Protein AF-0000000084339686 (afdb_homodimer)

Solvent-accessible surface area (backbone atoms only — not comparable to full-atom values): 20193 Å² total; per-residue (Å²): 138,82,81,78,77,77,77,71,78,79,73,74,66,78,69,69,73,62,74,74,66,69,71,68,64,73,76,70,74,71,69,66,68,50,71,33,35,26,52,12,40,41,48,34,26,42,52,54,12,45,51,38,21,49,52,10,39,19,29,67,68,29,43,69,73,31,87,13,48,68,55,46,20,50,53,36,41,73,69,36,35,56,61,22,63,61,50,34,49,52,49,21,51,46,24,34,52,24,10,48,24,27,49,50,13,36,62,24,23,54,21,20,12,51,51,24,15,52,27,48,36,54,44,52,52,40,44,73,71,58,30,28,58,45,82,60,60,26,98,41,52,41,44,44,46,50,52,51,25,35,47,21,49,17,34,9,20,48,36,42,47,69,78,24,68,31,50,86,36,70,59,55,66,40,28,45,68,48,10,51,51,22,42,53,49,14,51,48,50,17,51,45,48,51,63,72,33,30,50,79,72,77,124,139,83,82,76,77,78,79,71,78,80,73,75,66,74,73,68,73,62,74,74,68,71,72,69,65,74,76,6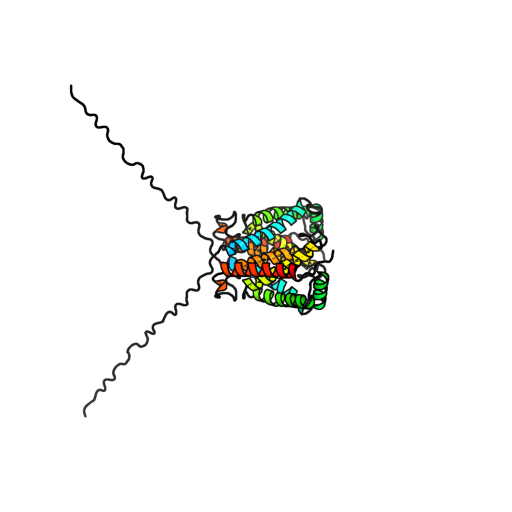9,76,71,70,67,67,49,72,33,36,27,51,14,40,41,49,34,26,40,53,53,12,46,52,38,21,50,54,10,40,20,26,67,68,30,41,69,73,30,85,13,48,68,55,47,18,50,54,37,41,74,69,35,35,56,61,22,64,62,50,35,50,51,49,21,52,45,25,35,52,23,10,48,25,26,48,48,12,35,62,25,22,54,21,21,12,53,50,25,15,52,27,49,37,54,46,52,53,40,44,74,72,59,30,29,59,44,82,59,58,25,97,42,52,41,44,44,46,51,51,51,25,34,48,22,49,17,35,10,18,49,36,42,46,71,78,24,69,30,52,88,36,71,59,56,67,41,28,44,68,47,8,51,52,23,42,53,48,14,52,48,52,17,50,48,49,51,63,72,34,30,49,77,73,76,125

Radius of gyration: 30.29 Å; Cα contacts (8 Å, |Δi|>4): 678; chains: 2; bounding box: 101×110×105 Å

Secondary structure (DSSP, 8-state):
----------------------------------HHHHHHHHHHHHHHHHHHHHHHHHHHH--TT---HHHHHHHHHHTTBSSHHHHHHHHHHHHHHHHHHHHHTSSHHHHHHHHHHHHHHHHHHHHHTT-BSSBTTBSSB-HHHHHHHHHHHHHHHH---SSSTTTTSHHHHSHHHHHHHHHHHHHHHHHHHHHHHB-----/--------------TT------------------HHHHHHHHHHHHHHHHHHHHHHHHHHH--TT---HHHHHHHHHHTTBSSHHHHHHHHHHHHHHHHHHHHHTSSHHHHHHHHHHHHHHHHHHHHHTT-BSSBTTBSSB-HHHHHHHHHHHHHHHH---SSSTTTTSHHHHSHHHHHHHHHHHHHHHHHHHHHHHB-----

InterPro domains:
  IPR032808 DoxX family [PF07681] (40-125)
  IPR051907 DoxX-like inner membrane-associated oxidoreductase [PTHR33452] (34-177)

Sequence (406 aa):
MTDSTSTIPDFSQGFGASDSTATTRPTRRALAWNPATDVGLLILRFVVGGIVFAHGMQKVFGMWGYPGIGEFTRSVTAAGYQQPVALAWATGIAEVVAGAFVVLGLITPLAAAAILAIKINAVALAVGAGAALLPQMAPVAVEGDVVLGAAAAALVLTGPGHIALDNGRTWHRRPAPWGVLALIIGVAVGVLVYVLMRGSVAGMTDSTSTIPDFSQGFGASDSTATTRPTRRALAWNPATDVGLLILRFVVGGIVFAHGMQKVFGMWGYPGIGEFTRSVTAAGYQQPVALAWATGIAEVVAGAFVVLGLITPLAAAAILAIKINAVALAVGAGAALLPQMAPVAVEGDVVLGAAAAALVLTGPGHIALDNGRTWHRRPAPWGVLALIIGVAVGVLVYVLMRGSVAG

Structure (mmCIF, N/CA/C/O backbone):
data_AF-0000000084339686-model_v1
#
loop_
_entity.id
_entity.type
_entity.pdbx_description
1 polymer 'Putative oxidoreductase'
#
loop_
_atom_site.group_PDB
_atom_site.id
_atom_site.type_symbol
_atom_site.label_atom_id
_atom_site.label_alt_id
_atom_site.label_comp_id
_atom_site.label_asym_id
_atom_site.label_entity_id
_atom_site.label_seq_id
_atom_site.pdbx_PDB_ins_code
_atom_site.Cartn_x
_atom_site.Cartn_y
_atom_site.Cartn_z
_atom_site.occupancy
_atom_site.B_iso_or_equiv
_atom_site.auth_seq_id
_atom_site.auth_comp_id
_atom_site.auth_asym_id
_atom_site.auth_atom_id
_atom_site.pdbx_PDB_model_num
ATOM 1 N N . MET A 1 1 ? 43.125 52.188 72.562 1 33.06 1 MET A N 1
ATOM 2 C CA . MET A 1 1 ? 42.75 50.938 71.875 1 33.06 1 MET A CA 1
ATOM 3 C C . MET A 1 1 ? 41.5 51.125 71 1 33.06 1 MET A C 1
ATOM 5 O O . MET A 1 1 ? 40.406 51.312 71.562 1 33.06 1 MET A O 1
ATOM 9 N N . THR A 1 2 ? 41.656 51.875 69.938 1 36.28 2 THR A N 1
ATOM 10 C CA . THR A 1 2 ? 40.75 52.344 68.875 1 36.28 2 THR A CA 1
ATOM 11 C C . THR A 1 2 ? 40.125 51.156 68.125 1 36.28 2 THR A C 1
ATOM 13 O O . THR A 1 2 ? 40.844 50.281 67.688 1 36.28 2 THR A O 1
ATOM 16 N N . ASP A 1 3 ? 38.906 50.719 68.438 1 38.5 3 ASP A N 1
ATOM 17 C CA . ASP A 1 3 ? 38.031 49.688 67.875 1 38.5 3 ASP A CA 1
ATOM 18 C C . ASP A 1 3 ? 37.688 49.969 66.438 1 38.5 3 ASP A C 1
ATOM 20 O O . ASP A 1 3 ? 37 50.938 66.125 1 38.5 3 ASP A O 1
ATOM 24 N N . SER A 1 4 ? 38.625 49.812 65.438 1 41.97 4 SER A N 1
ATOM 25 C CA . SER A 1 4 ? 38.375 49.938 64 1 41.97 4 SER A CA 1
ATOM 26 C C . SER A 1 4 ? 37.312 48.938 63.562 1 41.97 4 SER A C 1
ATOM 28 O O . SER A 1 4 ? 37.562 47.719 63.562 1 41.97 4 SER A O 1
ATOM 30 N N . THR A 1 5 ? 36.062 49.219 63.75 1 41.5 5 THR A N 1
ATOM 31 C CA . THR A 1 5 ? 34.906 48.469 63.25 1 41.5 5 THR A CA 1
ATOM 32 C C . THR A 1 5 ? 34.969 48.312 61.719 1 41.5 5 THR A C 1
ATOM 34 O O . THR A 1 5 ? 34.938 49.312 61 1 41.5 5 THR A O 1
ATOM 37 N N . SER A 1 6 ? 35.688 47.312 61.125 1 43.38 6 SER A N 1
ATOM 38 C CA . SER A 1 6 ? 35.781 46.969 59.719 1 43.38 6 SER A CA 1
ATOM 39 C C . SER A 1 6 ? 34.375 46.719 59.125 1 43.38 6 SER A C 1
ATOM 41 O O . SER A 1 6 ? 33.625 45.875 59.656 1 43.38 6 SER A O 1
ATOM 43 N N . THR A 1 7 ? 33.719 47.75 58.656 1 44.53 7 THR A N 1
ATOM 44 C CA . THR A 1 7 ? 32.5 47.656 57.906 1 44.53 7 THR A CA 1
ATOM 45 C C . THR A 1 7 ? 32.688 46.75 56.688 1 44.53 7 THR A C 1
ATOM 47 O O . THR A 1 7 ? 33.438 47.094 55.75 1 44.53 7 THR A O 1
ATOM 50 N N . ILE A 1 8 ? 32.719 45.406 56.812 1 45.47 8 ILE A N 1
ATOM 51 C CA . ILE A 1 8 ? 32.688 44.531 55.656 1 45.47 8 ILE A CA 1
ATOM 52 C C . ILE A 1 8 ? 31.438 44.812 54.812 1 45.47 8 ILE A C 1
ATOM 54 O O . ILE A 1 8 ? 30.328 44.844 55.344 1 45.47 8 ILE A O 1
ATOM 58 N N . PRO A 1 9 ? 31.625 45.531 53.719 1 45.19 9 PRO A N 1
ATOM 59 C CA . PRO A 1 9 ? 30.453 45.75 52.875 1 45.19 9 PRO A CA 1
ATOM 60 C C . PRO A 1 9 ? 29.703 44.438 52.562 1 45.19 9 PRO A C 1
ATOM 62 O O . PRO A 1 9 ? 30.312 43.375 52.5 1 45.19 9 PRO A O 1
ATOM 65 N N . ASP A 1 10 ? 28.453 44.312 52.969 1 43.78 10 ASP A N 1
ATOM 66 C CA . ASP A 1 10 ? 27.516 43.219 52.688 1 43.78 10 ASP A CA 1
ATOM 67 C C . ASP A 1 10 ? 27.359 43 51.188 1 43.78 10 ASP A C 1
ATOM 69 O O . ASP A 1 10 ? 26.766 43.812 50.5 1 43.78 10 ASP A O 1
ATOM 73 N N . PHE A 1 11 ? 28.344 42.344 50.5 1 45.03 11 PHE A N 1
ATOM 74 C CA . PHE A 1 11 ? 28.281 41.938 49.094 1 45.03 11 PHE A CA 1
ATOM 75 C C . PHE A 1 11 ? 27.094 41 48.844 1 45.03 11 PHE A C 1
ATOM 77 O O . PHE A 1 11 ? 27.109 40.188 47.969 1 45.03 11 PHE A O 1
ATOM 84 N N . SER A 1 12 ? 26.156 40.938 49.812 1 42.94 12 SER A N 1
ATOM 85 C CA . SER A 1 12 ? 25.047 40.062 49.469 1 42.94 12 SER A CA 1
ATOM 86 C C . SER A 1 12 ? 24.281 40.562 48.25 1 42.94 12 SER A C 1
ATOM 88 O O . SER A 1 12 ? 23.125 40.969 48.375 1 42.94 12 SER A O 1
ATOM 90 N N . GLN A 1 13 ? 24.828 41.625 47.562 1 40.06 13 GLN A N 1
ATOM 91 C CA . GLN A 1 13 ? 24.016 41.875 46.375 1 40.06 13 GLN A CA 1
ATOM 92 C C . GLN A 1 13 ? 23.688 40.594 45.625 1 40.06 13 GLN A C 1
ATOM 94 O O . GLN A 1 13 ? 24.547 39.719 45.5 1 40.06 13 GLN A O 1
ATOM 99 N N . GLY A 1 14 ? 22.391 40.25 45.531 1 37.59 14 GLY A N 1
ATOM 100 C CA . GLY A 1 14 ? 21.641 39.156 44.938 1 37.59 14 GLY A CA 1
ATOM 101 C C . GLY A 1 14 ? 22.094 38.844 43.5 1 37.59 14 GLY A C 1
ATOM 102 O O . GLY A 1 14 ? 21.891 39.656 42.594 1 37.59 14 GLY A O 1
ATOM 103 N N . PHE A 1 15 ? 23.328 38.312 43.281 1 42.62 15 PHE A N 1
ATOM 104 C CA . PHE A 1 15 ? 23.703 37.75 41.969 1 42.62 15 PHE A CA 1
ATOM 105 C C . PHE A 1 15 ? 22.516 37.062 41.312 1 42.62 15 PHE A C 1
ATOM 107 O O . PHE A 1 15 ? 22.578 36.719 40.125 1 42.62 15 PHE A O 1
ATOM 114 N N . GLY A 1 16 ? 21.625 36.531 42.188 1 40.53 16 GLY A N 1
ATOM 115 C CA . GLY A 1 16 ? 21.078 35.312 41.594 1 40.53 16 GLY A CA 1
ATOM 116 C C . GLY A 1 16 ? 20.125 35.625 40.438 1 40.53 16 GLY A C 1
ATOM 117 O O . GLY A 1 16 ? 19.328 34.781 40.062 1 40.53 16 GLY A O 1
ATOM 118 N N . ALA A 1 17 ? 19.656 36.906 40.25 1 44.47 17 ALA A N 1
ATOM 119 C CA . ALA A 1 17 ? 18.656 36.781 39.188 1 44.47 17 ALA A CA 1
ATOM 120 C C . ALA A 1 17 ? 19.312 36.375 37.875 1 44.47 17 ALA A C 1
ATOM 122 O O . ALA A 1 17 ? 19.922 37.219 37.188 1 44.47 17 ALA A O 1
ATOM 123 N N . SER A 1 18 ? 20.031 35.219 37.844 1 44.31 18 SER A N 1
ATOM 124 C CA . SER A 1 18 ? 20.266 34.75 36.469 1 44.31 18 SER A CA 1
ATOM 125 C C . SER A 1 18 ? 19.094 35.031 35.562 1 44.31 18 SER A C 1
ATOM 127 O O . SER A 1 18 ? 17.938 34.75 35.906 1 44.31 18 SER A O 1
ATOM 129 N N . ASP A 1 19 ? 19.109 36.062 34.781 1 42.19 19 ASP A N 1
ATOM 130 C CA . ASP A 1 19 ? 18.219 36.156 33.656 1 42.19 19 ASP A CA 1
ATOM 131 C C . ASP A 1 19 ? 18 34.781 33 1 42.19 19 ASP A C 1
ATOM 133 O O . ASP A 1 19 ? 18.922 34.188 32.469 1 42.19 19 ASP A O 1
ATOM 137 N N . SER A 1 20 ? 17.188 33.875 33.625 1 46.16 20 SER A N 1
ATOM 138 C CA . SER A 1 20 ? 16.719 32.781 32.781 1 46.16 20 SER A CA 1
ATOM 139 C C . SER A 1 20 ? 16.531 33.219 31.344 1 46.16 20 SER A C 1
ATOM 141 O O . SER A 1 20 ? 15.555 33.875 31.016 1 46.16 20 SER A O 1
ATOM 143 N N . THR A 1 21 ? 17.531 33.75 30.703 1 49.12 21 THR A N 1
ATOM 144 C CA . THR A 1 21 ? 17.375 33.75 29.25 1 49.12 21 THR A CA 1
ATOM 145 C C . THR A 1 21 ? 16.531 32.562 28.781 1 49.12 21 THR A C 1
ATOM 147 O O . THR A 1 21 ? 16.984 31.422 28.859 1 49.12 21 THR A O 1
ATOM 150 N N . ALA A 1 22 ? 15.195 32.562 29.094 1 46.59 22 ALA A N 1
ATOM 151 C CA . ALA A 1 22 ? 14.312 31.656 28.359 1 46.59 22 ALA A CA 1
ATOM 152 C C . ALA A 1 22 ? 14.859 31.344 26.969 1 46.59 22 ALA A C 1
ATOM 154 O O . ALA A 1 22 ? 14.883 32.219 26.109 1 46.59 22 ALA A O 1
ATOM 155 N N . THR A 1 23 ? 15.992 30.688 26.812 1 49.09 23 THR A N 1
ATOM 156 C CA . THR A 1 23 ? 16.25 30.125 25.484 1 49.09 23 THR A CA 1
ATOM 157 C C . THR A 1 23 ? 14.945 29.844 24.75 1 49.09 23 THR A C 1
ATOM 159 O O . THR A 1 23 ? 14.172 28.969 25.172 1 49.09 23 THR A O 1
ATOM 162 N N . THR A 1 24 ? 14.227 30.828 24.297 1 46.16 24 THR A N 1
ATOM 163 C CA . THR A 1 24 ? 13.094 30.594 23.406 1 46.16 24 THR A CA 1
ATOM 164 C C . THR A 1 24 ? 13.398 29.438 22.438 1 46.16 24 THR A C 1
ATOM 166 O O . THR A 1 24 ? 14.258 29.578 21.562 1 46.16 24 THR A O 1
ATOM 169 N N . ARG A 1 25 ? 13.578 28.25 22.938 1 49.66 25 ARG A N 1
ATOM 170 C CA . ARG A 1 25 ? 13.602 27.203 21.922 1 49.66 25 ARG A CA 1
ATOM 171 C C . ARG A 1 25 ? 12.75 27.594 20.719 1 49.66 25 ARG A C 1
ATOM 173 O O . ARG A 1 25 ? 11.586 27.969 20.875 1 49.66 25 ARG A O 1
ATOM 180 N N . PRO A 1 26 ? 13.328 28.125 19.688 1 48.16 26 PRO A N 1
ATOM 181 C CA . PRO A 1 26 ? 12.484 28.406 18.516 1 48.16 26 PRO A CA 1
ATOM 182 C C . PRO A 1 26 ? 11.289 27.469 18.406 1 48.16 26 PRO A C 1
ATOM 184 O O . PRO A 1 26 ? 11.414 26.266 18.656 1 48.16 26 PRO A O 1
ATOM 187 N N . THR A 1 27 ? 10.117 27.844 18.781 1 48.78 27 THR A N 1
ATOM 188 C CA . THR A 1 27 ? 8.867 27.109 18.594 1 48.78 27 THR A CA 1
ATOM 189 C C . THR A 1 27 ? 8.867 26.375 17.266 1 48.78 27 THR A C 1
ATOM 191 O O . THR A 1 27 ? 8.977 26.984 16.203 1 48.78 27 THR A O 1
ATOM 194 N N . ARG A 1 28 ? 9.539 25.234 17.188 1 55.19 28 ARG A N 1
ATOM 195 C CA . ARG A 1 28 ? 9.547 24.422 15.977 1 55.19 28 ARG A CA 1
ATOM 196 C C . ARG A 1 28 ? 8.164 24.406 15.32 1 55.19 28 ARG A C 1
ATOM 198 O O . ARG A 1 28 ? 7.156 24.188 15.992 1 55.19 28 ARG A O 1
ATOM 205 N N . ARG A 1 29 ? 8.055 25.156 14.188 1 60.78 29 ARG A N 1
ATOM 206 C CA . ARG A 1 29 ? 6.777 25.203 13.477 1 60.78 29 ARG A CA 1
ATOM 207 C C . ARG A 1 29 ? 6.148 23.812 13.406 1 60.78 29 ARG A C 1
ATOM 209 O O . ARG A 1 29 ? 6.816 22.844 13.062 1 60.78 29 ARG A O 1
ATOM 216 N N . ALA A 1 30 ? 5.02 23.703 13.953 1 67.06 30 ALA A N 1
ATOM 217 C CA . ALA A 1 30 ? 4.246 22.453 13.977 1 67.06 30 ALA A CA 1
ATOM 218 C C . ALA A 1 30 ? 3.916 22 12.555 1 67.06 30 ALA A C 1
ATOM 220 O O . ALA A 1 30 ? 3.703 22.828 11.664 1 67.06 30 ALA A O 1
ATOM 221 N N . LEU A 1 31 ? 4.098 20.781 12.219 1 74.81 31 LEU A N 1
ATOM 222 C CA . LEU A 1 31 ? 3.646 20.234 10.945 1 74.81 31 LEU A CA 1
ATOM 223 C C . LEU A 1 31 ? 2.191 20.594 10.68 1 74.81 31 LEU A C 1
ATOM 225 O O . LEU A 1 31 ? 1.329 20.406 11.531 1 74.81 31 LEU A O 1
ATOM 229 N N . ALA A 1 32 ? 2.055 21.312 9.586 1 79.88 32 ALA A N 1
ATOM 230 C CA . ALA A 1 32 ? 0.713 21.734 9.195 1 79.88 32 ALA A CA 1
ATOM 231 C C . ALA A 1 32 ? 0.215 20.938 7.996 1 79.88 32 ALA A C 1
ATOM 233 O O . ALA A 1 32 ? 1.002 20.562 7.125 1 79.88 32 ALA A O 1
ATOM 234 N N . TRP A 1 33 ? -1.046 20.656 8.039 1 86.88 33 TRP A N 1
ATOM 235 C CA . TRP A 1 33 ? -1.668 20.016 6.883 1 86.88 33 TRP A CA 1
ATOM 236 C C . TRP A 1 33 ? -1.462 20.844 5.621 1 86.88 33 TRP A C 1
ATOM 238 O O . TRP A 1 33 ? -1.553 22.078 5.66 1 86.88 33 TRP A O 1
ATOM 248 N N . ASN A 1 34 ? -1.075 20.266 4.539 1 88.81 34 ASN A N 1
ATOM 249 C CA . ASN A 1 34 ? -0.796 20.969 3.299 1 88.81 34 ASN A CA 1
ATOM 250 C C . ASN A 1 34 ? -1.361 20.234 2.088 1 88.81 34 ASN A C 1
ATOM 252 O O . ASN A 1 34 ? -1.771 19.078 2.197 1 88.81 34 ASN A O 1
ATOM 256 N N . PRO A 1 35 ? -1.425 20.859 0.934 1 93.5 35 PRO A N 1
ATOM 257 C CA . PRO A 1 35 ? -2.035 20.25 -0.257 1 93.5 35 PRO A CA 1
ATOM 258 C C . PRO A 1 35 ? -1.296 19.016 -0.738 1 93.5 35 PRO A C 1
ATOM 260 O O . PRO A 1 35 ? -1.907 18.109 -1.322 1 93.5 35 PRO A O 1
ATOM 263 N N . ALA A 1 36 ? -0.012 18.906 -0.534 1 95.88 36 ALA A N 1
ATOM 264 C CA . ALA A 1 36 ? 0.732 17.703 -0.907 1 95.88 36 ALA A CA 1
ATOM 265 C C . ALA A 1 36 ? 0.255 16.5 -0.111 1 95.88 36 ALA A C 1
ATOM 267 O O . ALA A 1 36 ? 0.163 15.391 -0.648 1 95.88 36 ALA A O 1
ATOM 268 N N . THR A 1 37 ? -0.002 16.734 1.135 1 95.31 37 THR A N 1
ATOM 269 C CA . THR A 1 37 ? -0.565 15.672 1.96 1 95.31 37 THR A CA 1
ATOM 270 C C . THR A 1 37 ? -1.899 15.195 1.394 1 95.31 37 THR A C 1
ATOM 272 O O . THR A 1 37 ? -2.146 13.992 1.302 1 95.31 37 THR A O 1
ATOM 275 N N . ASP A 1 38 ? -2.711 16.156 0.944 1 97.06 38 ASP A N 1
ATOM 276 C CA . ASP A 1 38 ? -4.004 15.82 0.355 1 97.06 38 ASP A CA 1
ATOM 277 C C . ASP A 1 38 ? -3.828 14.961 -0.897 1 97.06 38 ASP A C 1
ATOM 279 O O . ASP A 1 38 ? -4.543 13.977 -1.085 1 97.06 38 ASP A O 1
ATOM 283 N N . VAL A 1 39 ? -2.902 15.289 -1.705 1 98.25 39 VAL A N 1
ATOM 284 C CA . VAL A 1 39 ? -2.676 14.57 -2.953 1 98.25 39 VAL A CA 1
ATOM 285 C C . VAL A 1 39 ? -2.105 13.188 -2.654 1 98.25 39 VAL A C 1
ATOM 287 O O . VAL A 1 39 ? -2.484 12.203 -3.293 1 98.25 39 VAL A O 1
ATOM 290 N N . GLY A 1 40 ? -1.188 13.125 -1.691 1 98.5 40 GLY A N 1
ATOM 291 C CA . GLY A 1 40 ? -0.656 11.836 -1.29 1 98.5 40 GLY A CA 1
ATOM 292 C C . GLY A 1 40 ? -1.726 10.867 -0.818 1 98.5 40 GLY A C 1
ATOM 293 O O . GLY A 1 40 ? -1.746 9.711 -1.228 1 98.5 40 GLY A O 1
ATOM 294 N N . LEU A 1 41 ? -2.582 11.359 0.014 1 98.44 41 LEU A N 1
ATOM 295 C CA . LEU A 1 41 ? -3.654 10.523 0.533 1 98.44 41 LEU A CA 1
ATOM 296 C C . LEU A 1 41 ? -4.648 10.172 -0.567 1 98.44 41 LEU A C 1
ATOM 298 O O . LEU A 1 41 ? -5.219 9.078 -0.567 1 98.44 41 LEU A O 1
ATOM 302 N N . LEU A 1 42 ? -4.848 11.07 -1.518 1 98.81 42 LEU A N 1
ATOM 303 C CA . LEU A 1 42 ? -5.723 10.797 -2.652 1 98.81 42 LEU A CA 1
ATOM 304 C C . LEU A 1 42 ? -5.18 9.656 -3.504 1 98.81 42 LEU A C 1
ATOM 306 O O . LEU A 1 42 ? -5.93 8.766 -3.904 1 98.81 42 LEU A O 1
ATOM 310 N N . ILE A 1 43 ? -3.898 9.664 -3.783 1 98.88 43 ILE A N 1
ATOM 311 C CA . ILE A 1 43 ? -3.256 8.602 -4.547 1 98.88 43 ILE A CA 1
ATOM 312 C C . ILE A 1 43 ? -3.451 7.262 -3.836 1 98.88 43 ILE A C 1
ATOM 314 O O . ILE A 1 43 ? -3.846 6.273 -4.457 1 98.88 43 ILE A O 1
ATOM 318 N N . LEU A 1 44 ? -3.213 7.273 -2.57 1 98.94 44 LEU A N 1
ATOM 319 C CA . LEU A 1 44 ? -3.336 6.051 -1.784 1 98.94 44 LEU A CA 1
ATOM 320 C C . LEU A 1 44 ? -4.77 5.527 -1.812 1 98.94 44 LEU A C 1
ATOM 322 O O . LEU A 1 44 ? -4.992 4.332 -2.006 1 98.94 44 LEU A O 1
ATOM 326 N N . ARG A 1 45 ? -5.727 6.418 -1.644 1 98.94 45 ARG A N 1
ATOM 327 C CA . ARG A 1 45 ? -7.137 6.035 -1.646 1 98.94 45 ARG A CA 1
ATOM 328 C C . ARG A 1 45 ? -7.539 5.441 -2.99 1 98.94 45 ARG A C 1
ATOM 330 O O . ARG A 1 45 ? -8.219 4.41 -3.043 1 98.94 45 ARG A O 1
ATOM 337 N N . PHE A 1 46 ? -7.156 6.051 -4.043 1 98.94 46 PHE A N 1
ATOM 338 C CA . PHE A 1 46 ? -7.57 5.598 -5.367 1 98.94 46 PHE A CA 1
ATOM 339 C C . PHE A 1 46 ? -6.988 4.223 -5.676 1 98.94 46 PHE A C 1
ATOM 341 O O . PHE A 1 46 ? -7.68 3.359 -6.219 1 98.94 46 PHE A O 1
ATOM 348 N N . VAL A 1 47 ? -5.785 4.035 -5.297 1 98.94 47 VAL A N 1
ATOM 349 C CA . VAL A 1 47 ? -5.145 2.766 -5.629 1 98.94 47 VAL A CA 1
ATOM 350 C C . VAL A 1 47 ? -5.66 1.669 -4.699 1 98.94 47 VAL A C 1
ATOM 352 O O . VAL A 1 47 ? -6.074 0.602 -5.16 1 98.94 47 VAL A O 1
ATOM 355 N N . VAL A 1 48 ? -5.676 1.899 -3.383 1 98.94 48 VAL A N 1
ATOM 356 C CA . VAL A 1 48 ? -6.129 0.903 -2.418 1 98.94 48 VAL A CA 1
ATOM 357 C C . VAL A 1 48 ? -7.613 0.615 -2.629 1 98.94 48 VAL A C 1
ATOM 359 O O . VAL A 1 48 ? -8.016 -0.543 -2.77 1 98.94 48 VAL A O 1
ATOM 362 N N . GLY A 1 49 ? -8.398 1.695 -2.682 1 98.94 49 GLY A N 1
ATOM 363 C CA . GLY A 1 49 ? -9.828 1.518 -2.896 1 98.94 49 GLY A CA 1
ATOM 364 C C . GLY A 1 49 ? -10.156 0.904 -4.242 1 98.94 49 GLY A C 1
ATOM 365 O O . GLY A 1 49 ? -11.039 0.049 -4.344 1 98.94 49 GLY A O 1
ATOM 366 N N . GLY A 1 50 ? -9.469 1.367 -5.258 1 98.94 50 GLY A N 1
ATOM 367 C CA . GLY A 1 50 ? -9.703 0.837 -6.594 1 98.94 50 GLY A CA 1
ATOM 368 C C . GLY A 1 50 ? -9.406 -0.646 -6.707 1 98.94 50 GLY A C 1
ATOM 369 O O . GLY A 1 50 ? -10.164 -1.393 -7.32 1 98.94 50 GLY A O 1
ATOM 370 N N . ILE A 1 51 ? -8.297 -1.065 -6.133 1 98.94 51 ILE A N 1
ATOM 371 C CA . ILE A 1 51 ? -7.906 -2.471 -6.172 1 98.94 51 ILE A CA 1
ATOM 372 C C . ILE A 1 51 ? -8.938 -3.314 -5.43 1 98.94 51 ILE A C 1
ATOM 374 O O . ILE A 1 51 ? -9.398 -4.34 -5.945 1 98.94 51 ILE A O 1
ATOM 378 N N . VAL A 1 52 ? -9.344 -2.881 -4.25 1 98.94 52 VAL A N 1
ATOM 379 C CA . VAL A 1 52 ? -10.281 -3.652 -3.447 1 98.94 52 VAL A CA 1
ATOM 380 C C . VAL A 1 52 ? -11.648 -3.674 -4.133 1 98.94 52 VAL A C 1
ATOM 382 O O . VAL A 1 52 ? -12.328 -4.703 -4.141 1 98.94 52 VAL A O 1
ATOM 385 N N . PHE A 1 53 ? -12.031 -2.543 -4.73 1 98.94 53 PHE A N 1
ATOM 386 C CA . PHE A 1 53 ? -13.258 -2.488 -5.52 1 98.94 53 PHE A CA 1
ATOM 387 C C . PHE A 1 53 ? -13.211 -3.51 -6.652 1 98.94 53 PHE A C 1
ATOM 389 O O . PHE A 1 53 ? -14.188 -4.238 -6.871 1 98.94 53 PHE A O 1
ATOM 396 N N . ALA A 1 54 ? -12.125 -3.572 -7.371 1 98.88 54 ALA A N 1
ATOM 397 C CA . ALA A 1 54 ? -11.961 -4.512 -8.477 1 98.88 54 ALA A CA 1
ATOM 398 C C . ALA A 1 54 ? -12.016 -5.957 -7.984 1 98.88 54 ALA A C 1
ATOM 400 O O . ALA A 1 54 ? -12.586 -6.824 -8.648 1 98.88 54 ALA A O 1
ATOM 401 N N . HIS A 1 55 ? -11.43 -6.297 -6.855 1 98.81 55 HIS A N 1
ATOM 402 C CA . HIS A 1 55 ? -11.547 -7.617 -6.246 1 98.81 55 HIS A CA 1
ATOM 403 C C . HIS A 1 55 ? -13.008 -7.98 -6.008 1 98.81 55 HIS A C 1
ATOM 405 O O . HIS A 1 55 ? -13.422 -9.109 -6.277 1 98.81 55 HIS A O 1
ATOM 411 N N . GLY A 1 56 ? -13.727 -6.984 -5.438 1 98.88 56 GLY A N 1
ATOM 412 C CA . GLY A 1 56 ? -15.148 -7.207 -5.215 1 98.88 56 GLY A CA 1
ATOM 413 C C . GLY A 1 56 ? -15.914 -7.473 -6.496 1 98.88 56 GLY A C 1
ATOM 414 O O . GLY A 1 56 ? -16.781 -8.352 -6.535 1 98.88 56 GLY A O 1
ATOM 415 N N . MET A 1 57 ? -15.578 -6.73 -7.531 1 98.81 57 MET A N 1
ATOM 416 C CA . MET A 1 57 ? -16.234 -6.918 -8.82 1 98.81 57 MET A CA 1
ATOM 417 C C . MET A 1 57 ? -15.938 -8.297 -9.391 1 98.81 57 MET A C 1
ATOM 419 O O . MET A 1 57 ? -16.797 -8.914 -10.023 1 98.81 57 MET A O 1
ATOM 423 N N . GLN A 1 58 ? -14.727 -8.766 -9.258 1 98.62 58 GLN A N 1
ATOM 424 C CA . GLN A 1 58 ? -14.383 -10.125 -9.664 1 98.62 58 GLN A CA 1
ATOM 425 C C . GLN A 1 58 ? -15.242 -11.148 -8.922 1 98.62 58 GLN A C 1
ATOM 427 O O . GLN A 1 58 ? -15.805 -12.055 -9.539 1 98.62 58 GLN A O 1
ATOM 432 N N . LYS A 1 59 ? -15.375 -10.945 -7.617 1 98.69 59 LYS A N 1
ATOM 433 C CA . LYS A 1 59 ? -16.062 -11.93 -6.797 1 98.69 59 LYS A CA 1
ATOM 434 C C . LYS A 1 59 ? -17.578 -11.891 -7.051 1 98.69 59 LYS A C 1
ATOM 436 O O . LYS A 1 59 ? -18.203 -12.93 -7.273 1 98.69 59 LYS A O 1
ATOM 441 N N . VAL A 1 60 ? -18.141 -10.734 -7.125 1 98.69 60 VAL A N 1
ATOM 442 C CA . VAL A 1 60 ? -19.594 -10.578 -7.145 1 98.69 60 VAL A CA 1
ATOM 443 C C . VAL A 1 60 ? -20.109 -10.742 -8.57 1 98.69 60 VAL A C 1
ATOM 445 O O . VAL A 1 60 ? -21.172 -11.328 -8.789 1 98.69 60 VAL A O 1
ATOM 448 N N . PHE A 1 61 ? -19.312 -10.328 -9.617 1 98.19 61 PHE A N 1
ATOM 449 C CA . PHE A 1 61 ? -19.875 -10.258 -10.961 1 98.19 61 PHE A CA 1
ATOM 450 C C . PHE A 1 61 ? -19.047 -11.109 -11.93 1 98.19 61 PHE A C 1
ATOM 452 O O . PHE A 1 61 ? -19.359 -11.164 -13.125 1 98.19 61 PHE A O 1
ATOM 459 N N . GLY A 1 62 ? -18 -11.742 -11.492 1 98 62 GLY A N 1
ATOM 460 C CA . GLY A 1 62 ? -17.203 -12.578 -12.367 1 98 62 GLY A CA 1
ATOM 461 C C . GLY A 1 62 ? -16.5 -11.797 -13.461 1 98 62 GLY A C 1
ATOM 462 O O . GLY A 1 62 ? -16.469 -12.227 -14.617 1 98 62 GLY A O 1
ATOM 463 N N . MET A 1 63 ? -15.93 -10.688 -13.062 1 97.44 63 MET A N 1
ATOM 464 C CA . MET A 1 63 ? -15.312 -9.82 -14.055 1 97.44 63 MET A CA 1
ATOM 465 C C . MET A 1 63 ? -13.852 -10.203 -14.281 1 97.44 63 MET A C 1
ATOM 467 O O . MET A 1 63 ? -13.211 -10.766 -13.391 1 97.44 63 MET A O 1
ATOM 471 N N . TRP A 1 64 ? -13.297 -9.93 -15.508 1 96.31 64 TRP A N 1
ATOM 472 C CA . TRP A 1 64 ? -11.898 -10.016 -15.914 1 96.31 64 TRP A CA 1
ATOM 473 C C . TRP A 1 64 ? -11.375 -11.445 -15.75 1 96.31 64 TRP A C 1
ATOM 475 O O . TRP A 1 64 ? -10.289 -11.648 -15.203 1 96.31 64 TRP A O 1
ATOM 485 N N . GLY A 1 65 ? -12.281 -12.422 -16.047 1 94.81 65 GLY A N 1
ATOM 486 C CA . GLY A 1 65 ? -11.836 -13.805 -16.109 1 94.81 65 GLY A CA 1
ATOM 487 C C . GLY A 1 65 ? -12.039 -14.555 -14.805 1 94.81 65 GLY A C 1
ATOM 488 O O . GLY A 1 65 ? -11.742 -15.742 -14.719 1 94.81 65 GLY A O 1
ATOM 489 N N . TYR A 1 66 ? -12.391 -13.836 -13.766 1 96.69 66 TYR A N 1
ATOM 490 C CA . TYR A 1 66 ? -12.672 -14.516 -12.508 1 96.69 66 TYR A CA 1
ATOM 491 C C . TYR A 1 66 ? -14.008 -15.25 -12.57 1 96.69 66 TYR A C 1
ATOM 493 O O . TYR A 1 66 ? -15 -14.695 -13.062 1 96.69 66 TYR A O 1
ATOM 501 N N . PRO A 1 67 ? -14.164 -16.469 -12.094 1 96.81 67 PRO A N 1
ATOM 502 C CA . PRO A 1 67 ? -15.375 -17.281 -12.258 1 96.81 67 PRO A CA 1
ATOM 503 C C . PRO A 1 67 ? -16.562 -16.734 -11.469 1 96.81 67 PRO A C 1
ATOM 505 O O . PRO A 1 67 ? -17.703 -17.078 -11.766 1 96.81 67 PRO A O 1
ATOM 508 N N . GLY A 1 68 ? -16.281 -15.961 -10.375 1 98.12 68 GLY A N 1
ATOM 509 C CA . GLY A 1 68 ? -17.391 -15.336 -9.664 1 98.12 68 GLY A CA 1
ATOM 510 C C . GLY A 1 68 ? -17.547 -15.828 -8.242 1 98.12 68 GLY A C 1
ATOM 511 O O . GLY A 1 68 ? -16.594 -16.344 -7.648 1 98.12 68 GLY A O 1
ATOM 512 N N . ILE A 1 69 ? -18.75 -15.633 -7.668 1 98.69 69 ILE A N 1
ATOM 513 C CA . ILE A 1 69 ? -18.984 -15.797 -6.238 1 98.69 69 ILE A CA 1
ATOM 514 C C . ILE A 1 69 ? -18.891 -17.281 -5.867 1 98.69 69 ILE A C 1
ATOM 516 O O . ILE A 1 69 ? -18.469 -17.609 -4.754 1 98.69 69 ILE A O 1
ATOM 520 N N . GLY A 1 70 ? -19.219 -18.172 -6.754 1 98.62 70 GLY A N 1
ATOM 521 C CA . GLY A 1 70 ? -19.078 -19.594 -6.504 1 98.62 70 GLY A CA 1
ATOM 522 C C . GLY A 1 70 ? -17.656 -20.031 -6.246 1 98.62 70 GLY A C 1
ATOM 523 O O . GLY A 1 70 ? -17.391 -20.812 -5.34 1 98.62 70 GLY A O 1
ATOM 524 N N . GLU A 1 71 ? -16.781 -19.5 -7.086 1 98.19 71 GLU A N 1
ATOM 525 C CA . GLU A 1 71 ? -15.367 -19.812 -6.918 1 98.19 71 GLU A CA 1
ATOM 526 C C . GLU A 1 71 ? -14.836 -19.297 -5.586 1 98.19 71 GLU A C 1
ATOM 528 O O . GLU A 1 71 ? -14.086 -19.984 -4.895 1 98.19 71 GLU A O 1
ATOM 533 N N . PHE A 1 72 ? -15.203 -18.078 -5.203 1 98.44 72 PHE A N 1
ATOM 534 C CA . PHE A 1 72 ? -14.758 -17.547 -3.922 1 98.44 72 PHE A CA 1
ATOM 535 C C . PHE A 1 72 ? -15.375 -18.328 -2.768 1 98.44 72 PHE A C 1
ATOM 537 O O . PHE A 1 72 ? -14.727 -18.562 -1.749 1 98.44 72 PHE A O 1
ATOM 544 N N . THR A 1 73 ? -16.609 -18.703 -2.91 1 98.69 73 THR A N 1
ATOM 545 C CA . THR A 1 73 ? -17.25 -19.547 -1.905 1 98.69 73 THR A CA 1
ATOM 546 C C . THR A 1 73 ? -16.453 -20.844 -1.704 1 98.69 73 THR A C 1
ATOM 548 O O . THR A 1 73 ? -16.266 -21.297 -0.571 1 98.69 73 THR A O 1
ATOM 551 N N . ARG A 1 74 ? -16.031 -21.469 -2.748 1 98.12 74 ARG A N 1
ATOM 552 C CA . ARG A 1 74 ? -15.234 -22.672 -2.66 1 98.12 74 ARG A CA 1
ATOM 553 C C . ARG A 1 74 ? -13.93 -22.422 -1.906 1 98.12 74 ARG A C 1
ATOM 555 O O . ARG A 1 74 ? -13.508 -23.234 -1.085 1 98.12 74 ARG A O 1
ATOM 562 N N . SER A 1 75 ? -13.281 -21.25 -2.197 1 96.62 75 SER A N 1
ATOM 563 C CA . SER A 1 75 ? -12.055 -20.891 -1.493 1 96.62 75 SER A CA 1
ATOM 564 C C . SER A 1 75 ? -12.305 -20.703 -0 1 96.62 75 SER A C 1
ATOM 566 O O . SER A 1 75 ? -11.492 -21.125 0.828 1 96.62 75 SER A O 1
ATOM 568 N N . VAL A 1 76 ? -13.422 -20.062 0.344 1 97.75 76 VAL A N 1
ATOM 569 C CA . VAL A 1 76 ? -13.797 -19.828 1.735 1 97.75 76 VAL A CA 1
ATOM 570 C C . VAL A 1 76 ? -14.109 -21.156 2.416 1 97.75 76 VAL A C 1
ATOM 572 O O . VAL A 1 76 ? -13.727 -21.391 3.566 1 97.75 76 VAL A O 1
ATOM 575 N N . THR A 1 77 ? -14.75 -22.078 1.707 1 97.5 77 THR A N 1
ATOM 576 C CA . THR A 1 77 ? -15.031 -23.422 2.209 1 97.5 77 THR A CA 1
ATOM 577 C C . THR A 1 77 ? -13.727 -24.172 2.479 1 97.5 77 THR A C 1
ATOM 579 O O . THR A 1 77 ? -13.555 -24.766 3.547 1 97.5 77 THR A O 1
ATOM 582 N N . ALA A 1 78 ? -12.844 -24.109 1.567 1 96.31 78 ALA A N 1
ATOM 583 C CA . ALA A 1 78 ? -11.57 -24.797 1.679 1 96.31 78 ALA A CA 1
ATOM 584 C C . ALA A 1 78 ? -10.75 -24.266 2.85 1 96.31 78 ALA A C 1
ATOM 586 O O . ALA A 1 78 ? -9.938 -24.984 3.432 1 96.31 78 ALA A O 1
ATOM 587 N N . ALA A 1 79 ? -11 -23.016 3.168 1 96.12 79 ALA A N 1
ATOM 588 C CA . ALA A 1 79 ? -10.273 -22.375 4.266 1 96.12 79 ALA A CA 1
ATOM 589 C C . ALA A 1 79 ? -10.852 -22.781 5.617 1 96.12 79 ALA A C 1
ATOM 591 O O . ALA A 1 79 ? -10.312 -22.438 6.664 1 96.12 79 ALA A O 1
ATOM 592 N N . GLY A 1 80 ? -12.047 -23.422 5.59 1 96.12 80 GLY A N 1
ATOM 593 C CA . GLY A 1 80 ? -12.594 -24 6.805 1 96.12 80 GLY A CA 1
ATOM 594 C C . GLY A 1 80 ? -13.594 -23.094 7.504 1 96.12 80 GLY A C 1
ATOM 595 O O . GLY A 1 80 ? -13.891 -23.297 8.68 1 96.12 80 GLY A O 1
ATOM 596 N N . TYR A 1 81 ? -14.047 -22.125 6.785 1 96.94 81 TYR A N 1
ATOM 597 C CA . TYR A 1 81 ? -15 -21.219 7.406 1 96.94 81 TYR A CA 1
ATOM 598 C C . TYR A 1 81 ? -16.391 -21.828 7.477 1 96.94 81 TYR A C 1
ATOM 600 O O . TYR A 1 81 ? -16.797 -22.562 6.566 1 96.94 81 TYR A O 1
ATOM 608 N N . GLN A 1 82 ? -17 -21.453 8.547 1 95.56 82 GLN A N 1
ATOM 609 C CA . GLN A 1 82 ? -18.422 -21.75 8.656 1 95.56 82 GLN A CA 1
ATOM 610 C C . GLN A 1 82 ? -19.266 -20.781 7.84 1 95.56 82 GLN A C 1
ATOM 612 O O . GLN A 1 82 ? -18.859 -19.641 7.605 1 95.56 82 GLN A O 1
ATOM 617 N N . GLN A 1 83 ? -20.359 -21.203 7.293 1 96.56 83 GLN A N 1
ATOM 618 C CA . GLN A 1 83 ? -21.266 -20.391 6.5 1 96.56 83 GLN A CA 1
ATOM 619 C C . GLN A 1 83 ? -20.547 -19.766 5.301 1 96.56 83 GLN A C 1
ATOM 621 O O . GLN A 1 83 ? -20.609 -18.562 5.094 1 96.56 83 GLN A O 1
ATOM 626 N N . PRO A 1 84 ? -19.922 -20.562 4.512 1 97.81 84 PRO A N 1
ATOM 627 C CA . PRO A 1 84 ? -19.031 -20.016 3.473 1 97.81 84 PRO A CA 1
ATOM 628 C C . PRO A 1 84 ? -19.781 -19.188 2.439 1 97.81 84 PRO A C 1
ATOM 630 O O . PRO A 1 84 ? -19.234 -18.203 1.928 1 97.81 84 PRO A O 1
ATOM 633 N N . VAL A 1 85 ? -21 -19.5 2.131 1 98.44 85 VAL A N 1
ATOM 634 C CA . VAL A 1 85 ? -21.766 -18.734 1.152 1 98.44 85 VAL A CA 1
ATOM 635 C C . VAL A 1 85 ? -22.016 -17.328 1.682 1 98.44 85 VAL A C 1
ATOM 637 O O . VAL A 1 85 ? -21.75 -16.344 0.986 1 98.44 85 VAL A O 1
ATOM 640 N N . ALA A 1 86 ? -22.469 -17.25 2.904 1 98.5 86 ALA A N 1
ATOM 641 C CA . ALA A 1 86 ? -22.75 -15.953 3.518 1 98.5 86 ALA A CA 1
ATOM 642 C C . ALA A 1 86 ? -21.484 -15.117 3.627 1 98.5 86 ALA A C 1
ATOM 644 O O . ALA A 1 86 ? -21.5 -13.914 3.344 1 98.5 86 ALA A O 1
ATOM 645 N N . LEU A 1 87 ? -20.422 -15.758 3.994 1 98.56 87 LEU A N 1
ATOM 646 C CA . LEU A 1 87 ? -19.172 -15.039 4.176 1 98.56 87 LEU A CA 1
ATOM 647 C C . LEU A 1 87 ? -18.609 -14.57 2.832 1 98.56 87 LEU A C 1
ATOM 649 O O . LEU A 1 87 ? -18.031 -13.492 2.742 1 98.56 87 LEU A O 1
ATOM 653 N N . ALA A 1 88 ? -18.75 -15.398 1.844 1 98.81 88 ALA A N 1
ATOM 654 C CA . ALA A 1 88 ? -18.281 -15.023 0.513 1 98.81 88 ALA A CA 1
ATOM 655 C C . ALA A 1 88 ? -19.016 -13.781 0.007 1 98.81 88 ALA A C 1
ATOM 657 O O . ALA A 1 88 ? -18.406 -12.836 -0.482 1 98.81 88 ALA A O 1
ATOM 658 N N . TRP A 1 89 ? -20.312 -13.773 0.158 1 98.81 89 TRP A N 1
ATOM 659 C CA . TRP A 1 89 ? -21.094 -12.633 -0.281 1 98.81 89 TRP A CA 1
ATOM 660 C C . TRP A 1 89 ? -20.781 -11.398 0.562 1 98.81 89 TRP A C 1
ATOM 662 O O . TRP A 1 89 ? -20.656 -10.289 0.031 1 98.81 89 TRP A O 1
ATOM 672 N N . ALA A 1 90 ? -20.703 -11.578 1.869 1 98.81 90 ALA A N 1
ATOM 673 C CA . ALA A 1 90 ? -20.359 -10.453 2.742 1 98.81 90 ALA A CA 1
ATOM 674 C C . ALA A 1 90 ? -19.016 -9.836 2.334 1 98.81 90 ALA A C 1
ATOM 676 O O . ALA A 1 90 ? -18.891 -8.609 2.273 1 98.81 90 ALA A O 1
ATOM 677 N N . THR A 1 91 ? -18.062 -10.688 2.051 1 98.88 91 THR A N 1
ATOM 678 C CA . THR A 1 91 ? -16.734 -10.211 1.669 1 98.88 91 THR A CA 1
ATOM 679 C C . THR A 1 91 ? -16.797 -9.469 0.337 1 98.88 91 THR A C 1
ATOM 681 O O . THR A 1 91 ? -16.297 -8.344 0.224 1 98.88 91 THR A O 1
ATOM 684 N N . GLY A 1 92 ? -17.406 -10.094 -0.669 1 98.94 92 GLY A N 1
ATOM 685 C CA . GLY A 1 92 ? -17.5 -9.469 -1.981 1 98.94 92 GLY A CA 1
ATOM 686 C C . GLY A 1 92 ? -18.203 -8.133 -1.961 1 98.94 92 GLY A C 1
ATOM 687 O O . GLY A 1 92 ? -17.719 -7.156 -2.527 1 98.94 92 GLY A O 1
ATOM 688 N N . ILE A 1 93 ? -19.344 -8.086 -1.289 1 98.94 93 ILE A N 1
ATOM 689 C CA . ILE A 1 93 ? -20.125 -6.855 -1.205 1 98.94 93 ILE A CA 1
ATOM 690 C C . ILE A 1 93 ? -19.344 -5.801 -0.422 1 98.94 93 ILE A C 1
ATOM 692 O O . ILE A 1 93 ? -19.297 -4.633 -0.808 1 98.94 93 ILE A O 1
ATOM 696 N N . ALA A 1 94 ? -18.719 -6.227 0.66 1 98.94 94 ALA A N 1
ATOM 697 C CA . ALA A 1 94 ? -17.906 -5.297 1.435 1 98.94 94 ALA A CA 1
ATOM 698 C C . ALA A 1 94 ? -16.781 -4.711 0.582 1 98.94 94 ALA A C 1
ATOM 700 O O . ALA A 1 94 ? -16.469 -3.52 0.687 1 98.94 94 ALA A O 1
ATOM 701 N N . GLU A 1 95 ? -16.188 -5.555 -0.221 1 98.94 95 GLU A N 1
ATOM 702 C CA . GLU A 1 95 ? -15.109 -5.066 -1.076 1 98.94 95 GLU A CA 1
ATOM 703 C C . GLU A 1 95 ? -15.617 -4.043 -2.082 1 98.94 95 GLU A C 1
ATOM 705 O O . GLU A 1 95 ? -14.992 -3.002 -2.289 1 98.94 95 GLU A O 1
ATOM 710 N N . VAL A 1 96 ? -16.766 -4.262 -2.65 1 98.94 96 VAL A N 1
ATOM 711 C CA . VAL A 1 96 ? -17.328 -3.33 -3.621 1 98.94 96 VAL A CA 1
ATOM 712 C C . VAL A 1 96 ? -17.656 -2.008 -2.936 1 98.94 96 VAL A C 1
ATOM 714 O O . VAL A 1 96 ? -17.25 -0.94 -3.402 1 98.94 96 VAL A O 1
ATOM 717 N N . VAL A 1 97 ? -18.297 -2.09 -1.842 1 98.94 97 VAL A N 1
ATOM 718 C CA . VAL A 1 97 ? -18.812 -0.898 -1.164 1 98.94 97 VAL A CA 1
ATOM 719 C C . VAL A 1 97 ? -17.641 -0.146 -0.514 1 98.94 97 VAL A C 1
ATOM 721 O O . VAL A 1 97 ? -17.484 1.057 -0.732 1 98.94 97 VAL A O 1
ATOM 724 N N . ALA A 1 98 ? -16.844 -0.86 0.245 1 99 98 ALA A N 1
ATOM 725 C CA . ALA A 1 98 ? -15.727 -0.217 0.933 1 99 98 ALA A CA 1
ATOM 726 C C . ALA A 1 98 ? -14.719 0.348 -0.065 1 99 98 ALA A C 1
ATOM 728 O O . ALA A 1 98 ? -14.195 1.446 0.13 1 99 98 ALA A O 1
ATOM 729 N N . GLY A 1 99 ? -14.414 -0.483 -1.124 1 98.94 99 GLY A N 1
ATOM 730 C CA . GLY A 1 99 ? -13.531 0.036 -2.154 1 98.94 99 GLY A CA 1
ATOM 731 C C . GLY A 1 99 ? -14.023 1.335 -2.766 1 98.94 99 GLY A C 1
ATOM 732 O O . GLY A 1 99 ? -13.266 2.305 -2.863 1 98.94 99 GLY A O 1
ATOM 733 N N . ALA A 1 100 ? -15.258 1.424 -3.111 1 98.94 100 ALA A N 1
ATOM 734 C CA . ALA A 1 100 ? -15.852 2.623 -3.697 1 98.94 100 ALA A CA 1
ATOM 735 C C . ALA A 1 100 ? -15.82 3.787 -2.713 1 98.94 100 ALA A C 1
ATOM 737 O O . ALA A 1 100 ? -15.477 4.914 -3.084 1 98.94 100 ALA A O 1
ATOM 738 N N . PHE A 1 101 ? -16.203 3.518 -1.488 1 98.94 101 PHE A N 1
ATOM 739 C CA . PHE A 1 101 ? -16.25 4.566 -0.478 1 98.94 101 PHE A CA 1
ATOM 740 C C . PHE A 1 101 ? -14.852 5.121 -0.208 1 98.94 101 PHE A C 1
ATOM 742 O O . PHE A 1 101 ? -14.688 6.324 0.009 1 98.94 101 PHE A O 1
ATOM 749 N N . VAL A 1 102 ? -13.859 4.262 -0.188 1 98.94 102 VAL A N 1
ATOM 750 C CA . VAL A 1 102 ? -12.484 4.719 0.018 1 98.94 102 VAL A CA 1
ATOM 751 C C . VAL A 1 102 ? -12.055 5.598 -1.156 1 98.94 102 VAL A C 1
ATOM 753 O O . VAL A 1 102 ? -11.453 6.656 -0.959 1 98.94 102 VAL A O 1
ATOM 756 N N . VAL A 1 103 ? -12.359 5.223 -2.402 1 98.94 103 VAL A N 1
ATOM 757 C CA . VAL A 1 103 ? -12.023 6.027 -3.572 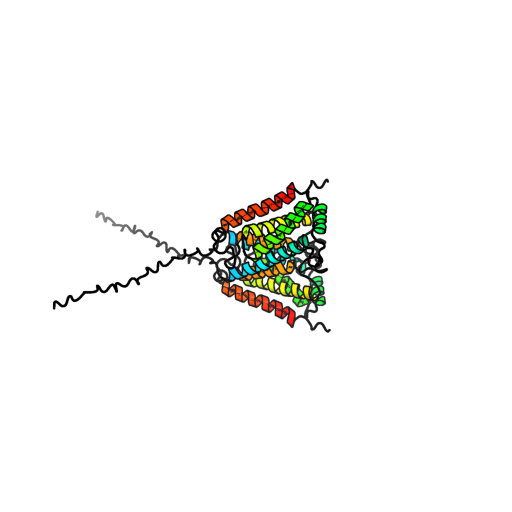1 98.94 103 VAL A CA 1
ATOM 758 C C . VAL A 1 103 ? -12.68 7.402 -3.459 1 98.94 103 VAL A C 1
ATOM 760 O O . VAL A 1 103 ? -12.023 8.43 -3.664 1 98.94 103 VAL A O 1
ATOM 763 N N . LEU A 1 104 ? -13.867 7.457 -3.027 1 98.88 104 LEU A N 1
ATOM 764 C CA . LEU A 1 104 ? -14.641 8.695 -2.975 1 98.88 104 LEU A CA 1
ATOM 765 C C . LEU A 1 104 ? -14.281 9.508 -1.738 1 98.88 104 LEU A C 1
ATOM 767 O O . LEU A 1 104 ? -14.555 10.711 -1.678 1 98.88 104 LEU A O 1
ATOM 771 N N . GLY A 1 105 ? -13.656 8.883 -0.825 1 98.56 105 GLY A N 1
ATOM 772 C CA . GLY A 1 105 ? -13.461 9.523 0.469 1 98.56 105 GLY A CA 1
ATOM 773 C C . GLY A 1 105 ? -14.758 9.727 1.232 1 98.56 105 GLY A C 1
ATOM 774 O O . GLY A 1 105 ? -15.031 10.828 1.714 1 98.56 105 GLY A O 1
ATOM 775 N N . LEU A 1 106 ? -15.5 8.703 1.327 1 98.62 106 LEU A N 1
ATOM 776 C CA . LEU A 1 106 ? -16.781 8.703 2.025 1 98.62 106 LEU A CA 1
ATOM 777 C C . LEU A 1 106 ? -16.781 7.699 3.168 1 98.62 106 LEU A C 1
ATOM 779 O O . LEU A 1 106 ? -16.5 6.516 2.961 1 98.62 106 LEU A O 1
ATOM 783 N N . ILE A 1 107 ? -17.094 8.156 4.402 1 98 107 ILE A N 1
ATOM 784 C CA . ILE A 1 107 ? -17.016 7.32 5.594 1 98 107 ILE A CA 1
ATOM 785 C C . ILE A 1 107 ? -15.703 6.543 5.605 1 98 107 ILE A C 1
ATOM 787 O O . ILE A 1 107 ? -15.695 5.336 5.867 1 98 107 ILE A O 1
ATOM 791 N N . THR A 1 108 ? -14.672 7.238 5.297 1 98.25 108 THR A N 1
ATOM 792 C CA . THR A 1 108 ? -13.375 6.656 4.957 1 98.25 108 THR A CA 1
ATOM 793 C C . THR A 1 108 ? -12.867 5.781 6.102 1 98.25 108 THR A C 1
ATOM 795 O O . THR A 1 108 ? -12.406 4.66 5.875 1 98.25 108 THR A O 1
ATOM 798 N N . PRO A 1 109 ? -12.953 6.184 7.398 1 98.06 109 PRO A N 1
ATOM 799 C CA . PRO A 1 109 ? -12.367 5.328 8.438 1 98.06 109 PRO A CA 1
ATOM 800 C C . PRO A 1 109 ? -13.039 3.957 8.516 1 98.06 109 PRO A C 1
ATOM 802 O O . PRO A 1 109 ? -12.352 2.938 8.625 1 98.06 109 PRO A O 1
ATOM 805 N N . LEU A 1 110 ? -14.328 3.926 8.359 1 98.69 110 LEU A N 1
ATOM 806 C CA . LEU A 1 110 ? -15.031 2.652 8.453 1 98.69 110 LEU A CA 1
ATOM 807 C C . LEU A 1 110 ? -14.836 1.827 7.184 1 98.69 110 LEU A C 1
ATOM 809 O O . LEU A 1 110 ? -14.711 0.603 7.246 1 98.69 110 LEU A O 1
ATOM 813 N N . ALA A 1 111 ? -14.898 2.492 6.066 1 98.94 111 ALA A N 1
ATOM 814 C CA . ALA A 1 111 ? -14.648 1.795 4.809 1 98.94 111 ALA A CA 1
ATOM 815 C C . ALA A 1 111 ? -13.258 1.164 4.793 1 98.94 111 ALA A C 1
ATOM 817 O O . ALA A 1 111 ? -13.102 -0.001 4.418 1 98.94 111 ALA A O 1
ATOM 818 N N . ALA A 1 112 ? -12.273 1.918 5.188 1 98.94 112 ALA A N 1
ATOM 819 C CA . ALA A 1 112 ? -10.906 1.407 5.25 1 98.94 112 ALA A CA 1
ATOM 820 C C . ALA A 1 112 ? -10.773 0.309 6.301 1 98.94 112 ALA A C 1
ATOM 822 O O . ALA A 1 112 ? -10.016 -0.644 6.121 1 98.94 112 ALA A O 1
ATOM 823 N N . ALA A 1 113 ? -11.484 0.4 7.391 1 98.94 113 ALA A N 1
ATOM 824 C CA . ALA A 1 113 ? -11.477 -0.631 8.422 1 98.94 113 ALA A CA 1
ATOM 825 C C . ALA A 1 113 ? -12.023 -1.949 7.887 1 98.94 113 ALA A C 1
ATOM 827 O O . ALA A 1 113 ? -11.547 -3.025 8.258 1 98.94 113 ALA A O 1
ATOM 828 N N . ALA A 1 114 ? -13.016 -1.882 7.07 1 99 114 ALA A N 1
ATOM 829 C CA . ALA A 1 114 ? -13.547 -3.09 6.453 1 99 114 ALA A CA 1
ATOM 830 C C . ALA A 1 114 ? -12.5 -3.779 5.586 1 99 114 ALA A C 1
ATOM 832 O O . ALA A 1 114 ? -12.367 -5.004 5.617 1 99 114 ALA A O 1
ATOM 833 N N . ILE A 1 115 ? -11.812 -2.99 4.844 1 99 115 ILE A N 1
ATOM 834 C CA . ILE A 1 115 ? -10.734 -3.527 4.023 1 99 115 ILE A CA 1
ATOM 835 C C . ILE A 1 115 ? -9.68 -4.18 4.914 1 99 115 ILE A C 1
ATOM 837 O O . ILE A 1 115 ? -9.211 -5.281 4.629 1 99 115 ILE A O 1
ATOM 841 N N . LEU A 1 116 ? -9.336 -3.512 5.973 1 99 116 LEU A N 1
ATOM 842 C CA . LEU A 1 116 ? -8.359 -4.047 6.914 1 99 116 LEU A CA 1
ATOM 843 C C . LEU A 1 116 ? -8.82 -5.387 7.473 1 99 116 LEU A C 1
ATOM 845 O O . LEU A 1 116 ? -8.031 -6.332 7.555 1 99 116 LEU A O 1
ATOM 849 N N . ALA A 1 117 ? -10.047 -5.477 7.859 1 98.94 117 ALA A N 1
ATOM 850 C CA . ALA A 1 117 ? -10.586 -6.719 8.398 1 98.94 117 ALA A CA 1
ATOM 851 C C . ALA A 1 117 ? -10.445 -7.863 7.402 1 98.94 117 ALA A C 1
ATOM 853 O O . ALA A 1 117 ? -10.047 -8.969 7.77 1 98.94 117 ALA A O 1
ATOM 854 N N . ILE A 1 118 ? -10.773 -7.57 6.191 1 98.88 118 ILE A N 1
ATOM 855 C CA . ILE A 1 118 ? -10.695 -8.578 5.141 1 98.88 118 ILE A CA 1
ATOM 856 C C . ILE A 1 118 ? -9.242 -9.008 4.941 1 98.88 118 ILE A C 1
ATOM 858 O O . ILE A 1 118 ? -8.953 -10.203 4.797 1 98.88 118 ILE A O 1
ATOM 862 N N . LYS A 1 119 ? -8.328 -8.055 4.973 1 98.88 119 LYS A N 1
ATOM 863 C CA . LYS A 1 119 ? -6.93 -8.383 4.734 1 98.88 119 LYS A CA 1
ATOM 864 C C . LYS A 1 119 ? -6.328 -9.133 5.918 1 98.88 119 LYS A C 1
ATOM 866 O O . LYS A 1 119 ? -5.465 -10 5.742 1 98.88 119 LYS A O 1
ATOM 871 N N . ILE A 1 120 ? -6.785 -8.844 7.141 1 98.81 120 ILE A N 1
ATOM 872 C CA . ILE A 1 120 ? -6.367 -9.617 8.305 1 98.81 120 ILE A CA 1
ATOM 873 C C . ILE A 1 120 ? -6.688 -11.094 8.094 1 98.81 120 ILE A C 1
ATOM 875 O O . ILE A 1 120 ? -5.844 -11.961 8.328 1 98.81 120 ILE A O 1
ATOM 879 N N . ASN A 1 121 ? -7.867 -11.406 7.613 1 98.56 121 ASN A N 1
ATOM 880 C CA . ASN A 1 121 ? -8.25 -12.789 7.352 1 98.56 121 ASN A CA 1
ATOM 881 C C . ASN A 1 121 ? -7.426 -13.391 6.215 1 98.56 121 ASN A C 1
ATOM 883 O O . ASN A 1 121 ? -6.957 -14.523 6.32 1 98.56 121 ASN A O 1
ATOM 887 N N . ALA A 1 122 ? -7.258 -12.648 5.102 1 98.12 122 ALA A N 1
ATOM 888 C CA . ALA A 1 122 ? -6.504 -13.141 3.953 1 98.12 122 ALA A CA 1
ATOM 889 C C . ALA A 1 122 ? -5.078 -13.508 4.348 1 98.12 122 ALA A C 1
ATOM 891 O O . ALA A 1 122 ? -4.582 -14.578 3.977 1 98.12 122 ALA A O 1
ATOM 892 N N . VAL A 1 123 ? -4.434 -12.656 5.141 1 98.62 123 VAL A N 1
ATOM 893 C CA . VAL A 1 123 ? -3.053 -12.883 5.551 1 98.62 123 VAL A CA 1
ATOM 894 C C . VAL A 1 123 ? -2.988 -14.047 6.535 1 98.62 123 VAL A C 1
ATOM 896 O O . VAL A 1 123 ? -2.143 -14.938 6.402 1 98.62 123 VAL A O 1
ATOM 899 N N . ALA A 1 124 ? -3.885 -14.055 7.508 1 98.06 124 ALA A N 1
ATOM 900 C CA . ALA A 1 124 ? -3.887 -15.117 8.508 1 98.06 124 ALA A CA 1
ATOM 901 C C . ALA A 1 124 ? -4.082 -16.484 7.855 1 98.06 124 ALA A C 1
ATOM 903 O O . ALA A 1 124 ? -3.387 -17.438 8.195 1 98.06 124 ALA A O 1
ATOM 904 N N . LEU A 1 125 ? -4.957 -16.609 6.914 1 97.25 125 LEU A N 1
ATOM 905 C CA . LEU A 1 125 ? -5.234 -17.859 6.223 1 97.25 125 LEU A CA 1
ATOM 906 C C . LEU A 1 125 ? -4.023 -18.312 5.41 1 97.25 125 LEU A C 1
ATOM 908 O O . LEU A 1 125 ? -3.633 -19.484 5.469 1 97.25 125 LEU A O 1
ATOM 912 N N . ALA A 1 126 ? -3.467 -17.359 4.668 1 97.5 126 ALA A N 1
ATOM 913 C CA . ALA A 1 126 ? -2.34 -17.703 3.805 1 97.5 126 ALA A CA 1
ATOM 914 C C . ALA A 1 126 ? -1.127 -18.125 4.629 1 97.5 126 ALA A C 1
ATOM 916 O O . ALA A 1 126 ? -0.47 -19.125 4.316 1 97.5 126 ALA A O 1
ATOM 917 N N . VAL A 1 127 ? -0.842 -17.391 5.66 1 97.88 127 VAL A N 1
ATOM 918 C CA . VAL A 1 127 ? 0.286 -17.719 6.527 1 97.88 127 VAL A CA 1
ATOM 919 C C . VAL A 1 127 ? 0.036 -19.047 7.219 1 97.88 127 VAL A C 1
ATOM 921 O O . VAL A 1 127 ? 0.947 -19.875 7.34 1 97.88 127 VAL A O 1
ATOM 924 N N . GLY A 1 128 ? -1.18 -19.297 7.633 1 96.06 128 GLY A N 1
ATOM 925 C CA . GLY A 1 128 ? -1.538 -20.578 8.219 1 96.06 128 GLY A CA 1
ATOM 926 C C . GLY A 1 128 ? -1.358 -21.734 7.262 1 96.06 128 GLY A C 1
ATOM 927 O O . GLY A 1 128 ? -1.111 -22.875 7.688 1 96.06 128 GLY A O 1
ATOM 928 N N . ALA A 1 129 ? -1.421 -21.438 6.016 1 96.5 129 ALA A N 1
ATOM 929 C CA . ALA A 1 129 ? -1.291 -22.469 4.988 1 96.5 129 ALA A CA 1
ATOM 930 C C . ALA A 1 129 ? 0.137 -22.531 4.453 1 96.5 129 ALA A C 1
ATOM 932 O O . ALA A 1 129 ? 0.4 -23.188 3.447 1 96.5 129 ALA A O 1
ATOM 933 N N . GLY A 1 130 ? 1.067 -21.75 5.059 1 97.44 130 GLY A N 1
ATOM 934 C CA . GLY A 1 130 ? 2.477 -21.891 4.73 1 97.44 130 GLY A CA 1
ATOM 935 C C . GLY A 1 130 ? 3.014 -20.75 3.887 1 97.44 130 GLY A C 1
ATOM 936 O O . GLY A 1 130 ? 4.168 -20.781 3.459 1 97.44 130 GLY A O 1
ATOM 937 N N . ALA A 1 131 ? 2.15 -19.766 3.656 1 97.75 131 ALA A N 1
ATOM 938 C CA . ALA A 1 131 ? 2.629 -18.609 2.896 1 97.75 131 ALA A CA 1
ATOM 939 C C . ALA A 1 131 ? 3.641 -17.797 3.707 1 97.75 131 ALA A C 1
ATOM 941 O O . ALA A 1 131 ? 3.697 -17.922 4.934 1 97.75 131 ALA A O 1
ATOM 942 N N . ALA A 1 132 ? 4.449 -17 2.943 1 98.25 132 ALA A N 1
ATOM 943 C CA . ALA A 1 132 ? 5.422 -16.109 3.562 1 98.25 132 ALA A CA 1
ATOM 944 C C . ALA A 1 132 ? 5.277 -14.688 3.02 1 98.25 132 ALA A C 1
ATOM 946 O O . ALA A 1 132 ? 4.422 -14.422 2.17 1 98.25 132 ALA A O 1
ATOM 947 N N . LEU A 1 133 ? 6 -13.812 3.494 1 97.81 133 LEU A N 1
ATOM 948 C CA . LEU A 1 133 ? 5.824 -12.391 3.199 1 97.81 133 LEU A CA 1
ATOM 949 C C . LEU A 1 133 ? 6.273 -12.078 1.776 1 97.81 133 LEU A C 1
ATOM 951 O O . LEU A 1 133 ? 5.547 -11.43 1.021 1 97.81 133 LEU A O 1
ATOM 955 N N . LEU A 1 134 ? 7.465 -12.586 1.396 1 97.62 134 LEU A N 1
ATOM 956 C CA . LEU A 1 134 ? 8.078 -12.195 0.13 1 97.62 134 LEU A CA 1
ATOM 957 C C . LEU A 1 134 ? 8.133 -13.383 -0.83 1 97.62 134 LEU A C 1
ATOM 959 O O . LEU A 1 134 ? 8.172 -14.539 -0.397 1 97.62 134 LEU A O 1
ATOM 963 N N . PRO A 1 135 ? 8.203 -12.977 -2.102 1 93.44 135 PRO A N 1
ATOM 964 C CA . PRO A 1 135 ? 8.414 -14.047 -3.074 1 93.44 135 PRO A CA 1
ATOM 965 C C . PRO A 1 135 ? 9.711 -14.82 -2.824 1 93.44 135 PRO A C 1
ATOM 967 O O . PRO A 1 135 ? 10.711 -14.234 -2.404 1 93.44 135 PRO A O 1
ATOM 970 N N . GLN A 1 136 ? 9.773 -16.109 -2.971 1 92.5 136 GLN A N 1
ATOM 971 C CA . GLN A 1 136 ? 10.867 -17.062 -2.883 1 92.5 136 GLN A CA 1
ATOM 972 C C . GLN A 1 136 ? 11.039 -17.578 -1.456 1 92.5 136 GLN A C 1
ATOM 974 O O . GLN A 1 136 ? 11.734 -18.578 -1.226 1 92.5 136 GLN A O 1
ATOM 979 N N . MET A 1 137 ? 10.398 -16.859 -0.468 1 95.44 137 MET A N 1
ATOM 980 C CA . MET A 1 137 ? 10.422 -17.375 0.896 1 95.44 137 MET A CA 1
ATOM 981 C C . MET A 1 137 ? 9.523 -18.594 1.024 1 95.44 137 MET A C 1
ATOM 983 O O . MET A 1 137 ? 9.727 -19.438 1.903 1 95.44 137 MET A O 1
ATOM 987 N N . ALA A 1 138 ? 8.492 -18.703 0.221 1 95.81 138 ALA A N 1
ATOM 988 C CA . ALA A 1 138 ? 7.508 -19.781 0.119 1 95.81 138 ALA A CA 1
ATOM 989 C C . ALA A 1 138 ? 6.812 -19.75 -1.238 1 95.81 138 ALA A C 1
ATOM 991 O O . ALA A 1 138 ? 6.926 -18.781 -1.986 1 95.81 138 ALA A O 1
ATOM 992 N N . PRO A 1 139 ? 6.195 -20.844 -1.621 1 94.81 139 PRO A N 1
ATOM 993 C CA . PRO A 1 139 ? 5.488 -20.875 -2.904 1 94.81 139 PRO A CA 1
ATOM 994 C C . PRO A 1 139 ? 4.426 -19.781 -3.021 1 94.81 139 PRO A C 1
ATOM 996 O O . PRO A 1 139 ? 4.133 -19.312 -4.125 1 94.81 139 PRO A O 1
ATOM 999 N N . VAL A 1 140 ? 3.807 -19.406 -1.898 1 95.38 140 VAL A N 1
ATOM 1000 C CA . VAL A 1 140 ? 2.801 -18.344 -1.866 1 95.38 140 VAL A CA 1
ATOM 1001 C C . VAL A 1 140 ? 3.287 -17.188 -0.994 1 95.38 140 VAL A C 1
ATOM 1003 O O . VAL A 1 140 ? 3.812 -17.422 0.1 1 95.38 140 VAL A O 1
ATOM 1006 N N . ALA A 1 141 ? 3.199 -15.992 -1.524 1 97.19 141 ALA A N 1
ATOM 1007 C CA . ALA A 1 141 ? 3.59 -14.805 -0.771 1 97.19 141 ALA A CA 1
ATOM 1008 C C . ALA A 1 141 ? 2.381 -13.922 -0.478 1 97.19 141 ALA A C 1
ATOM 1010 O O . ALA A 1 141 ? 1.495 -13.766 -1.323 1 97.19 141 ALA A O 1
ATOM 1011 N N . VAL A 1 142 ? 2.398 -13.234 0.69 1 98.12 142 VAL A N 1
ATOM 1012 C CA . VAL A 1 142 ? 1.244 -12.438 1.093 1 98.12 142 VAL A CA 1
ATOM 1013 C C . VAL A 1 142 ? 1.61 -10.961 1.082 1 98.12 142 VAL A C 1
ATOM 1015 O O . VAL A 1 142 ? 0.93 -10.141 1.705 1 98.12 142 VAL A O 1
ATOM 1018 N N . GLU A 1 143 ? 2.658 -10.57 0.427 1 98.12 143 GLU A N 1
ATOM 1019 C CA . GLU A 1 143 ? 3.191 -9.211 0.404 1 98.12 143 GLU A CA 1
ATOM 1020 C C . GLU A 1 143 ? 2.115 -8.203 0.009 1 98.12 143 GLU A C 1
ATOM 1022 O O . GLU A 1 143 ? 1.952 -7.176 0.667 1 98.12 143 GLU A O 1
ATOM 1027 N N . GLY A 1 144 ? 1.384 -8.5 -1.094 1 97.69 144 GLY A N 1
ATOM 1028 C CA . GLY A 1 144 ? 0.341 -7.594 -1.555 1 97.69 144 GLY A CA 1
ATOM 1029 C C . GLY A 1 144 ? -0.756 -7.375 -0.53 1 97.69 144 GLY A C 1
ATOM 1030 O O . GLY A 1 144 ? -1.199 -6.246 -0.317 1 97.69 144 GLY A O 1
ATOM 1031 N N . ASP A 1 145 ? -1.185 -8.43 0.133 1 98.62 145 ASP A N 1
ATOM 1032 C CA . ASP A 1 145 ? -2.225 -8.336 1.151 1 98.62 145 ASP A CA 1
ATOM 1033 C C . ASP A 1 145 ? -1.737 -7.543 2.363 1 98.62 145 ASP A C 1
ATOM 1035 O O . ASP A 1 145 ? -2.5 -6.777 2.961 1 98.62 145 ASP A O 1
ATOM 1039 N N . VAL A 1 146 ? -0.491 -7.75 2.678 1 98.88 146 VAL A N 1
ATOM 1040 C CA . VAL A 1 146 ? 0.079 -7.055 3.826 1 98.88 146 VAL A CA 1
ATOM 1041 C C . VAL A 1 146 ? 0.151 -5.555 3.537 1 98.88 146 VAL A C 1
ATOM 1043 O O . VAL A 1 146 ? -0.23 -4.734 4.375 1 98.88 146 VAL A O 1
ATOM 1046 N N . VAL A 1 147 ? 0.593 -5.172 2.391 1 98.81 147 VAL A N 1
ATOM 1047 C CA . VAL A 1 147 ? 0.708 -3.752 2.08 1 98.81 147 VAL A CA 1
ATOM 1048 C C . VAL A 1 147 ? -0.683 -3.135 1.959 1 98.81 147 VAL A C 1
ATOM 1050 O O . VAL A 1 147 ? -0.906 -2.002 2.393 1 98.81 147 VAL A O 1
ATOM 1053 N N . LEU A 1 148 ? -1.627 -3.863 1.348 1 98.94 148 LEU A N 1
ATOM 1054 C CA . LEU A 1 148 ? -2.994 -3.363 1.262 1 98.94 148 LEU A CA 1
ATOM 1055 C C . LEU A 1 148 ? -3.586 -3.152 2.65 1 98.94 148 LEU A C 1
ATOM 1057 O O . LEU A 1 148 ? -4.23 -2.133 2.908 1 98.94 148 LEU A O 1
ATOM 1061 N N . GLY A 1 149 ? -3.365 -4.117 3.525 1 98.94 149 GLY A N 1
ATOM 1062 C CA . GLY A 1 149 ? -3.844 -3.984 4.891 1 98.94 149 GLY A CA 1
ATOM 1063 C C . GLY A 1 149 ? -3.225 -2.811 5.629 1 98.94 149 GLY A C 1
ATOM 1064 O O . GLY A 1 149 ? -3.922 -2.068 6.32 1 98.94 149 GLY A O 1
ATOM 1065 N N . ALA A 1 150 ? -1.956 -2.664 5.465 1 98.94 150 ALA A N 1
ATOM 1066 C CA . ALA A 1 150 ? -1.249 -1.563 6.113 1 98.94 150 ALA A CA 1
ATOM 1067 C C . ALA A 1 150 ? -1.726 -0.215 5.582 1 98.94 150 ALA A C 1
ATOM 1069 O O . ALA A 1 150 ? -1.882 0.741 6.344 1 98.94 150 ALA A O 1
ATOM 1070 N N . ALA A 1 151 ? -1.883 -0.147 4.27 1 98.94 151 ALA A N 1
ATOM 1071 C CA . ALA A 1 151 ? -2.387 1.08 3.658 1 98.94 151 ALA A CA 1
ATOM 1072 C C . ALA A 1 151 ? -3.797 1.398 4.148 1 98.94 151 ALA A C 1
ATOM 1074 O O . ALA A 1 151 ? -4.125 2.561 4.402 1 98.94 151 ALA A O 1
ATOM 1075 N N . ALA A 1 152 ? -4.609 0.381 4.25 1 98.94 152 ALA A N 1
ATOM 1076 C CA . ALA A 1 152 ? -5.945 0.58 4.805 1 98.94 152 ALA A CA 1
ATOM 1077 C C . ALA A 1 152 ? -5.875 1.089 6.242 1 98.94 152 ALA A C 1
ATOM 1079 O O . ALA A 1 152 ? -6.578 2.031 6.609 1 98.94 152 ALA A O 1
ATOM 1080 N N . ALA A 1 153 ? -5.039 0.464 7.023 1 98.94 153 ALA A N 1
ATOM 1081 C CA . ALA A 1 153 ? -4.863 0.917 8.398 1 98.94 153 ALA A CA 1
ATOM 1082 C C . ALA A 1 153 ? -4.406 2.371 8.445 1 98.94 153 ALA A C 1
ATOM 1084 O O . ALA A 1 153 ? -4.875 3.152 9.273 1 98.94 153 ALA A O 1
ATOM 1085 N N . ALA A 1 154 ? -3.508 2.686 7.582 1 98.88 154 ALA A N 1
ATOM 1086 C CA . ALA A 1 154 ? -3.045 4.07 7.508 1 98.88 154 ALA A CA 1
ATOM 1087 C C . ALA A 1 154 ? -4.195 5.016 7.18 1 98.88 154 ALA A C 1
ATOM 1089 O O . ALA A 1 154 ? -4.34 6.066 7.805 1 98.88 154 ALA A O 1
ATOM 1090 N N . LEU A 1 155 ? -5.027 4.66 6.234 1 98.81 155 LEU A N 1
ATOM 1091 C CA . LEU A 1 155 ? -6.133 5.512 5.816 1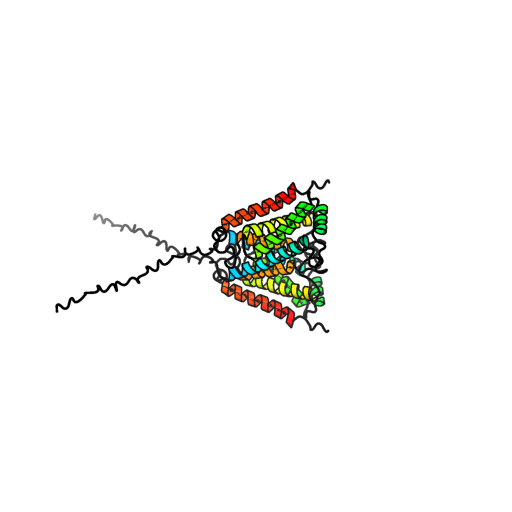 98.81 155 LEU A CA 1
ATOM 1092 C C . LEU A 1 155 ? -7.176 5.633 6.922 1 98.81 155 LEU A C 1
ATOM 1094 O O . LEU A 1 155 ? -7.809 6.68 7.078 1 98.81 155 LEU A O 1
ATOM 1098 N N . VAL A 1 156 ? -7.352 4.562 7.715 1 98.81 156 VAL A N 1
ATOM 1099 C CA . VAL A 1 156 ? -8.25 4.609 8.859 1 98.81 156 VAL A CA 1
ATOM 1100 C C . VAL A 1 156 ? -7.828 5.738 9.797 1 98.81 156 VAL A C 1
ATOM 1102 O O . VAL A 1 156 ? -8.672 6.477 10.312 1 98.81 156 VAL A O 1
ATOM 1105 N N . LEU A 1 157 ? -6.555 5.918 9.945 1 98.25 157 LEU A N 1
ATOM 1106 C CA . LEU A 1 157 ? -6.023 6.809 10.969 1 98.25 157 LEU A CA 1
ATOM 1107 C C . LEU A 1 157 ? -5.785 8.203 10.406 1 98.25 157 LEU A C 1
ATOM 1109 O O . LEU A 1 157 ? -5.969 9.203 11.109 1 98.25 157 LEU A O 1
ATOM 1113 N N . THR A 1 158 ? -5.383 8.289 9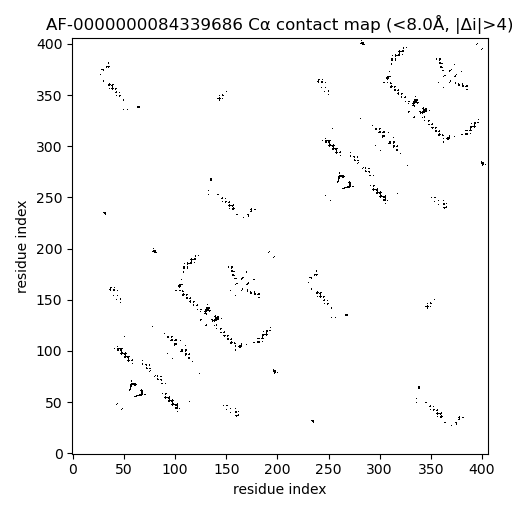.156 1 96.38 158 THR A N 1
ATOM 1114 C CA . THR A 1 158 ? -5.098 9.586 8.562 1 96.38 158 THR A CA 1
ATOM 1115 C C . THR A 1 158 ? -6.383 10.258 8.086 1 96.38 158 THR A C 1
ATOM 1117 O O . THR A 1 158 ? -6.441 11.484 7.969 1 96.38 158 THR A O 1
ATOM 1120 N N . GLY A 1 159 ? -7.402 9.414 7.75 1 95.94 159 GLY A N 1
ATOM 1121 C CA . GLY A 1 159 ? -8.555 9.961 7.059 1 95.94 159 GLY A CA 1
ATOM 1122 C C . GLY A 1 159 ? -8.312 10.211 5.586 1 95.94 159 GLY A C 1
ATOM 1123 O O . GLY A 1 159 ? -7.246 9.867 5.062 1 95.94 159 GLY A O 1
ATOM 1124 N N . PRO A 1 160 ? -9.281 10.797 4.996 1 96.75 160 PRO A N 1
ATOM 1125 C CA . PRO A 1 160 ? -9.242 10.883 3.533 1 96.75 160 PRO A CA 1
ATOM 1126 C C . PRO A 1 160 ? -8.539 12.141 3.035 1 96.75 160 PRO A C 1
ATOM 1128 O O . PRO A 1 160 ? -8.297 12.289 1.834 1 96.75 160 PRO A O 1
ATOM 1131 N N . GLY A 1 161 ? -8.18 13.102 3.857 1 94.62 161 GLY A N 1
ATOM 1132 C CA . GLY A 1 161 ? -7.719 14.406 3.41 1 94.62 161 GLY A CA 1
ATOM 1133 C C . GLY A 1 161 ? -8.852 15.32 2.984 1 94.62 161 GLY A C 1
ATOM 1134 O O . GLY A 1 161 ? -10.023 15 3.174 1 94.62 161 GLY A O 1
ATOM 1135 N N . HIS A 1 162 ? -8.5 16.438 2.352 1 94.44 162 HIS A N 1
ATOM 1136 C CA . HIS A 1 162 ? -9.5 17.453 2.037 1 94.44 162 HIS A CA 1
ATOM 1137 C C . HIS A 1 162 ? -10.234 17.125 0.741 1 94.44 162 HIS A C 1
ATOM 1139 O O . HIS A 1 162 ? -11.352 17.594 0.522 1 94.44 162 HIS A O 1
ATOM 1145 N N . ILE A 1 163 ? -9.57 16.438 -0.094 1 96.31 163 ILE A N 1
ATOM 1146 C CA . ILE A 1 163 ? -10.188 16.078 -1.368 1 96.31 163 ILE A CA 1
ATOM 1147 C C . ILE A 1 163 ? -11.023 14.812 -1.203 1 96.31 163 ILE A C 1
ATOM 1149 O O . ILE A 1 163 ? -10.664 13.75 -1.714 1 96.31 163 ILE A O 1
ATOM 1153 N N . ALA A 1 164 ? -12.188 14.977 -0.527 1 97.62 164 ALA A N 1
ATOM 1154 C CA . ALA A 1 164 ? -13.016 13.836 -0.14 1 97.62 164 ALA A CA 1
ATOM 1155 C C . ALA A 1 164 ? -14.453 14.258 0.132 1 97.62 164 ALA A C 1
ATOM 1157 O O . ALA A 1 164 ? -14.703 15.391 0.567 1 97.62 164 ALA A O 1
ATOM 1158 N N . LEU A 1 165 ? -15.383 13.352 -0.023 1 97.25 165 LEU A N 1
ATOM 1159 C CA . LEU A 1 165 ? -16.781 13.625 0.266 1 97.25 165 LEU A CA 1
ATOM 1160 C C . LEU A 1 165 ? -17.016 13.719 1.77 1 97.25 165 LEU A C 1
ATOM 1162 O O . LEU A 1 165 ? -18.047 14.234 2.209 1 97.25 165 LEU A O 1
ATOM 1166 N N . ASP A 1 166 ? -16.062 13.195 2.508 1 94.81 166 ASP A N 1
ATOM 1167 C CA . ASP A 1 166 ? -16.141 13.32 3.959 1 94.81 166 ASP A CA 1
ATOM 1168 C C . ASP A 1 166 ? -15.898 14.758 4.398 1 94.81 166 ASP A C 1
ATOM 1170 O O . ASP A 1 166 ? -16.156 15.117 5.551 1 94.81 166 ASP A O 1
ATOM 1174 N N . ASN A 1 167 ? -15.352 15.477 3.422 1 90.5 167 ASN A N 1
ATOM 1175 C CA . ASN A 1 167 ? -14.953 16.828 3.787 1 90.5 167 ASN A CA 1
ATOM 1176 C C . ASN A 1 167 ? -16.094 17.594 4.445 1 90.5 167 ASN A C 1
ATOM 1178 O O . ASN A 1 167 ? -17.172 17.734 3.861 1 90.5 167 ASN A O 1
ATOM 1182 N N . GLY A 1 168 ? -15.844 18.031 5.715 1 86.94 168 GLY A N 1
ATOM 1183 C CA . GLY A 1 168 ? -16.828 18.812 6.438 1 86.94 168 GLY A CA 1
ATOM 1184 C C . GLY A 1 168 ? -17.656 17.984 7.414 1 86.94 168 GLY A C 1
ATOM 1185 O O . GLY A 1 168 ? -18.359 18.547 8.258 1 86.94 168 GLY A O 1
ATOM 1186 N N . ARG A 1 169 ? -17.562 16.719 7.289 1 87.19 169 ARG A N 1
ATOM 1187 C CA . ARG A 1 169 ? -18.281 15.844 8.203 1 87.19 169 ARG A CA 1
ATOM 1188 C C . ARG A 1 169 ? -17.594 15.75 9.555 1 87.19 169 ARG A C 1
ATOM 1190 O O . ARG A 1 169 ? -16.406 16.109 9.672 1 87.19 169 ARG A O 1
ATOM 1197 N N . THR A 1 170 ? -18.281 15.281 10.531 1 84 170 THR A N 1
ATOM 1198 C CA . THR A 1 170 ? -17.797 15.266 11.906 1 84 170 THR A CA 1
ATOM 1199 C C . THR A 1 170 ? -16.562 14.383 12.031 1 84 170 THR A C 1
ATOM 1201 O O . THR A 1 170 ? -15.594 14.75 12.703 1 84 170 THR A O 1
ATOM 1204 N N . TRP A 1 171 ? -16.594 13.227 11.406 1 86.31 171 TRP A N 1
ATOM 1205 C CA . TRP A 1 171 ? -15.469 12.312 11.539 1 86.31 171 TRP A CA 1
ATOM 1206 C C . TRP A 1 171 ? -14.273 12.805 10.742 1 86.31 171 TRP A C 1
ATOM 1208 O O . TRP A 1 171 ? -13.141 12.367 10.977 1 86.31 171 TRP A O 1
ATOM 1218 N N . HIS A 1 172 ? -14.445 13.648 9.812 1 86.88 172 HIS A N 1
ATOM 1219 C CA . HIS A 1 172 ? -13.352 14.273 9.078 1 86.88 172 HIS A CA 1
ATOM 1220 C C . HIS A 1 172 ? -12.703 15.383 9.898 1 86.88 172 HIS A C 1
ATOM 1222 O O . HIS A 1 172 ? -11.492 15.609 9.805 1 86.88 172 HIS A O 1
ATOM 1228 N N . ARG A 1 173 ? -13.516 15.984 10.758 1 81.5 173 ARG A N 1
ATOM 1229 C CA . ARG A 1 173 ? -13.039 17.109 11.547 1 81.5 173 ARG A CA 1
ATOM 1230 C C . ARG A 1 173 ? -12.289 16.625 12.789 1 81.5 173 ARG A C 1
ATOM 1232 O O . ARG A 1 1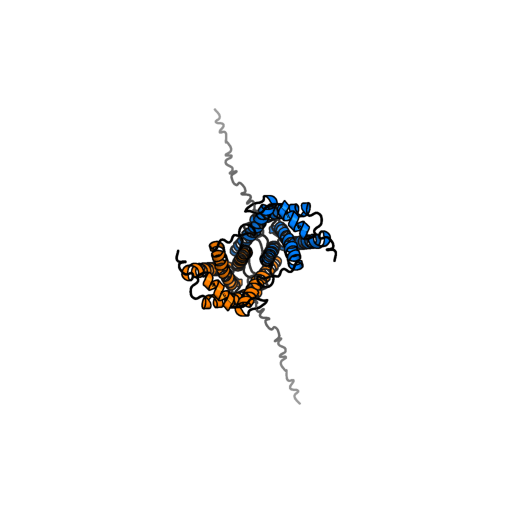73 ? -11.5 17.375 13.367 1 81.5 173 ARG A O 1
ATOM 1239 N N . ARG A 1 174 ? -12.68 15.43 13.219 1 83.5 174 ARG A N 1
ATOM 1240 C CA . ARG A 1 174 ? -12.016 14.805 14.352 1 83.5 174 ARG A CA 1
ATOM 1241 C C . ARG A 1 174 ? -11.484 13.422 13.984 1 83.5 174 ARG A C 1
ATOM 1243 O O . ARG A 1 174 ? -11.969 12.406 14.484 1 83.5 174 ARG A O 1
ATOM 1250 N N . PRO A 1 175 ? -10.516 13.438 13.289 1 83.44 175 PRO A N 1
ATOM 1251 C CA . PRO A 1 175 ? -10.086 12.18 12.688 1 83.44 175 PRO A CA 1
ATOM 1252 C C . PRO A 1 175 ? -9.484 11.211 13.703 1 83.44 175 PRO A C 1
ATOM 1254 O O . PRO A 1 175 ? -9.656 10 13.586 1 83.44 175 PRO A O 1
ATOM 1257 N N . ALA A 1 176 ? -8.938 11.703 14.719 1 91 176 ALA A N 1
ATOM 1258 C CA . ALA A 1 176 ? -8.211 10.812 15.625 1 91 176 ALA A CA 1
ATOM 1259 C C . ALA A 1 176 ? -9.164 9.898 16.391 1 91 176 ALA A C 1
ATOM 1261 O O . ALA A 1 176 ? -9.047 8.672 16.312 1 91 176 ALA A O 1
ATOM 1262 N N . PRO A 1 177 ? -10.195 10.406 17.078 1 93.5 177 PRO A N 1
ATOM 1263 C CA . PRO A 1 177 ? -11.07 9.492 17.828 1 93.5 177 PRO A CA 1
ATOM 1264 C C . PRO A 1 177 ? -11.844 8.547 16.906 1 93.5 177 PRO A C 1
ATOM 1266 O O . PRO A 1 177 ? -12 7.363 17.219 1 93.5 177 PRO A O 1
ATOM 1269 N N . TRP A 1 178 ? -12.32 9 15.859 1 94.75 178 TRP A N 1
ATOM 1270 C CA . TRP A 1 178 ? -13.109 8.164 14.945 1 94.75 178 TRP A CA 1
ATOM 1271 C C . TRP A 1 178 ? -12.219 7.172 14.211 1 94.75 178 TRP A C 1
ATOM 1273 O O . TRP A 1 178 ? -12.633 6.047 13.938 1 94.75 178 TRP A O 1
ATOM 1283 N N . GLY A 1 179 ? -11.008 7.602 13.867 1 97.25 179 GLY A N 1
ATOM 1284 C CA . GLY A 1 179 ? -10.055 6.684 13.273 1 97.25 179 GLY A CA 1
ATOM 1285 C C . GLY A 1 179 ? -9.648 5.551 14.195 1 97.25 179 GLY A C 1
ATOM 1286 O O . GLY A 1 179 ? -9.617 4.391 13.789 1 97.25 179 GLY A O 1
ATOM 1287 N N . VAL A 1 180 ? -9.391 5.906 15.398 1 98 180 VAL A N 1
ATOM 1288 C CA . VAL A 1 180 ? -8.992 4.898 16.375 1 98 180 VAL A CA 1
ATOM 1289 C C . VAL A 1 180 ? -10.148 3.934 16.625 1 98 180 VAL A C 1
ATOM 1291 O O . VAL A 1 180 ? -9.953 2.719 16.672 1 98 180 VAL A O 1
ATOM 1294 N N . LEU A 1 181 ? -11.32 4.453 16.766 1 98.06 181 LEU A N 1
ATOM 1295 C CA . LEU A 1 181 ? -12.492 3.607 16.953 1 98.06 181 LEU A CA 1
ATOM 1296 C C . LEU A 1 181 ? -12.68 2.674 15.758 1 98.06 181 LEU A C 1
ATOM 1298 O O . LEU A 1 181 ? -12.906 1.474 15.93 1 98.06 181 LEU A O 1
ATOM 1302 N N . ALA A 1 182 ? -12.594 3.215 14.578 1 98.62 182 ALA A N 1
ATOM 1303 C CA . ALA A 1 182 ? -12.727 2.408 13.367 1 98.62 182 ALA A CA 1
ATOM 1304 C C . ALA A 1 182 ? -11.641 1.341 13.289 1 98.62 182 ALA A C 1
ATOM 1306 O O . ALA A 1 182 ? -11.898 0.217 12.852 1 98.62 182 ALA A O 1
ATOM 1307 N N . LEU A 1 183 ? -10.445 1.737 13.68 1 98.81 183 LEU A N 1
ATOM 1308 C CA . LEU A 1 183 ? -9.352 0.774 13.688 1 98.81 183 LEU A CA 1
ATOM 1309 C C . LEU A 1 183 ? -9.648 -0.392 14.617 1 98.81 183 LEU A C 1
ATOM 1311 O O . LEU A 1 183 ? -9.461 -1.554 14.25 1 98.81 183 LEU A O 1
ATOM 1315 N N . ILE A 1 184 ? -10.102 -0.074 15.797 1 98.81 184 ILE A N 1
ATOM 1316 C CA . ILE A 1 184 ? -10.445 -1.095 16.781 1 98.81 184 ILE A CA 1
ATOM 1317 C C . ILE A 1 184 ? -11.547 -1.993 16.219 1 98.81 184 ILE A C 1
ATOM 1319 O O . ILE A 1 184 ? -11.461 -3.221 16.312 1 98.81 184 ILE A O 1
ATOM 1323 N N . ILE A 1 185 ? -12.531 -1.434 15.609 1 98.75 185 ILE A N 1
ATOM 1324 C CA . ILE A 1 185 ? -13.641 -2.186 15.031 1 98.75 185 ILE A CA 1
ATOM 1325 C C . ILE A 1 185 ? -13.125 -3.092 13.914 1 98.75 185 ILE A C 1
ATOM 1327 O O . ILE A 1 185 ? -13.453 -4.281 13.867 1 98.75 185 ILE A O 1
ATOM 1331 N N . GLY A 1 186 ? -12.32 -2.537 12.984 1 98.88 186 GLY A N 1
ATOM 1332 C CA . GLY A 1 186 ? -11.781 -3.324 11.891 1 98.88 186 GLY A CA 1
ATOM 1333 C C . GLY A 1 186 ? -10.961 -4.512 12.359 1 98.88 186 GLY A C 1
ATOM 1334 O O . GLY A 1 186 ? -11.133 -5.625 11.859 1 98.88 186 GLY A O 1
ATOM 1335 N N . VAL A 1 187 ? -10.07 -4.246 13.289 1 98.88 187 VAL A N 1
ATOM 1336 C CA . VAL A 1 187 ? -9.227 -5.312 13.82 1 98.88 187 VAL A CA 1
ATOM 1337 C C . VAL A 1 187 ? -10.094 -6.344 14.539 1 98.88 187 VAL A C 1
ATOM 1339 O O . VAL A 1 187 ? -9.938 -7.547 14.344 1 98.88 187 VAL A O 1
ATOM 1342 N N . ALA A 1 188 ? -11.031 -5.871 15.367 1 98.88 188 ALA A N 1
ATOM 1343 C CA . ALA A 1 188 ? -11.914 -6.773 16.109 1 98.88 188 ALA A CA 1
ATOM 1344 C C . ALA A 1 188 ? -12.734 -7.641 15.156 1 98.88 188 ALA A C 1
ATOM 1346 O O . ALA A 1 188 ? -12.812 -8.859 15.32 1 98.88 188 ALA A O 1
ATOM 1347 N N . VAL A 1 189 ? -13.32 -7.023 14.148 1 98.75 189 VAL A N 1
ATOM 1348 C CA . VAL A 1 189 ? -14.125 -7.766 13.188 1 98.75 189 VAL A CA 1
ATOM 1349 C C . VAL A 1 189 ? -13.25 -8.781 12.453 1 98.75 189 VAL A C 1
ATOM 1351 O O . VAL A 1 189 ? -13.633 -9.945 12.305 1 98.75 189 VAL A O 1
ATOM 1354 N N . GLY A 1 190 ? -12.055 -8.367 11.969 1 98.69 190 GLY A N 1
ATOM 1355 C CA . GLY A 1 190 ? -11.148 -9.289 11.297 1 98.69 190 GLY A CA 1
ATOM 1356 C C . GLY A 1 190 ? -10.773 -10.484 12.156 1 98.69 190 GLY A C 1
ATOM 1357 O O . GLY A 1 190 ? -10.844 -11.625 11.703 1 98.69 190 GLY A O 1
ATOM 1358 N N . VAL A 1 191 ? -10.438 -10.234 13.383 1 98.44 191 VAL A N 1
ATOM 1359 C CA . VAL A 1 191 ? -9.984 -11.281 14.289 1 98.44 191 VAL A CA 1
ATOM 1360 C C . VAL A 1 191 ? -11.172 -12.172 14.68 1 98.44 191 VAL A C 1
ATOM 1362 O O . VAL A 1 191 ? -11.055 -13.398 14.688 1 98.44 191 VAL A O 1
ATOM 1365 N N . LEU A 1 192 ? -12.32 -11.578 14.969 1 97.94 192 LEU A N 1
ATOM 1366 C CA . LEU A 1 192 ? -13.477 -12.344 15.414 1 97.94 192 LEU A CA 1
ATOM 1367 C C . LEU A 1 192 ? -14 -13.234 14.297 1 97.94 192 LEU A C 1
ATOM 1369 O O . LEU A 1 192 ? -14.383 -14.383 14.539 1 97.94 192 LEU A O 1
ATOM 1373 N N . VAL A 1 193 ? -14.031 -12.719 13.102 1 97.88 193 VAL A N 1
ATOM 1374 C CA . VAL A 1 193 ? -14.445 -13.562 11.977 1 97.88 193 VAL A CA 1
ATOM 1375 C C . VAL A 1 193 ? -13.484 -14.734 11.828 1 97.88 193 VAL A C 1
ATOM 1377 O O . VAL A 1 193 ? -13.906 -15.875 11.648 1 97.88 193 VAL A O 1
ATOM 1380 N N . TYR A 1 194 ? -12.172 -14.492 11.906 1 97.62 194 TYR A N 1
ATOM 1381 C CA . TYR A 1 194 ? -11.164 -15.539 11.758 1 97.62 194 TYR A CA 1
ATOM 1382 C C . TYR A 1 194 ? -11.305 -16.578 12.859 1 97.62 194 TYR A C 1
ATOM 1384 O O . TYR A 1 194 ? -11.281 -17.781 12.578 1 97.62 194 TYR A O 1
ATOM 1392 N N . VAL A 1 195 ? -11.562 -16.188 14.102 1 96.31 195 VAL A N 1
ATOM 1393 C CA . VAL A 1 195 ? -11.523 -17.078 15.258 1 96.31 195 VAL A CA 1
ATOM 1394 C C . VAL A 1 195 ? -12.867 -17.781 15.414 1 96.31 195 VAL A C 1
ATOM 1396 O O . VAL A 1 195 ? -12.93 -18.984 15.688 1 96.31 195 VAL A O 1
ATOM 1399 N N . LEU A 1 196 ? -13.961 -17.062 15.18 1 96 196 LEU A N 1
ATOM 1400 C CA . LEU A 1 196 ? -15.281 -17.594 15.508 1 96 196 LEU A CA 1
ATOM 1401 C C . LEU A 1 196 ? -15.898 -18.297 14.305 1 96 196 LEU A C 1
ATOM 1403 O O . LEU A 1 196 ? -16.703 -19.234 14.461 1 96 196 LEU A O 1
ATOM 1407 N N . MET A 1 197 ? -15.516 -17.844 13.172 1 95.44 197 MET A N 1
ATOM 1408 C CA . MET A 1 197 ? -16.203 -18.391 12.008 1 95.44 197 MET A CA 1
ATOM 1409 C C . MET A 1 197 ? -15.383 -19.484 11.344 1 95.44 197 MET A C 1
ATOM 1411 O O . MET A 1 197 ? -15.867 -20.188 10.453 1 95.44 197 MET A O 1
ATOM 1415 N N . ARG A 1 198 ? -14.086 -19.547 11.742 1 89.94 198 ARG A N 1
ATOM 1416 C CA . ARG A 1 198 ? -13.289 -20.625 11.172 1 89.94 198 ARG A CA 1
ATOM 1417 C C . ARG A 1 198 ? -13.406 -21.906 12 1 89.94 198 ARG A C 1
ATOM 1419 O O . ARG A 1 198 ? -13.367 -21.859 13.234 1 89.94 198 ARG A O 1
ATOM 1426 N N . GLY A 1 199 ? -14 -22.875 11.492 1 75.06 199 GLY A N 1
ATOM 1427 C CA . GLY A 1 199 ? -14.227 -24.156 12.156 1 75.06 199 GLY A CA 1
ATOM 1428 C C . GLY A 1 199 ? -12.961 -24.766 12.719 1 75.06 199 GLY A C 1
ATOM 1429 O O . GLY A 1 199 ? -11.852 -24.391 12.32 1 75.06 199 GLY A O 1
ATOM 1430 N N . SER A 1 200 ? -12.852 -25.281 13.984 1 55.38 200 SER A N 1
ATOM 1431 C CA . SER A 1 200 ? -11.758 -26.062 14.562 1 55.38 200 SER A CA 1
ATOM 1432 C C . SER A 1 200 ? -11.156 -27 13.531 1 55.38 200 SER A C 1
ATOM 1434 O O . SER A 1 200 ? -11.875 -27.75 12.867 1 55.38 200 SER A O 1
ATOM 1436 N N . VAL A 1 201 ? -10.195 -26.375 12.68 1 46.34 201 VAL A N 1
ATOM 1437 C CA . VAL A 1 201 ? -9.523 -27.359 11.852 1 46.34 201 VAL A CA 1
ATOM 1438 C C . VAL A 1 201 ? -9.336 -28.656 12.648 1 46.34 201 VAL A C 1
ATOM 1440 O O . VAL A 1 201 ? -8.836 -28.625 13.781 1 46.34 201 VAL A O 1
ATOM 1443 N N . ALA A 1 202 ? -10.172 -29.562 12.57 1 38 202 ALA A N 1
ATOM 1444 C CA . ALA A 1 202 ? -9.914 -30.875 13.164 1 38 202 ALA A CA 1
ATOM 1445 C C . ALA A 1 202 ? -8.461 -31.297 12.961 1 38 202 ALA A C 1
ATOM 1447 O O . ALA A 1 202 ? -7.969 -31.328 11.828 1 38 202 ALA A O 1
ATOM 1448 N N . GLY A 1 203 ? -7.426 -30.922 13.891 1 31.3 203 GLY A N 1
ATOM 1449 C CA . GLY A 1 203 ? -6.332 -31.875 13.977 1 31.3 203 GLY A CA 1
ATOM 1450 C C . GLY A 1 203 ? -6.785 -33.312 13.859 1 31.3 203 GLY A C 1
ATOM 1451 O O . GLY A 1 203 ? -7.945 -33.625 14.133 1 31.3 203 GLY A O 1
ATOM 1452 N N . MET B 1 1 ? -59.438 79.25 -4.406 1 33.34 1 MET B N 1
ATOM 1453 C CA . MET B 1 1 ? -58.688 78.25 -5.129 1 33.34 1 MET B CA 1
ATOM 1454 C C . MET B 1 1 ? -57.375 77.875 -4.41 1 33.34 1 MET B C 1
ATOM 1456 O O . MET B 1 1 ? -56.406 78.625 -4.488 1 33.34 1 MET B O 1
ATOM 1460 N N . THR B 1 2 ? -57.5 77.375 -3.152 1 35.97 2 THR B N 1
ATOM 1461 C CA . THR B 1 2 ? -56.531 77 -2.146 1 35.97 2 THR B CA 1
ATOM 1462 C C . THR B 1 2 ? -55.656 75.812 -2.652 1 35.97 2 THR B C 1
ATOM 1464 O O . THR B 1 2 ? -56.188 74.812 -3.133 1 35.97 2 THR B O 1
ATOM 1467 N N . ASP B 1 3 ? -54.438 76.062 -3.086 1 37.94 3 ASP B N 1
ATOM 1468 C CA . ASP B 1 3 ? -53.344 75.25 -3.578 1 37.94 3 ASP B CA 1
ATOM 1469 C C . ASP B 1 3 ? -52.875 74.25 -2.498 1 37.94 3 ASP B C 1
ATOM 1471 O O . ASP B 1 3 ? -52.312 74.688 -1.479 1 37.94 3 ASP B O 1
ATOM 1475 N N . SER B 1 4 ? -53.625 73.188 -2.127 1 42.06 4 SER B N 1
ATOM 1476 C CA . SER B 1 4 ? -53.219 72.125 -1.211 1 42.06 4 SER B CA 1
ATOM 1477 C C . SER B 1 4 ? -51.969 71.438 -1.729 1 42.06 4 SER B C 1
ATOM 1479 O O . SER B 1 4 ? -52.062 70.688 -2.709 1 42.06 4 SER B O 1
ATOM 1481 N N . THR B 1 5 ? -50.812 72 -1.588 1 40.56 5 THR B N 1
ATOM 1482 C CA . THR B 1 5 ? -49.531 71.375 -1.916 1 40.56 5 THR B CA 1
ATOM 1483 C C . THR B 1 5 ? -49.375 70.062 -1.11 1 40.56 5 THR B C 1
ATOM 1485 O O . THR B 1 5 ? -49.344 70.125 0.121 1 40.56 5 THR B O 1
ATOM 1488 N N . SER B 1 6 ? -49.844 68.875 -1.567 1 43.06 6 SER B N 1
ATOM 1489 C CA . SER B 1 6 ? -49.656 67.5 -1.047 1 43.06 6 SER B CA 1
ATOM 1490 C C . SER B 1 6 ? -48.156 67.188 -0.895 1 43.06 6 SER B C 1
ATOM 1492 O O . SER B 1 6 ? -47.406 67.25 -1.861 1 43.06 6 SER B O 1
ATOM 1494 N N . THR B 1 7 ? -47.594 67.562 0.247 1 43.69 7 THR B N 1
ATOM 1495 C CA . THR B 1 7 ? -46.25 67.125 0.612 1 43.69 7 THR B CA 1
ATOM 1496 C C . THR B 1 7 ? -46.125 65.625 0.598 1 43.69 7 THR B C 1
ATOM 1498 O O . THR B 1 7 ? -46.781 64.938 1.39 1 43.69 7 THR B O 1
ATOM 1501 N N . ILE B 1 8 ? -45.969 64.938 -0.564 1 45.06 8 ILE B N 1
ATOM 1502 C CA . ILE B 1 8 ? -45.656 63.531 -0.616 1 45.06 8 ILE B CA 1
ATOM 1503 C C . ILE B 1 8 ? -44.375 63.281 0.163 1 45.06 8 ILE B C 1
ATOM 1505 O O . ILE B 1 8 ? -43.344 63.938 -0.059 1 45.06 8 ILE B O 1
ATOM 1509 N N . PRO B 1 9 ? -44.5 62.75 1.363 1 44.03 9 PRO B N 1
ATOM 1510 C CA . PRO B 1 9 ? -43.281 62.406 2.086 1 44.03 9 PRO B CA 1
ATOM 1511 C C . PRO B 1 9 ? -42.312 61.562 1.253 1 44.03 9 PRO B C 1
ATOM 1513 O O . PRO B 1 9 ? -42.75 60.781 0.385 1 44.03 9 PRO B O 1
ATOM 1516 N N . ASP B 1 10 ? -41.156 62.031 0.957 1 43.12 10 ASP B N 1
ATOM 1517 C CA . ASP B 1 10 ? -40.031 61.375 0.284 1 43.12 10 ASP B CA 1
ATOM 1518 C C . ASP B 1 10 ? -39.656 60.062 0.992 1 43.12 10 ASP B C 1
ATOM 1520 O O . ASP B 1 10 ? -39.125 60.094 2.113 1 43.12 10 ASP B O 1
ATOM 1524 N N . PHE B 1 11 ? -40.375 58.969 0.813 1 44.12 11 PHE B N 1
ATOM 1525 C CA . PHE B 1 11 ? -40.062 57.594 1.272 1 44.12 11 PHE B CA 1
ATOM 1526 C C . PHE B 1 11 ? -38.719 57.156 0.728 1 44.12 11 PHE B C 1
ATOM 1528 O O . PHE B 1 11 ? -38.469 55.938 0.611 1 44.12 11 PHE B O 1
ATOM 1535 N N . SER B 1 12 ? -37.906 58.031 0.188 1 42.66 12 SER B N 1
ATOM 1536 C CA . SER B 1 12 ? -36.656 57.5 -0.268 1 42.66 12 SER B CA 1
ATOM 1537 C C . SER B 1 12 ? -35.812 56.969 0.901 1 42.66 12 SER B C 1
ATOM 1539 O O . SER B 1 12 ? -34.781 57.531 1.224 1 42.66 12 SER B O 1
ATOM 1541 N N . GLN B 1 13 ? -36.406 56.938 2.15 1 39.53 13 GLN B N 1
ATOM 1542 C CA . GLN B 1 13 ? -35.5 56.312 3.092 1 39.53 13 GLN B CA 1
ATOM 1543 C C . GLN B 1 13 ? -34.938 55 2.523 1 39.53 13 GLN B C 1
ATOM 1545 O O . GLN B 1 13 ? -35.688 54.219 1.93 1 39.53 13 GLN B O 1
ATOM 1550 N N . GLY B 1 14 ? -33.594 54.938 2.281 1 36.94 14 GLY B N 1
ATOM 1551 C CA . GLY B 1 14 ? -32.656 53.938 1.787 1 36.94 14 GLY B CA 1
ATOM 1552 C C . GLY B 1 14 ? -32.844 52.594 2.453 1 36.94 14 GLY B C 1
ATOM 1553 O O . GLY B 1 14 ? -32.562 52.438 3.646 1 36.94 14 GLY B O 1
ATOM 1554 N N . PHE B 1 15 ? -33.938 51.812 2.227 1 43.72 15 PHE B N 1
ATOM 1555 C CA . PHE B 1 15 ? -34.031 50.438 2.615 1 43.72 15 PHE B CA 1
ATOM 1556 C C . PHE B 1 15 ? -32.688 49.719 2.33 1 43.72 15 PHE B C 1
ATOM 1558 O O . PHE B 1 15 ? -32.594 48.5 2.533 1 43.72 15 PHE B O 1
ATOM 1565 N N . GLY B 1 16 ? -31.812 50.406 1.552 1 40.91 16 GLY B N 1
ATOM 1566 C CA . GLY B 1 16 ? -30.875 49.438 0.985 1 40.91 16 GLY B CA 1
ATOM 1567 C C . GLY B 1 16 ? -29.922 48.875 2.012 1 40.91 16 GLY B C 1
ATOM 1568 O O . GLY B 1 16 ? -28.906 48.281 1.651 1 40.91 16 GLY B O 1
ATOM 1569 N N . ALA B 1 17 ? -29.75 49.5 3.207 1 43.66 17 ALA B N 1
ATOM 1570 C CA . ALA B 1 17 ? -28.672 48.781 3.883 1 43.66 17 ALA B CA 1
ATOM 1571 C C . ALA B 1 17 ? -29.078 47.375 4.25 1 43.66 17 ALA B C 1
ATOM 1573 O O . ALA B 1 17 ? -29.781 47.156 5.246 1 43.66 17 ALA B O 1
ATOM 1574 N N . SER B 1 18 ? -29.531 46.531 3.25 1 44 18 SER B N 1
ATOM 1575 C CA . SER B 1 18 ? -29.516 45.125 3.627 1 44 18 SER B CA 1
ATOM 1576 C C . SER B 1 18 ? -28.328 44.812 4.531 1 44 18 SER B C 1
ATOM 1578 O O . SER B 1 18 ? -27.188 45.188 4.223 1 44 18 SER B O 1
ATOM 1580 N N . ASP B 1 19 ? -28.469 44.781 5.816 1 41.81 19 ASP B N 1
ATOM 1581 C CA . ASP B 1 19 ? -27.5 44.094 6.656 1 41.81 19 ASP B CA 1
ATOM 1582 C C . ASP B 1 19 ? -26.922 42.844 5.941 1 41.81 19 ASP B C 1
ATOM 1584 O O . ASP B 1 19 ? -27.641 41.906 5.66 1 41.81 19 ASP B O 1
ATOM 1588 N N . SER B 1 20 ? -26 43.062 4.961 1 45.53 20 SER B N 1
ATOM 1589 C CA . SER B 1 20 ? -25.203 41.875 4.633 1 45.53 20 SER B CA 1
ATOM 1590 C C . SER B 1 20 ? -24.984 41 5.859 1 45.53 20 SER B C 1
ATOM 1592 O O . SER B 1 20 ? -24.141 41.312 6.715 1 45.53 20 SER B O 1
ATOM 1594 N N . THR B 1 21 ? -25.984 40.5 6.531 1 46.69 21 THR B N 1
ATOM 1595 C CA . THR B 1 21 ? -25.688 39.375 7.398 1 46.69 21 THR B CA 1
ATOM 1596 C C . THR B 1 21 ? -24.547 38.531 6.82 1 46.69 21 THR B C 1
ATOM 1598 O O . THR B 1 21 ? -24.719 37.875 5.801 1 46.69 21 THR B O 1
ATOM 1601 N N . ALA B 1 22 ? -23.297 39.031 6.824 1 45.88 22 ALA B N 1
ATOM 1602 C CA . ALA B 1 22 ? -22.172 38.125 6.629 1 45.88 22 ALA B CA 1
ATOM 1603 C C . ALA B 1 22 ? -22.484 36.719 7.137 1 45.88 22 ALA B C 1
ATOM 1605 O O . ALA B 1 22 ? -22.656 36.531 8.344 1 45.88 22 ALA B O 1
ATOM 1606 N N . THR B 1 23 ? -23.422 36 6.551 1 48.56 23 THR B N 1
ATOM 1607 C CA . THR B 1 23 ? -23.438 34.562 6.844 1 48.56 23 THR B CA 1
ATOM 1608 C C . THR B 1 23 ? -22.047 34.062 7.227 1 48.56 23 THR B C 1
ATOM 1610 O O . THR B 1 23 ? -21.141 34.062 6.398 1 48.56 23 THR B O 1
ATOM 1613 N N . THR B 1 24 ? -21.516 34.438 8.359 1 45.56 24 THR B N 1
ATOM 1614 C CA . THR B 1 24 ? -20.297 33.812 8.859 1 45.56 24 THR B CA 1
ATOM 1615 C C . THR B 1 24 ? -20.281 32.312 8.508 1 45.56 24 THR B C 1
ATOM 1617 O O . THR B 1 24 ? -21.078 31.531 9.023 1 45.56 24 THR B O 1
ATOM 1620 N N . ARG B 1 25 ? -20.234 32 7.25 1 49.16 25 ARG B N 1
ATOM 1621 C CA . ARG B 1 25 ? -19.969 30.594 7.027 1 49.16 25 ARG B CA 1
ATOM 1622 C C . ARG B 1 25 ? -19.109 30.016 8.148 1 49.16 25 ARG B C 1
ATOM 1624 O O . ARG B 1 25 ? -18.062 30.578 8.484 1 49.16 25 ARG B O 1
ATOM 1631 N N . PRO B 1 26 ? -19.672 29.375 9.125 1 47.56 26 PRO B N 1
ATOM 1632 C CA . PRO B 1 26 ? -18.812 28.781 10.148 1 47.56 26 PRO B CA 1
ATOM 1633 C C . PRO B 1 26 ? -17.453 28.375 9.602 1 47.56 26 PRO B C 1
ATOM 1635 O O . PRO B 1 26 ? -17.344 27.859 8.484 1 47.56 26 PRO B O 1
ATOM 1638 N N . THR B 1 27 ? -16.422 29.109 9.805 1 48.06 27 THR B N 1
ATOM 1639 C CA . THR B 1 27 ? -15.031 28.781 9.484 1 48.06 27 THR B CA 1
ATOM 1640 C C . THR B 1 27 ? -14.758 27.297 9.703 1 48.06 27 THR B C 1
ATOM 1642 O O . THR B 1 27 ? -14.898 26.797 10.82 1 48.06 27 THR B O 1
ATOM 1645 N N . ARG B 1 28 ? -15.172 26.453 8.781 1 54.69 28 ARG B N 1
ATOM 1646 C CA . ARG B 1 28 ? -14.898 25.031 8.867 1 54.69 28 ARG B CA 1
ATOM 1647 C C . ARG B 1 28 ? -13.492 24.766 9.398 1 54.69 28 ARG B C 1
ATOM 1649 O O . ARG B 1 28 ? -12.523 25.375 8.922 1 54.69 28 ARG B O 1
ATOM 1656 N N . ARG B 1 29 ? -13.43 24.359 10.695 1 60.47 29 ARG B N 1
ATOM 1657 C CA . ARG B 1 29 ? -12.125 24.078 11.289 1 60.47 29 ARG B CA 1
ATOM 1658 C C . ARG B 1 29 ? -11.227 23.328 10.305 1 60.47 29 ARG B C 1
ATOM 1660 O O . ARG B 1 29 ? -11.664 22.359 9.68 1 60.47 29 ARG B O 1
ATOM 1667 N N . ALA B 1 30 ? -10.148 23.891 9.992 1 66.88 30 ALA B N 1
ATOM 1668 C CA . ALA B 1 30 ? -9.156 23.328 9.086 1 66.88 30 ALA B CA 1
ATOM 1669 C C . ALA B 1 30 ? -8.625 22 9.617 1 66.88 30 ALA B C 1
ATOM 1671 O O . ALA B 1 30 ? -8.5 21.812 10.828 1 66.88 30 ALA B O 1
ATOM 1672 N N . LEU B 1 31 ? -8.562 20.984 8.844 1 74.38 31 LEU B N 1
ATOM 1673 C CA . LEU B 1 31 ? -7.906 19.734 9.227 1 74.38 31 LEU B CA 1
ATOM 1674 C C . LEU B 1 31 ? -6.527 20 9.82 1 74.38 31 LEU B C 1
ATOM 1676 O O . LEU B 1 31 ? -5.723 20.734 9.219 1 74.38 31 LEU B O 1
ATOM 1680 N N . ALA B 1 32 ? -6.43 19.578 11.055 1 79.62 32 ALA B N 1
ATOM 1681 C CA . ALA B 1 32 ? -5.156 19.75 11.75 1 79.62 32 ALA B CA 1
ATOM 1682 C C . ALA B 1 32 ? -4.41 18.438 11.875 1 79.62 32 ALA B C 1
ATOM 1684 O O . ALA B 1 32 ? -5.031 17.375 12.031 1 79.62 32 ALA B O 1
ATOM 1685 N N . TRP B 1 33 ? -3.129 18.547 11.75 1 86.69 33 TRP B N 1
ATOM 1686 C CA . TRP B 1 33 ? -2.295 17.375 11.992 1 86.69 33 TRP B CA 1
ATOM 1687 C C . TRP B 1 33 ? -2.535 16.812 13.391 1 86.69 33 TRP B C 1
ATOM 1689 O O . TRP B 1 33 ? -2.672 17.578 14.352 1 86.69 33 TRP B O 1
ATOM 1699 N N . ASN B 1 34 ? -2.713 15.547 13.531 1 88.69 34 ASN B N 1
ATOM 1700 C CA . ASN B 1 34 ? -3.004 14.93 14.82 1 88.69 34 ASN B CA 1
ATOM 1701 C C . ASN B 1 34 ? -2.201 13.641 15.016 1 88.69 34 ASN B C 1
ATOM 1703 O O . ASN B 1 34 ? -1.592 13.141 14.07 1 88.69 34 ASN B O 1
ATOM 1707 N N . PRO B 1 35 ? -2.141 13.094 16.219 1 93.5 35 PRO B N 1
ATOM 1708 C CA . PRO B 1 35 ? -1.321 11.922 16.516 1 93.5 35 PRO B CA 1
ATOM 1709 C C . PRO B 1 35 ? -1.767 10.68 15.742 1 93.5 35 PRO B C 1
ATOM 1711 O O . PRO B 1 35 ? -0.946 9.805 15.445 1 93.5 35 PRO B O 1
ATOM 1714 N N . ALA B 1 36 ? -3.014 10.547 15.422 1 95.94 36 ALA B N 1
ATOM 1715 C CA . ALA B 1 36 ? -3.48 9.414 14.617 1 95.94 36 ALA B CA 1
ATOM 1716 C C . ALA B 1 36 ? -2.855 9.43 13.227 1 95.94 36 ALA B C 1
ATOM 1718 O O . ALA B 1 36 ? -2.506 8.383 12.688 1 95.94 36 ALA B O 1
ATOM 1719 N N . THR B 1 37 ? -2.771 10.609 12.68 1 95.38 37 THR B N 1
ATOM 1720 C CA . THR B 1 37 ? -2.096 10.758 11.398 1 95.38 37 THR B CA 1
ATOM 1721 C C . THR B 1 37 ? -0.648 10.281 11.492 1 95.38 37 THR B C 1
ATOM 1723 O O . THR B 1 37 ? -0.169 9.555 10.617 1 95.38 37 THR B O 1
ATOM 1726 N N . ASP B 1 38 ? 0.002 10.617 12.602 1 97 38 ASP B N 1
ATOM 1727 C CA . ASP B 1 38 ? 1.383 10.195 12.812 1 97 38 ASP B CA 1
ATOM 1728 C C . ASP B 1 38 ? 1.49 8.672 12.875 1 97 38 ASP B C 1
ATOM 1730 O O . ASP B 1 38 ? 2.393 8.086 12.273 1 97 38 ASP B O 1
ATOM 1734 N N . VAL B 1 39 ? 0.595 8.055 13.539 1 98.25 39 VAL B N 1
ATOM 1735 C CA . VAL B 1 39 ? 0.625 6.605 13.695 1 98.25 39 VAL B CA 1
ATOM 1736 C C . VAL B 1 39 ? 0.302 5.934 12.367 1 98.25 39 VAL B C 1
ATOM 1738 O O . VAL B 1 39 ? 0.918 4.926 12.008 1 98.25 39 VAL B O 1
ATOM 1741 N N . GLY B 1 40 ? -0.676 6.488 11.656 1 98.56 40 GLY B N 1
ATOM 1742 C CA . GLY B 1 40 ? -0.992 5.957 10.336 1 98.56 40 GLY B CA 1
ATOM 1743 C C . GLY B 1 40 ? 0.19 5.973 9.391 1 98.56 40 GLY B C 1
ATOM 1744 O O . GLY B 1 40 ? 0.466 4.977 8.719 1 98.56 40 GLY B O 1
ATOM 1745 N N . LEU B 1 41 ? 0.855 7.086 9.352 1 98.44 41 LEU B N 1
ATOM 1746 C CA . LEU B 1 41 ? 2.012 7.211 8.477 1 98.44 41 LEU B CA 1
ATOM 1747 C C . LEU B 1 41 ? 3.156 6.32 8.945 1 98.44 41 LEU B C 1
ATOM 1749 O O . LEU B 1 41 ? 3.916 5.793 8.133 1 98.44 41 LEU B O 1
ATOM 1753 N N . LEU B 1 42 ? 3.275 6.117 10.25 1 98.81 42 LEU B N 1
ATOM 1754 C CA . LEU B 1 42 ? 4.293 5.227 10.797 1 98.81 42 LEU B CA 1
ATOM 1755 C C . LEU B 1 42 ? 4.051 3.789 10.359 1 98.81 42 LEU B C 1
ATOM 1757 O O . LEU B 1 42 ? 4.988 3.092 9.961 1 98.81 42 LEU B O 1
ATOM 1761 N N . ILE B 1 43 ? 2.822 3.33 10.414 1 98.94 43 ILE B N 1
ATOM 1762 C CA . ILE B 1 43 ? 2.463 1.987 9.969 1 98.94 43 ILE B CA 1
ATOM 1763 C C . ILE B 1 43 ? 2.836 1.813 8.5 1 98.94 43 ILE B C 1
ATOM 1765 O O . ILE B 1 43 ? 3.463 0.82 8.125 1 98.94 43 ILE B O 1
ATOM 1769 N N . LEU B 1 44 ? 2.475 2.787 7.727 1 98.94 44 LEU B N 1
ATOM 1770 C CA . LEU B 1 44 ? 2.746 2.723 6.297 1 98.94 44 LEU B CA 1
ATOM 1771 C C . LEU B 1 44 ? 4.246 2.664 6.027 1 98.94 44 LEU B C 1
ATOM 1773 O O . LEU B 1 44 ? 4.707 1.856 5.219 1 98.94 44 LEU B O 1
ATOM 1777 N N . ARG B 1 45 ? 5.008 3.494 6.719 1 98.94 45 ARG B N 1
ATOM 1778 C CA . ARG B 1 45 ? 6.453 3.535 6.543 1 98.94 45 ARG B CA 1
ATOM 1779 C C . ARG B 1 45 ? 7.09 2.199 6.918 1 98.94 45 ARG B C 1
ATOM 1781 O O . ARG B 1 45 ? 7.945 1.688 6.195 1 98.94 45 ARG B O 1
ATOM 1788 N N . PHE B 1 46 ? 6.695 1.65 8.008 1 98.94 46 PHE B N 1
ATOM 1789 C CA . PHE B 1 46 ? 7.312 0.417 8.484 1 98.94 46 PHE B CA 1
ATOM 1790 C C . PHE B 1 46 ? 7.027 -0.734 7.523 1 98.94 46 PHE B C 1
ATOM 1792 O O . PHE B 1 46 ? 7.918 -1.536 7.23 1 98.94 46 PHE B O 1
ATOM 1799 N N . VAL B 1 47 ? 5.852 -0.781 7.043 1 98.94 47 VAL B N 1
ATOM 1800 C CA . VAL B 1 47 ? 5.492 -1.9 6.176 1 98.94 47 VAL B CA 1
ATOM 1801 C C . VAL B 1 47 ? 6.113 -1.705 4.797 1 98.94 47 VAL B C 1
ATOM 1803 O O . VAL B 1 47 ? 6.762 -2.611 4.266 1 98.94 47 VAL B O 1
ATOM 1806 N N . VAL B 1 48 ? 5.969 -0.527 4.184 1 98.94 48 VAL B N 1
ATOM 1807 C CA . VAL B 1 48 ? 6.504 -0.255 2.855 1 98.94 48 VAL B CA 1
ATOM 1808 C C . VAL B 1 48 ? 8.031 -0.314 2.891 1 98.94 48 VAL B C 1
ATOM 1810 O O . VAL B 1 48 ? 8.648 -1.026 2.096 1 98.94 48 VAL B O 1
ATOM 1813 N N . GLY B 1 49 ? 8.602 0.419 3.852 1 98.94 49 GLY B N 1
ATOM 1814 C CA . GLY B 1 49 ? 10.055 0.415 3.971 1 98.94 49 GLY B CA 1
ATOM 1815 C C . GLY B 1 49 ? 10.617 -0.948 4.328 1 98.94 49 GLY B C 1
ATOM 1816 O O . GLY B 1 49 ? 11.648 -1.356 3.791 1 98.94 49 GLY B O 1
ATOM 1817 N N . GLY B 1 50 ? 9.945 -1.617 5.246 1 98.94 50 GLY B N 1
ATOM 1818 C CA . GLY B 1 50 ? 10.406 -2.938 5.648 1 98.94 50 GLY B CA 1
ATOM 1819 C C . GLY B 1 50 ? 10.398 -3.945 4.516 1 98.94 50 GLY B C 1
ATOM 1820 O O . GLY B 1 50 ? 11.344 -4.723 4.363 1 98.94 50 GLY B O 1
ATOM 1821 N N . ILE B 1 51 ? 9.328 -3.939 3.732 1 98.94 51 ILE B N 1
ATOM 1822 C CA . ILE B 1 51 ? 9.219 -4.859 2.605 1 98.94 51 ILE B CA 1
ATOM 1823 C C . ILE B 1 51 ? 10.312 -4.566 1.588 1 98.94 51 ILE B C 1
ATOM 1825 O O . ILE B 1 51 ? 11 -5.484 1.126 1 98.94 51 ILE B O 1
ATOM 1829 N N . VAL B 1 52 ? 10.516 -3.305 1.256 1 98.94 52 VAL B N 1
ATOM 1830 C CA . VAL B 1 52 ? 11.508 -2.938 0.25 1 98.94 52 VAL B CA 1
ATOM 1831 C C . VAL B 1 52 ? 12.906 -3.238 0.771 1 98.94 52 VAL B C 1
ATOM 1833 O O . VAL B 1 52 ? 13.766 -3.715 0.024 1 98.94 52 VAL B O 1
ATOM 1836 N N . PHE B 1 53 ? 13.133 -2.99 2.055 1 98.94 53 PHE B N 1
ATOM 1837 C CA . PHE B 1 53 ? 14.391 -3.355 2.686 1 98.94 53 PHE B CA 1
ATOM 1838 C C . PHE B 1 53 ? 14.648 -4.852 2.557 1 98.94 53 PHE B C 1
ATOM 1840 O O . PHE B 1 53 ? 15.758 -5.27 2.203 1 98.94 53 PHE B O 1
ATOM 1847 N N . ALA B 1 54 ? 13.664 -5.656 2.85 1 98.88 54 ALA B N 1
ATOM 1848 C CA . ALA B 1 54 ? 13.789 -7.109 2.758 1 98.88 54 ALA B CA 1
ATOM 1849 C C . ALA B 1 54 ? 14.062 -7.547 1.322 1 98.88 54 ALA B C 1
ATOM 1851 O O . ALA B 1 54 ? 14.844 -8.469 1.086 1 98.88 54 ALA B O 1
ATOM 1852 N N . HIS B 1 55 ? 13.445 -6.957 0.314 1 98.81 55 HIS B N 1
ATOM 1853 C CA . HIS B 1 55 ? 13.75 -7.223 -1.087 1 98.81 55 HIS B CA 1
ATOM 1854 C C . HIS B 1 55 ? 15.227 -6.969 -1.387 1 98.81 55 HIS B C 1
ATOM 1856 O O . HIS B 1 55 ? 15.867 -7.758 -2.08 1 98.81 55 HIS B O 1
ATOM 1862 N N . GLY B 1 56 ? 15.688 -5.805 -0.878 1 98.88 56 GLY B N 1
ATOM 1863 C CA . GLY B 1 56 ? 17.094 -5.492 -1.061 1 98.88 56 GLY B CA 1
ATOM 1864 C C . GLY B 1 56 ? 18.016 -6.512 -0.424 1 98.88 56 GLY B C 1
ATOM 1865 O O . GLY B 1 56 ? 19.031 -6.891 -1.013 1 98.88 56 GLY B O 1
ATOM 1866 N N . MET B 1 57 ? 17.656 -6.961 0.759 1 98.81 57 MET B N 1
ATOM 1867 C CA . MET B 1 57 ? 18.453 -7.969 1.448 1 98.81 57 MET B CA 1
ATOM 1868 C C . MET B 1 57 ? 18.469 -9.281 0.671 1 98.81 57 MET B C 1
ATOM 1870 O O . MET B 1 57 ? 19.484 -9.969 0.636 1 98.81 57 MET B O 1
ATOM 1874 N N . GLN B 1 58 ? 17.359 -9.672 0.117 1 98.62 58 GLN B N 1
ATOM 1875 C CA . GLN B 1 58 ? 17.312 -10.844 -0.75 1 98.62 58 GLN B CA 1
ATOM 1876 C C . GLN B 1 58 ? 18.266 -10.695 -1.929 1 98.62 58 GLN B C 1
ATOM 1878 O O . GLN B 1 58 ? 19.047 -11.602 -2.219 1 98.62 58 GLN B O 1
ATOM 1883 N N . LYS B 1 59 ? 18.234 -9.523 -2.533 1 98.69 59 LYS B N 1
ATOM 1884 C CA . LYS B 1 59 ? 19.016 -9.32 -3.746 1 98.69 59 LYS B CA 1
ATOM 1885 C C . LYS B 1 59 ? 20.516 -9.211 -3.426 1 98.69 59 LYS B C 1
ATOM 1887 O O . LYS B 1 59 ? 21.328 -9.875 -4.059 1 98.69 59 LYS B O 1
ATOM 1892 N N . VAL B 1 60 ? 20.844 -8.492 -2.426 1 98.69 60 VAL B N 1
ATOM 1893 C CA . VAL B 1 60 ? 22.25 -8.148 -2.164 1 98.69 60 VAL B CA 1
ATOM 1894 C C . VAL B 1 60 ? 22.922 -9.273 -1.386 1 98.69 60 VAL B C 1
ATOM 1896 O O . VAL B 1 60 ? 24.094 -9.586 -1.618 1 98.69 60 VAL B O 1
ATOM 1899 N N . PHE B 1 61 ? 22.172 -10.008 -0.495 1 98.19 61 PHE B N 1
ATOM 1900 C CA . PHE B 1 61 ? 22.828 -10.93 0.428 1 98.19 61 PHE B CA 1
ATOM 1901 C C . PHE B 1 61 ? 22.281 -12.344 0.262 1 98.19 61 PHE B C 1
ATOM 1903 O O . PHE B 1 61 ? 22.703 -13.258 0.965 1 98.19 61 PHE B O 1
ATOM 1910 N N . GLY B 1 62 ? 21.328 -12.555 -0.603 1 98 62 GLY B N 1
ATOM 1911 C CA . GLY B 1 62 ? 20.797 -13.891 -0.81 1 98 62 GLY B CA 1
ATOM 1912 C C . GLY B 1 62 ? 20.062 -14.438 0.406 1 98 62 GLY B C 1
ATOM 1913 O O . GLY B 1 62 ? 20.234 -15.602 0.763 1 98 62 GLY B O 1
ATOM 1914 N N . MET B 1 63 ? 19.25 -13.586 0.985 1 97.44 63 MET B N 1
ATOM 1915 C CA . MET B 1 63 ? 18.578 -13.992 2.219 1 97.44 63 MET B CA 1
ATOM 1916 C C . MET B 1 63 ? 17.25 -14.664 1.919 1 97.44 63 MET B C 1
ATOM 1918 O O . MET B 1 63 ? 16.641 -14.414 0.878 1 97.44 63 MET B O 1
ATOM 1922 N N . TRP B 1 64 ? 16.766 -15.578 2.838 1 96.31 64 TRP B N 1
ATOM 1923 C CA . TRP B 1 64 ? 15.461 -16.203 2.879 1 96.31 64 TRP B CA 1
ATOM 1924 C C . TRP B 1 64 ? 15.195 -17 1.605 1 96.31 64 TRP B C 1
ATOM 1926 O O . TRP B 1 64 ? 14.125 -16.906 1.009 1 96.31 64 TRP B O 1
ATOM 1936 N N . GLY B 1 65 ? 16.297 -17.641 1.082 1 94.81 65 GLY B N 1
ATOM 1937 C CA . GLY B 1 65 ? 16.141 -18.578 -0.019 1 94.81 65 GLY B CA 1
ATOM 1938 C C . GLY B 1 65 ? 16.344 -17.953 -1.38 1 94.81 65 GLY B C 1
ATOM 1939 O O . GLY B 1 65 ? 16.281 -18.625 -2.406 1 94.81 65 GLY B O 1
ATOM 1940 N N . TYR B 1 66 ? 16.438 -16.641 -1.411 1 96.75 66 TYR B N 1
ATOM 1941 C CA . TYR B 1 66 ? 16.734 -15.984 -2.684 1 96.75 66 TYR B CA 1
ATOM 1942 C C . TYR B 1 66 ? 18.188 -16.203 -3.092 1 96.75 66 TYR B C 1
ATOM 1944 O O . TYR B 1 66 ? 19.094 -16.078 -2.268 1 96.75 66 TYR B O 1
ATOM 1952 N N . PRO B 1 67 ? 18.531 -16.5 -4.34 1 96.81 67 PRO B N 1
ATOM 1953 C CA . PRO B 1 67 ? 19.875 -16.875 -4.762 1 96.81 67 PRO B CA 1
ATOM 1954 C C . PRO B 1 67 ? 20.859 -15.711 -4.691 1 96.81 67 PRO B C 1
ATOM 1956 O O . PRO B 1 67 ? 22.078 -15.922 -4.656 1 96.81 67 PRO B O 1
ATOM 1959 N N . GLY B 1 68 ? 20.328 -14.445 -4.773 1 98.12 68 GLY B N 1
ATOM 1960 C CA . GLY B 1 68 ? 21.219 -13.305 -4.598 1 98.12 68 GLY B CA 1
ATOM 1961 C C . GLY B 1 68 ? 21.328 -12.438 -5.836 1 98.12 68 GLY B C 1
ATOM 1962 O O . GLY B 1 68 ? 20.438 -12.445 -6.684 1 98.12 68 GLY B O 1
ATOM 1963 N N . ILE B 1 69 ? 22.422 -11.641 -5.91 1 98.69 69 ILE B N 1
ATOM 1964 C CA . ILE B 1 69 ? 22.547 -10.562 -6.887 1 98.69 69 ILE B CA 1
ATOM 1965 C C . ILE B 1 69 ? 22.688 -11.148 -8.289 1 98.69 69 ILE B C 1
ATOM 1967 O O . ILE B 1 69 ? 22.25 -10.547 -9.266 1 98.69 69 ILE B O 1
ATOM 1971 N N . GLY B 1 70 ? 23.25 -12.32 -8.422 1 98.62 70 GLY B N 1
ATOM 1972 C CA . GLY B 1 70 ? 23.375 -12.977 -9.719 1 98.62 70 GLY B CA 1
ATOM 1973 C C . GLY B 1 70 ? 22.031 -13.289 -10.344 1 98.62 70 GLY B C 1
ATOM 1974 O O . GLY B 1 70 ? 21.828 -13.078 -11.547 1 98.62 70 GLY B O 1
ATOM 1975 N N . GLU B 1 71 ? 21.156 -13.812 -9.508 1 98.19 71 GLU B N 1
ATOM 1976 C CA . GLU B 1 71 ? 19.812 -14.125 -9.992 1 98.19 71 GLU B CA 1
ATOM 1977 C C . GLU B 1 71 ? 19.078 -12.859 -10.43 1 98.19 71 GLU B C 1
ATOM 1979 O O . GLU B 1 71 ? 18.406 -12.852 -11.469 1 98.19 71 GLU B O 1
ATOM 1984 N N . PHE B 1 72 ? 19.172 -11.789 -9.664 1 98.44 72 PHE B N 1
ATOM 1985 C CA . PHE B 1 72 ? 18.516 -10.547 -10.055 1 98.44 72 PHE B CA 1
ATOM 1986 C C . PHE B 1 72 ? 19.172 -9.961 -11.305 1 98.44 72 PHE B C 1
ATOM 1988 O O . PHE B 1 72 ? 18.484 -9.414 -12.172 1 98.44 72 PHE B O 1
ATOM 1995 N N . THR B 1 73 ? 20.453 -10.07 -11.414 1 98.69 73 THR B N 1
ATOM 1996 C CA . THR B 1 73 ? 21.141 -9.648 -12.633 1 98.69 73 THR B CA 1
ATOM 1997 C C . THR B 1 73 ? 20.594 -10.383 -13.852 1 98.69 73 THR B C 1
ATOM 1999 O O . THR B 1 73 ? 20.375 -9.781 -14.906 1 98.69 73 THR B O 1
ATOM 2002 N N . ARG B 1 74 ? 20.391 -11.656 -13.75 1 98.19 74 ARG B N 1
ATOM 2003 C CA . ARG B 1 74 ? 19.812 -12.438 -14.836 1 98.19 74 ARG B CA 1
ATOM 2004 C C . ARG B 1 74 ? 18.422 -11.938 -15.211 1 98.19 74 ARG B C 1
ATOM 2006 O O . ARG B 1 74 ? 18.094 -11.844 -16.391 1 98.19 74 ARG B O 1
ATOM 2013 N N . SER B 1 75 ? 17.594 -11.602 -14.164 1 96.69 75 SER B N 1
ATOM 2014 C CA . SER B 1 75 ? 16.266 -11.062 -14.414 1 96.69 75 SER B CA 1
ATOM 2015 C C . SER B 1 75 ? 16.344 -9.727 -15.148 1 96.69 75 SER B C 1
ATOM 2017 O O . SER B 1 75 ? 15.547 -9.469 -16.062 1 96.69 75 SER B O 1
ATOM 2019 N N . VAL B 1 76 ? 17.281 -8.867 -14.742 1 97.81 76 VAL B N 1
ATOM 2020 C CA . VAL B 1 76 ? 17.484 -7.562 -15.359 1 97.81 76 VAL B CA 1
ATOM 2021 C C . VAL B 1 76 ? 17.969 -7.742 -16.797 1 97.81 76 VAL B C 1
ATOM 2023 O O . VAL B 1 76 ? 17.516 -7.027 -17.703 1 97.81 76 VAL B O 1
ATOM 2026 N N . THR B 1 77 ? 18.828 -8.711 -17.047 1 97.56 77 THR B N 1
ATOM 2027 C CA . THR B 1 77 ? 19.297 -9.039 -18.391 1 97.56 77 THR B CA 1
ATOM 2028 C C . THR B 1 77 ? 18.141 -9.508 -19.266 1 97.56 77 THR B C 1
ATOM 2030 O O . THR B 1 77 ? 17.969 -9.031 -20.391 1 97.56 77 THR B O 1
ATOM 2033 N N . ALA B 1 78 ? 17.344 -10.359 -18.734 1 96.44 78 ALA B N 1
ATOM 2034 C CA . ALA B 1 78 ? 16.219 -10.922 -19.484 1 96.44 78 ALA B CA 1
ATOM 2035 C C . ALA B 1 78 ? 15.203 -9.836 -19.828 1 96.44 78 ALA B C 1
ATOM 2037 O O . ALA B 1 78 ? 14.484 -9.945 -20.828 1 96.44 78 ALA B O 1
ATOM 2038 N N . ALA B 1 79 ? 15.188 -8.805 -19.016 1 96.25 79 ALA B N 1
ATOM 2039 C CA . ALA B 1 79 ? 14.25 -7.703 -19.234 1 96.25 79 ALA B CA 1
ATOM 2040 C C . ALA B 1 79 ? 14.766 -6.762 -20.312 1 96.25 79 ALA B C 1
ATOM 2042 O O . ALA B 1 79 ? 14.07 -5.828 -20.719 1 96.25 79 ALA B O 1
ATOM 2043 N N . GLY B 1 80 ? 16.062 -6.922 -20.703 1 96.31 80 GLY B N 1
ATOM 2044 C CA . GLY B 1 80 ? 16.578 -6.191 -21.844 1 96.31 80 GLY B CA 1
ATOM 2045 C C . GLY B 1 80 ? 17.328 -4.93 -21.453 1 96.31 80 GLY B C 1
ATOM 2046 O O . GLY B 1 80 ? 17.547 -4.051 -22.297 1 96.31 80 GLY B O 1
ATOM 2047 N N . TYR B 1 81 ? 17.656 -4.852 -20.219 1 97.06 81 TYR B N 1
ATOM 2048 C CA . TYR B 1 81 ? 18.359 -3.65 -19.781 1 97.06 81 TYR B CA 1
ATOM 2049 C C . TYR B 1 81 ? 19.828 -3.699 -20.188 1 97.06 81 TYR B C 1
ATOM 2051 O O . TYR B 1 81 ? 20.438 -4.766 -20.172 1 97.06 81 TYR B O 1
ATOM 2059 N N . GLN B 1 82 ? 20.25 -2.51 -20.453 1 95.69 82 GLN B N 1
ATOM 2060 C CA . GLN B 1 82 ? 21.688 -2.334 -20.641 1 95.69 82 GLN B CA 1
ATOM 2061 C C . GLN B 1 82 ? 22.406 -2.256 -19.297 1 95.69 82 GLN B C 1
ATOM 2063 O O . GLN B 1 82 ? 21.828 -1.847 -18.297 1 95.69 82 GLN B O 1
ATOM 2068 N N . GLN B 1 83 ? 23.609 -2.736 -19.203 1 96.62 83 GLN B N 1
ATOM 2069 C CA . GLN B 1 83 ? 24.422 -2.715 -17.984 1 96.62 83 GLN B CA 1
ATOM 2070 C C . GLN B 1 83 ? 23.719 -3.432 -16.844 1 96.62 83 GLN B C 1
ATOM 2072 O O . GLN B 1 83 ? 23.578 -2.875 -15.75 1 96.62 83 GLN B O 1
ATOM 2077 N N . PRO B 1 84 ? 23.328 -4.641 -17.047 1 97.88 84 PRO B N 1
ATOM 2078 C CA . PRO B 1 84 ? 22.469 -5.312 -16.078 1 97.88 84 PRO B CA 1
ATOM 2079 C C . PRO B 1 84 ? 23.125 -5.508 -14.711 1 97.88 84 PRO B C 1
ATOM 2081 O O . PRO B 1 84 ? 22.469 -5.441 -13.68 1 97.88 84 PRO B O 1
ATOM 2084 N N . VAL B 1 85 ? 24.422 -5.711 -14.672 1 98.5 85 VAL B N 1
ATOM 2085 C CA . VAL B 1 85 ? 25.109 -5.898 -13.406 1 98.5 85 VAL B CA 1
ATOM 2086 C C . VAL B 1 85 ? 25.047 -4.613 -12.578 1 98.5 85 VAL B C 1
ATOM 2088 O O . VAL B 1 85 ? 24.672 -4.645 -11.406 1 98.5 85 VAL B O 1
ATOM 2091 N N . ALA B 1 86 ? 25.359 -3.518 -13.219 1 98.5 86 ALA B N 1
ATOM 2092 C CA . ALA B 1 86 ? 25.328 -2.227 -12.539 1 98.5 86 ALA B CA 1
ATOM 2093 C C . ALA B 1 86 ? 23.922 -1.892 -12.055 1 98.5 86 ALA B C 1
ATOM 2095 O O . ALA B 1 86 ? 23.734 -1.418 -10.93 1 98.5 86 ALA B O 1
ATOM 2096 N N . LEU B 1 87 ? 22.969 -2.172 -12.891 1 98.56 87 LEU B N 1
ATOM 2097 C CA . LEU B 1 87 ? 21.594 -1.847 -12.539 1 98.56 87 LEU B CA 1
ATOM 2098 C C . LEU B 1 87 ? 21.094 -2.744 -11.414 1 98.56 87 LEU B C 1
ATOM 2100 O O . LEU B 1 87 ? 20.328 -2.299 -10.555 1 98.56 87 LEU B O 1
ATOM 2104 N N . ALA B 1 88 ? 21.469 -3.979 -11.461 1 98.81 88 ALA B N 1
ATOM 2105 C CA . ALA B 1 88 ? 21.078 -4.902 -10.398 1 98.81 88 ALA B CA 1
ATOM 2106 C C . ALA B 1 88 ? 21.609 -4.445 -9.047 1 98.81 88 ALA B C 1
ATOM 2108 O O . ALA B 1 88 ? 20.875 -4.398 -8.062 1 98.81 88 ALA B O 1
ATOM 2109 N N . TRP B 1 89 ? 22.859 -4.082 -9 1 98.81 89 TRP B N 1
ATOM 2110 C CA . TRP B 1 89 ? 23.453 -3.615 -7.758 1 98.81 89 TRP B CA 1
ATOM 2111 C C . TRP B 1 89 ? 22.844 -2.291 -7.316 1 98.81 89 TRP B C 1
ATOM 2113 O O . TRP B 1 89 ? 22.547 -2.096 -6.137 1 98.81 89 TRP B O 1
ATOM 2123 N N . ALA B 1 90 ? 22.672 -1.375 -8.266 1 98.81 90 ALA B N 1
ATOM 2124 C CA . ALA B 1 90 ? 22.031 -0.097 -7.934 1 98.81 90 ALA B CA 1
ATOM 2125 C C . ALA B 1 90 ? 20.656 -0.306 -7.316 1 98.81 90 ALA B C 1
ATOM 2127 O O . ALA B 1 90 ? 20.312 0.334 -6.32 1 98.81 90 ALA B O 1
ATOM 2128 N N . THR B 1 91 ? 19.891 -1.215 -7.918 1 98.88 91 THR B N 1
ATOM 2129 C CA . THR B 1 91 ? 18.547 -1.484 -7.43 1 98.88 91 THR B CA 1
ATOM 2130 C C . THR B 1 91 ? 18.594 -2.1 -6.035 1 98.88 91 THR B C 1
ATOM 2132 O O . THR B 1 91 ? 17.906 -1.631 -5.121 1 98.88 91 THR B O 1
ATOM 2135 N N . GLY B 1 92 ? 19.406 -3.145 -5.871 1 98.94 92 GLY B N 1
ATOM 2136 C CA . GLY B 1 92 ? 19.5 -3.811 -4.582 1 98.94 92 GLY B CA 1
ATOM 2137 C C . GLY B 1 92 ? 19.938 -2.887 -3.467 1 98.94 92 GLY B C 1
ATOM 2138 O O . GLY B 1 92 ? 19.344 -2.863 -2.395 1 98.94 92 GLY B O 1
ATOM 2139 N N . ILE B 1 93 ? 20.984 -2.113 -3.725 1 98.94 93 ILE B N 1
ATOM 2140 C CA . ILE B 1 93 ? 21.516 -1.189 -2.725 1 98.94 93 ILE B CA 1
ATOM 2141 C C . ILE B 1 93 ? 20.484 -0.104 -2.434 1 98.94 93 ILE B C 1
ATOM 2143 O O . ILE B 1 93 ? 20.266 0.261 -1.275 1 98.94 93 ILE B O 1
ATOM 2147 N N . ALA B 1 94 ? 19.844 0.396 -3.479 1 98.94 94 ALA B N 1
ATOM 2148 C CA . ALA B 1 94 ? 18.812 1.399 -3.281 1 98.94 94 ALA B CA 1
ATOM 2149 C C . ALA B 1 94 ? 17.688 0.854 -2.408 1 98.94 94 ALA B C 1
ATOM 2151 O O . ALA B 1 94 ? 17.141 1.568 -1.559 1 98.94 94 ALA B O 1
ATOM 2152 N N . GLU B 1 95 ? 17.328 -0.381 -2.648 1 98.94 95 GLU B N 1
ATOM 2153 C CA . GLU B 1 95 ? 16.266 -0.977 -1.85 1 98.94 95 GLU B CA 1
ATOM 2154 C C . GLU B 1 95 ? 16.672 -1.082 -0.381 1 98.94 95 GLU B C 1
ATOM 2156 O O . GLU B 1 95 ? 15.883 -0.754 0.509 1 98.94 95 GLU B O 1
ATOM 2161 N N . VAL B 1 96 ? 17.875 -1.458 -0.118 1 98.94 96 VAL B N 1
ATOM 2162 C CA . VAL B 1 96 ? 18.344 -1.583 1.259 1 98.94 96 VAL B CA 1
ATOM 2163 C C . VAL B 1 96 ? 18.359 -0.209 1.926 1 98.94 96 VAL B C 1
ATOM 2165 O O . VAL B 1 96 ? 17.812 -0.035 3.016 1 98.94 96 VAL B O 1
ATOM 2168 N N . VAL B 1 97 ? 18.906 0.736 1.272 1 98.94 97 VAL B N 1
ATOM 2169 C CA . VAL B 1 97 ? 19.109 2.059 1.855 1 98.94 97 VAL B CA 1
ATOM 2170 C C . VAL B 1 97 ? 17.781 2.795 1.952 1 98.94 97 VAL B C 1
ATOM 2172 O O . VAL B 1 97 ? 17.406 3.289 3.02 1 98.94 97 VAL B O 1
ATOM 2175 N N . ALA B 1 98 ? 17.047 2.842 0.851 1 99 98 ALA B N 1
ATOM 2176 C CA . ALA B 1 98 ? 15.781 3.553 0.844 1 99 98 ALA B CA 1
ATOM 2177 C C . ALA B 1 98 ? 14.781 2.9 1.799 1 99 98 ALA B C 1
ATOM 2179 O O . ALA B 1 98 ? 14.039 3.592 2.502 1 99 98 ALA B O 1
ATOM 2180 N N . GLY B 1 99 ? 14.734 1.512 1.748 1 98.94 99 GLY B N 1
ATOM 2181 C CA . GLY B 1 99 ? 13.867 0.829 2.697 1 98.94 99 GLY B CA 1
ATOM 2182 C C . GLY B 1 99 ? 14.164 1.19 4.141 1 98.94 99 GLY B C 1
ATOM 2183 O O . GLY B 1 99 ? 13.258 1.532 4.898 1 98.94 99 GLY B O 1
ATOM 2184 N N . ALA B 1 100 ? 15.391 1.192 4.527 1 98.94 100 ALA B N 1
ATOM 2185 C CA . ALA B 1 100 ? 15.805 1.533 5.883 1 98.94 100 ALA B CA 1
ATOM 2186 C C . ALA B 1 100 ? 15.461 2.984 6.215 1 98.94 100 ALA B C 1
ATOM 2188 O O . ALA B 1 100 ? 14.961 3.279 7.301 1 98.94 100 ALA B O 1
ATOM 2189 N N . PHE B 1 101 ? 15.773 3.879 5.305 1 98.94 101 PHE B N 1
ATOM 2190 C CA . PHE B 1 101 ? 15.531 5.297 5.535 1 98.94 101 PHE B CA 1
ATOM 2191 C C . PHE B 1 101 ? 14.039 5.574 5.68 1 98.94 101 PHE B C 1
ATOM 2193 O O . PHE B 1 101 ? 13.633 6.414 6.484 1 98.94 101 PHE B O 1
ATOM 2200 N N . VAL B 1 102 ? 13.219 4.902 4.895 1 98.94 102 VAL B N 1
ATOM 2201 C CA . VAL B 1 102 ? 11.773 5.074 5.008 1 98.94 102 VAL B CA 1
ATOM 2202 C C . VAL B 1 102 ? 11.297 4.57 6.371 1 98.94 102 VAL B C 1
ATOM 2204 O O . VAL B 1 102 ? 10.5 5.23 7.035 1 98.94 102 VAL B O 1
ATOM 2207 N N . VAL B 1 103 ? 11.789 3.43 6.844 1 98.94 103 VAL B N 1
ATOM 2208 C CA . VAL B 1 103 ? 11.422 2.904 8.156 1 98.94 103 VAL B CA 1
ATOM 2209 C C . VAL B 1 103 ? 11.797 3.912 9.242 1 98.94 103 VAL B C 1
ATOM 2211 O O . VAL B 1 103 ? 10.984 4.219 10.117 1 98.94 103 VAL B O 1
ATOM 2214 N N . LEU B 1 104 ? 12.906 4.504 9.141 1 98.88 104 LEU B N 1
ATOM 2215 C CA . LEU B 1 104 ? 13.43 5.406 10.156 1 98.88 104 LEU B CA 1
ATOM 2216 C C . LEU B 1 104 ? 12.805 6.793 10.031 1 98.88 104 LEU B C 1
ATOM 2218 O O . LEU B 1 104 ? 12.852 7.586 10.969 1 98.88 104 LEU B O 1
ATOM 2222 N N . GLY B 1 105 ? 12.219 7.043 8.93 1 98.56 105 GLY B N 1
ATOM 2223 C CA . GLY B 1 105 ? 11.789 8.398 8.633 1 98.56 105 GLY B CA 1
ATOM 2224 C C . GLY B 1 105 ? 12.945 9.367 8.461 1 98.56 105 GLY B C 1
ATOM 2225 O O . GLY B 1 105 ? 12.969 10.438 9.078 1 98.56 105 GLY B O 1
ATOM 2226 N N . LEU B 1 106 ? 13.859 9 7.664 1 98.62 106 LEU B N 1
ATOM 2227 C CA . LEU B 1 106 ? 15.055 9.789 7.371 1 98.62 106 LEU B CA 1
ATOM 2228 C C . LEU B 1 106 ? 15.133 10.109 5.879 1 98.62 106 LEU B C 1
ATOM 2230 O O . LEU B 1 106 ? 15.094 9.203 5.043 1 98.62 106 LEU B O 1
ATOM 2234 N N . ILE B 1 107 ? 15.234 11.406 5.527 1 98 107 ILE B N 1
ATOM 2235 C CA . ILE B 1 107 ? 15.219 11.852 4.137 1 98 107 ILE B CA 1
ATOM 2236 C C . ILE B 1 107 ? 14.078 11.164 3.391 1 98 107 ILE B C 1
ATOM 2238 O O . ILE B 1 107 ? 14.266 10.664 2.279 1 98 107 ILE B O 1
ATOM 2242 N N . THR B 1 108 ? 12.961 11.133 4.031 1 98.25 108 THR B N 1
ATOM 2243 C CA . THR B 1 108 ? 11.836 10.281 3.648 1 98.25 108 THR B CA 1
ATOM 2244 C C . THR B 1 108 ? 11.383 10.586 2.221 1 98.25 108 THR B C 1
ATOM 2246 O O . THR B 1 108 ? 11.172 9.672 1.425 1 98.25 108 THR B O 1
ATOM 2249 N N . PRO B 1 109 ? 11.273 11.867 1.767 1 98.06 109 PRO B N 1
ATOM 2250 C CA . PRO B 1 109 ? 10.766 12.086 0.411 1 98.06 109 PRO B CA 1
ATOM 2251 C C . PRO B 1 109 ? 11.664 11.477 -0.663 1 98.06 109 PRO B C 1
ATOM 2253 O O . PRO B 1 109 ? 11.18 10.852 -1.604 1 98.06 109 PRO B O 1
ATOM 2256 N N . LEU B 1 110 ? 12.953 11.57 -0.472 1 98.69 110 LEU B N 1
ATOM 2257 C CA . LEU B 1 110 ? 13.875 11.039 -1.472 1 98.69 110 LEU B CA 1
ATOM 2258 C C . LEU B 1 110 ? 13.953 9.523 -1.383 1 98.69 110 LEU B C 1
ATOM 2260 O O . LEU B 1 110 ? 14.047 8.836 -2.406 1 98.69 110 LEU B O 1
ATOM 2264 N N . ALA B 1 111 ? 13.992 9.031 -0.177 1 98.94 111 ALA B N 1
ATOM 2265 C CA . ALA B 1 111 ? 14 7.586 0.005 1 98.94 111 ALA B CA 1
ATOM 2266 C C . ALA B 1 111 ? 12.758 6.949 -0.616 1 98.94 111 ALA B C 1
ATOM 2268 O O . ALA B 1 111 ? 12.859 5.945 -1.328 1 98.94 111 ALA B O 1
ATOM 2269 N N . ALA B 1 112 ? 11.609 7.516 -0.356 1 98.94 112 ALA B N 1
ATOM 2270 C CA . ALA B 1 112 ? 10.359 7.012 -0.927 1 98.94 112 ALA B CA 1
ATOM 2271 C C . ALA B 1 112 ? 10.344 7.184 -2.443 1 98.94 112 ALA B C 1
ATOM 2273 O O . ALA B 1 112 ? 9.789 6.348 -3.164 1 98.94 112 ALA B O 1
ATOM 2274 N N . ALA B 1 113 ? 10.922 8.234 -2.953 1 98.94 113 ALA B N 1
ATOM 2275 C CA . ALA B 1 113 ? 11.008 8.453 -4.395 1 98.94 113 ALA B CA 1
ATOM 2276 C C . ALA B 1 113 ? 11.844 7.367 -5.066 1 98.94 113 ALA B C 1
ATOM 2278 O O . ALA B 1 113 ? 11.539 6.945 -6.184 1 98.94 113 ALA B O 1
ATOM 2279 N N . ALA B 1 114 ? 12.867 6.934 -4.426 1 99 114 ALA B N 1
ATOM 2280 C CA . ALA B 1 114 ? 13.68 5.84 -4.961 1 99 114 ALA B CA 1
A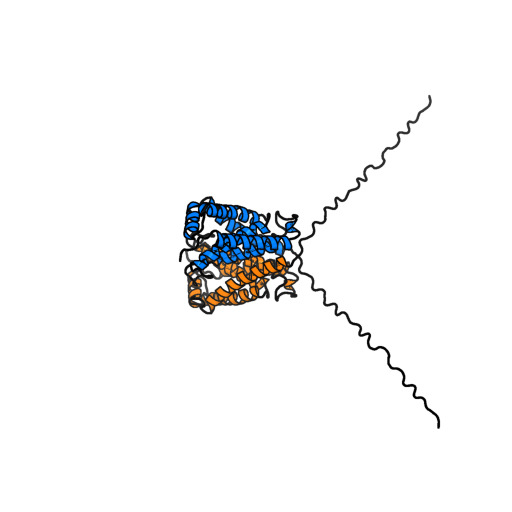TOM 2281 C C . ALA B 1 114 ? 12.859 4.559 -5.082 1 99 114 ALA B C 1
ATOM 2283 O O . ALA B 1 114 ? 12.953 3.85 -6.086 1 99 114 ALA B O 1
ATOM 2284 N N . ILE B 1 115 ? 12.109 4.305 -4.078 1 99 115 ILE B N 1
ATOM 2285 C CA . ILE B 1 115 ? 11.227 3.143 -4.109 1 99 115 ILE B CA 1
ATOM 2286 C C . ILE B 1 115 ? 10.234 3.277 -5.262 1 99 115 ILE B C 1
ATOM 2288 O O . ILE B 1 115 ? 10.008 2.32 -6.008 1 99 115 ILE B O 1
ATOM 2292 N N . LEU B 1 116 ? 9.68 4.438 -5.402 1 99 116 LEU B N 1
ATOM 2293 C CA . LEU B 1 116 ? 8.734 4.691 -6.48 1 99 116 LEU B CA 1
ATOM 2294 C C . LEU B 1 116 ? 9.383 4.438 -7.84 1 99 116 LEU B C 1
ATOM 2296 O O . LEU B 1 116 ? 8.781 3.809 -8.711 1 99 116 LEU B O 1
ATOM 2300 N N . ALA B 1 117 ? 10.57 4.926 -8.031 1 98.94 117 ALA B N 1
ATOM 2301 C CA . ALA B 1 117 ? 11.281 4.734 -9.297 1 98.94 117 ALA B CA 1
ATOM 2302 C C . ALA B 1 117 ? 11.438 3.252 -9.617 1 98.94 117 ALA B C 1
ATOM 2304 O O . ALA B 1 117 ? 11.219 2.828 -10.75 1 98.94 117 ALA B O 1
ATOM 2305 N N . ILE B 1 118 ? 11.82 2.52 -8.617 1 98.94 118 ILE B N 1
ATOM 2306 C CA . ILE B 1 118 ? 12.031 1.087 -8.797 1 98.94 118 ILE B CA 1
ATOM 2307 C C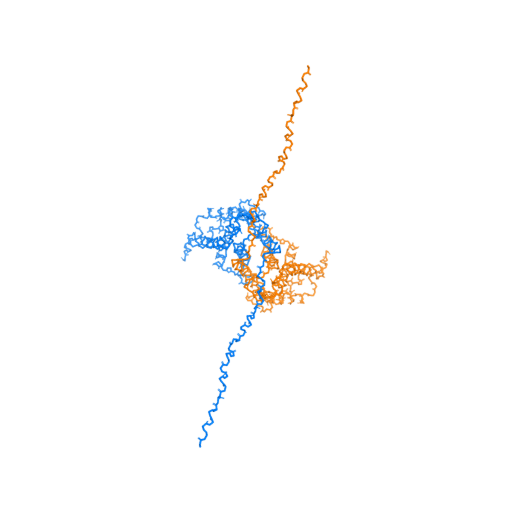 . ILE B 1 118 ? 10.703 0.41 -9.148 1 98.94 118 ILE B C 1
ATOM 2309 O O . ILE B 1 118 ? 10.656 -0.451 -10.031 1 98.94 118 ILE B O 1
ATOM 2313 N N . LYS B 1 119 ? 9.633 0.816 -8.5 1 98.88 119 LYS B N 1
ATOM 2314 C CA . LYS B 1 119 ? 8.344 0.173 -8.742 1 98.88 119 LYS B CA 1
ATOM 2315 C C . LYS B 1 119 ? 7.789 0.562 -10.109 1 98.88 119 LYS B C 1
ATOM 2317 O O . LYS B 1 119 ? 7.121 -0.241 -10.766 1 98.88 119 LYS B O 1
ATOM 2322 N N . ILE B 1 120 ? 8.07 1.788 -10.57 1 98.81 120 ILE B N 1
ATOM 2323 C CA . ILE B 1 120 ? 7.691 2.186 -11.922 1 98.81 120 ILE B CA 1
ATOM 2324 C C . ILE B 1 120 ? 8.305 1.218 -12.938 1 98.81 120 ILE B C 1
ATOM 2326 O O . ILE B 1 120 ? 7.617 0.744 -13.844 1 98.81 120 ILE B O 1
ATOM 2330 N N . ASN B 1 121 ? 9.555 0.871 -12.789 1 98.62 121 ASN B N 1
ATOM 2331 C CA . ASN B 1 121 ? 10.211 -0.07 -13.695 1 98.62 121 ASN B CA 1
ATOM 2332 C C . ASN B 1 121 ? 9.625 -1.473 -13.562 1 98.62 121 ASN B C 1
ATOM 2334 O O . ASN B 1 121 ? 9.367 -2.139 -14.562 1 98.62 121 ASN B O 1
ATOM 2338 N N . ALA B 1 122 ? 9.422 -1.946 -12.305 1 98.19 122 ALA B N 1
ATOM 2339 C CA . ALA B 1 122 ? 8.883 -3.285 -12.07 1 98.19 122 ALA B CA 1
ATOM 2340 C C . ALA B 1 122 ? 7.52 -3.453 -12.734 1 98.19 122 ALA B C 1
ATOM 2342 O O . ALA B 1 122 ? 7.266 -4.461 -13.398 1 98.19 122 ALA B O 1
ATOM 2343 N N . VAL B 1 123 ? 6.66 -2.451 -12.609 1 98.62 123 VAL B N 1
ATOM 2344 C CA . VAL B 1 123 ? 5.312 -2.52 -13.164 1 98.62 123 VAL B CA 1
ATOM 2345 C C . VAL B 1 123 ? 5.371 -2.426 -14.688 1 98.62 123 VAL B C 1
ATOM 2347 O O . VAL B 1 123 ? 4.719 -3.203 -15.391 1 98.62 123 VAL B O 1
ATOM 2350 N N . ALA B 1 124 ? 6.164 -1.489 -15.203 1 98.06 124 ALA B N 1
ATOM 2351 C CA . ALA B 1 124 ? 6.27 -1.316 -16.641 1 98.06 124 ALA B CA 1
ATOM 2352 C C . ALA B 1 124 ? 6.777 -2.592 -17.312 1 98.06 124 ALA B C 1
ATOM 2354 O O . ALA B 1 124 ? 6.242 -3.014 -18.344 1 98.06 124 ALA B O 1
ATOM 2355 N N . LEU B 1 125 ? 7.742 -3.248 -16.766 1 97.31 125 LEU B N 1
ATOM 2356 C CA . LEU B 1 125 ? 8.312 -4.473 -17.312 1 97.31 125 LEU B CA 1
ATOM 2357 C C . LEU B 1 125 ? 7.285 -5.605 -17.297 1 97.31 125 LEU B C 1
ATOM 2359 O O . LEU B 1 125 ? 7.113 -6.309 -18.297 1 97.31 125 LEU B O 1
ATOM 2363 N N . ALA B 1 126 ? 6.637 -5.738 -16.141 1 97.5 126 ALA B N 1
ATOM 2364 C CA . ALA B 1 126 ? 5.676 -6.828 -16 1 97.5 126 ALA B CA 1
ATOM 2365 C C . ALA B 1 126 ? 4.492 -6.648 -16.953 1 97.5 126 ALA B C 1
ATOM 2367 O O . ALA B 1 126 ? 4.066 -7.598 -17.609 1 97.5 126 ALA B O 1
ATOM 2368 N N . VAL B 1 127 ? 3.982 -5.457 -17.016 1 97.88 127 VAL B N 1
ATOM 2369 C CA . VAL B 1 127 ? 2.859 -5.176 -17.891 1 97.88 127 VAL B CA 1
ATOM 2370 C C . VAL B 1 127 ? 3.287 -5.355 -19.359 1 97.88 127 VAL B C 1
ATOM 2372 O O . VAL B 1 127 ? 2.541 -5.91 -20.156 1 97.88 127 VAL B O 1
ATOM 2375 N N . GLY B 1 128 ? 4.484 -4.941 -19.672 1 96.12 128 GLY B N 1
ATOM 2376 C CA . GLY B 1 128 ? 5.02 -5.156 -21.016 1 96.12 128 GLY B CA 1
ATOM 2377 C C . GLY B 1 128 ? 5.156 -6.625 -21.375 1 96.12 128 GLY B C 1
ATOM 2378 O O . GLY B 1 128 ? 5.09 -6.988 -22.547 1 96.12 128 GLY B O 1
ATOM 2379 N N . ALA B 1 129 ? 5.27 -7.422 -20.359 1 96.5 129 ALA B N 1
ATOM 2380 C CA . ALA B 1 129 ? 5.434 -8.859 -20.578 1 96.5 129 ALA B CA 1
ATOM 2381 C C . ALA B 1 129 ? 4.102 -9.586 -20.438 1 96.5 129 ALA B C 1
ATOM 2383 O O . ALA B 1 129 ? 4.062 -10.82 -20.375 1 96.5 129 ALA B O 1
ATOM 2384 N N . GLY B 1 130 ? 2.99 -8.828 -20.281 1 97.44 130 GLY B N 1
ATOM 2385 C CA . GLY B 1 130 ? 1.673 -9.438 -20.328 1 97.44 130 GLY B CA 1
ATOM 2386 C C . GLY B 1 130 ? 1.012 -9.547 -18.969 1 97.44 130 GLY B C 1
ATOM 2387 O O . GLY B 1 130 ? -0.07 -10.125 -18.844 1 97.44 130 GLY B O 1
ATOM 2388 N N . ALA B 1 131 ? 1.685 -8.984 -17.969 1 97.75 131 ALA B N 1
ATOM 2389 C CA . ALA B 1 131 ? 1.07 -9.008 -16.641 1 97.75 131 ALA B CA 1
ATOM 2390 C C . ALA B 1 131 ? -0.142 -8.086 -16.578 1 97.75 131 ALA B C 1
ATOM 2392 O O . ALA B 1 131 ? -0.295 -7.195 -17.422 1 97.75 131 ALA B O 1
ATOM 2393 N N . ALA B 1 132 ? -0.999 -8.367 -15.547 1 98.25 132 ALA B N 1
ATOM 2394 C CA . ALA B 1 132 ? -2.174 -7.535 -15.305 1 98.25 132 ALA B CA 1
ATOM 2395 C C . ALA B 1 132 ? -2.252 -7.117 -13.836 1 98.25 132 ALA B C 1
ATOM 2397 O O . ALA B 1 132 ? -1.392 -7.484 -13.031 1 98.25 132 ALA B O 1
ATOM 2398 N N . LEU B 1 133 ? -3.17 -6.363 -13.5 1 97.81 133 LEU B N 1
ATOM 2399 C CA . LEU B 1 133 ? -3.24 -5.746 -12.18 1 97.81 133 LEU B CA 1
ATOM 2400 C C . LEU B 1 133 ? -3.605 -6.773 -11.117 1 97.81 133 LEU B C 1
ATOM 2402 O O . LEU B 1 133 ? -2.941 -6.863 -10.078 1 97.81 133 LEU B O 1
ATOM 2406 N N . LEU B 1 134 ? -4.629 -7.586 -11.398 1 97.56 134 LEU B N 1
ATOM 2407 C CA . LEU B 1 134 ? -5.176 -8.484 -10.391 1 97.56 134 LEU B CA 1
ATOM 2408 C C . LEU B 1 134 ? -4.914 -9.945 -10.758 1 97.56 134 LEU B C 1
ATOM 2410 O O . LEU B 1 134 ? -4.781 -10.273 -11.938 1 97.56 134 LEU B O 1
ATOM 2414 N N . PRO B 1 135 ? -4.945 -10.727 -9.68 1 93.44 135 PRO B N 1
ATOM 2415 C CA . PRO B 1 135 ? -4.863 -12.164 -9.969 1 93.44 135 PRO B CA 1
ATOM 2416 C C . PRO B 1 135 ? -6.012 -12.648 -10.852 1 93.44 135 PRO B C 1
ATOM 2418 O O . PRO B 1 135 ? -7.137 -12.164 -10.734 1 93.44 135 PRO B O 1
ATOM 2421 N N . GLN B 1 136 ? -5.809 -13.539 -11.797 1 92.62 136 GLN B N 1
ATOM 2422 C CA . GLN B 1 136 ? -6.719 -14.219 -12.711 1 92.62 136 GLN B CA 1
ATOM 2423 C C . GLN B 1 136 ? -6.914 -13.414 -13.992 1 92.62 136 GLN B C 1
ATOM 2425 O O . GLN B 1 136 ? -7.422 -13.938 -14.992 1 92.62 136 GLN B O 1
ATOM 2430 N N . MET B 1 137 ? -6.527 -12.094 -13.945 1 95.38 137 MET B N 1
ATOM 2431 C CA . MET B 1 137 ? -6.57 -11.32 -15.18 1 95.38 137 MET B CA 1
ATOM 2432 C C . MET B 1 137 ? -5.473 -11.758 -16.141 1 95.38 137 MET B C 1
ATOM 2434 O O . MET B 1 137 ? -5.598 -11.586 -17.359 1 95.38 137 MET B O 1
ATOM 2438 N N . ALA B 1 138 ? -4.379 -12.273 -15.641 1 95.75 138 ALA B N 1
ATOM 2439 C CA . ALA B 1 138 ? -3.205 -12.797 -16.328 1 95.75 138 ALA B CA 1
ATOM 2440 C C . ALA B 1 138 ? -2.402 -13.727 -15.43 1 95.75 138 ALA B C 1
ATOM 2442 O O . ALA B 1 138 ? -2.631 -13.781 -14.219 1 95.75 138 ALA B O 1
ATOM 2443 N N . PRO B 1 139 ? -1.556 -14.539 -16 1 94.75 139 PRO B N 1
ATOM 2444 C CA . PRO B 1 139 ? -0.741 -15.438 -15.188 1 94.75 139 PRO B CA 1
ATOM 2445 C C . PRO B 1 139 ? 0.103 -14.703 -14.148 1 94.75 139 PRO B C 1
ATOM 2447 O O . PRO B 1 139 ? 0.401 -15.25 -13.086 1 94.75 139 PRO B O 1
ATOM 2450 N N . VAL B 1 140 ? 0.533 -13.484 -14.461 1 95.38 140 VAL B N 1
ATOM 2451 C CA . VAL B 1 140 ? 1.315 -12.656 -13.555 1 95.38 140 VAL B CA 1
ATOM 2452 C C . VAL B 1 140 ? 0.539 -11.391 -13.211 1 95.38 140 VAL B C 1
ATOM 2454 O O . VAL B 1 140 ? -0.035 -10.75 -14.094 1 95.38 140 VAL B O 1
ATOM 2457 N N . ALA B 1 141 ? 0.45 -11.094 -11.93 1 97.19 141 ALA B N 1
ATOM 2458 C CA . ALA B 1 141 ? -0.224 -9.875 -11.477 1 97.19 141 ALA B CA 1
ATOM 2459 C C . ALA B 1 141 ? 0.766 -8.906 -10.844 1 97.19 141 ALA B C 1
ATOM 2461 O O . ALA B 1 141 ? 1.682 -9.32 -10.125 1 97.19 141 ALA B O 1
ATOM 2462 N N . VAL B 1 142 ? 0.515 -7.586 -11.008 1 98.12 142 VAL B N 1
ATOM 2463 C CA . VAL B 1 142 ? 1.457 -6.586 -10.516 1 98.12 142 VAL B CA 1
ATOM 2464 C C . VAL B 1 142 ? 0.824 -5.801 -9.367 1 98.12 142 VAL B C 1
ATOM 2466 O O . VAL B 1 142 ? 1.278 -4.703 -9.031 1 98.12 142 VAL B O 1
ATOM 2469 N N . GLU B 1 143 ? -0.21 -6.293 -8.766 1 98.12 143 GLU B N 1
ATOM 2470 C CA . GLU B 1 143 ? -0.985 -5.625 -7.727 1 98.12 143 GLU B CA 1
ATOM 2471 C C . GLU B 1 143 ? -0.087 -5.152 -6.586 1 98.12 143 GLU B C 1
ATOM 2473 O O . GLU B 1 143 ? -0.182 -4.004 -6.148 1 98.12 143 GLU B O 1
ATOM 2478 N N . GLY B 1 144 ? 0.783 -6.055 -6.078 1 97.69 144 GLY B N 1
ATOM 2479 C CA . GLY B 1 144 ? 1.677 -5.699 -4.988 1 97.69 144 GLY B CA 1
ATOM 2480 C C . GLY B 1 144 ? 2.613 -4.555 -5.328 1 97.69 144 GLY B C 1
ATOM 2481 O O . GLY B 1 144 ? 2.814 -3.648 -4.52 1 97.69 144 GLY B O 1
ATOM 2482 N N . ASP B 1 145 ? 3.168 -4.555 -6.523 1 98.62 145 ASP B N 1
ATOM 2483 C CA . ASP B 1 145 ? 4.074 -3.5 -6.965 1 98.62 145 ASP B CA 1
ATOM 2484 C C . ASP B 1 145 ? 3.334 -2.172 -7.117 1 98.62 145 ASP B C 1
ATOM 2486 O O . ASP B 1 145 ? 3.881 -1.112 -6.805 1 98.62 145 ASP B O 1
ATOM 2490 N N . VAL B 1 146 ? 2.123 -2.279 -7.59 1 98.88 146 VAL B N 1
ATOM 2491 C CA . VAL B 1 146 ? 1.326 -1.073 -7.781 1 98.88 146 VAL B CA 1
ATOM 2492 C C . VAL B 1 146 ? 1.002 -0.446 -6.426 1 98.88 146 VAL B C 1
ATOM 2494 O O . VAL B 1 146 ? 1.143 0.767 -6.25 1 98.88 146 VAL B O 1
ATOM 2497 N N . VAL B 1 147 ? 0.621 -1.214 -5.473 1 98.81 147 VAL B N 1
ATOM 2498 C CA . VAL B 1 147 ? 0.276 -0.662 -4.164 1 98.81 147 VAL B CA 1
ATOM 2499 C C . VAL B 1 147 ? 1.534 -0.133 -3.479 1 98.81 147 VAL B C 1
ATOM 2501 O O . VAL B 1 147 ? 1.499 0.912 -2.826 1 98.81 147 VAL B O 1
ATOM 2504 N N . LEU B 1 148 ? 2.648 -0.864 -3.602 1 98.94 148 LEU B N 1
ATOM 2505 C CA . LEU B 1 148 ? 3.902 -0.384 -3.029 1 98.94 148 LEU B CA 1
ATOM 2506 C C . LEU B 1 148 ? 4.309 0.949 -3.65 1 98.94 148 LEU B C 1
ATOM 2508 O O . LEU B 1 148 ? 4.73 1.865 -2.941 1 98.94 148 LEU B O 1
ATOM 2512 N N . GLY B 1 149 ? 4.18 1.042 -4.961 1 98.94 149 GLY B N 1
ATOM 2513 C CA . GLY B 1 149 ? 4.488 2.291 -5.637 1 98.94 149 GLY B CA 1
ATOM 2514 C C . GLY B 1 149 ? 3.596 3.439 -5.203 1 98.94 149 GLY B C 1
ATOM 2515 O O . GLY B 1 149 ? 4.074 4.551 -4.973 1 98.94 149 GLY B O 1
ATOM 2516 N N . ALA B 1 150 ? 2.342 3.158 -5.105 1 98.94 150 ALA B N 1
ATOM 2517 C CA . ALA B 1 150 ? 1.385 4.18 -4.684 1 98.94 150 ALA B CA 1
ATOM 2518 C C . ALA B 1 150 ? 1.653 4.629 -3.252 1 98.94 150 ALA B C 1
ATOM 2520 O O . ALA B 1 150 ? 1.559 5.816 -2.939 1 98.94 150 ALA B O 1
ATOM 2521 N N . ALA B 1 151 ? 1.926 3.66 -2.398 1 98.94 151 ALA B N 1
ATOM 2522 C CA . ALA B 1 151 ? 2.25 3.982 -1.012 1 98.94 151 ALA B CA 1
ATOM 2523 C C . ALA B 1 151 ? 3.521 4.82 -0.926 1 98.94 151 ALA B C 1
ATOM 2525 O O . ALA B 1 151 ? 3.604 5.758 -0.128 1 98.94 151 ALA B O 1
ATOM 2526 N N . ALA B 1 152 ? 4.496 4.457 -1.716 1 98.94 152 ALA B N 1
ATOM 2527 C CA . ALA B 1 152 ? 5.715 5.262 -1.771 1 98.94 152 ALA B CA 1
ATOM 2528 C C . ALA B 1 152 ? 5.414 6.684 -2.236 1 98.94 152 ALA B C 1
ATOM 2530 O O . ALA B 1 152 ? 5.895 7.652 -1.645 1 98.94 152 ALA B O 1
ATOM 2531 N N . ALA B 1 153 ? 4.641 6.781 -3.277 1 98.94 153 ALA B N 1
ATOM 2532 C CA . ALA B 1 153 ? 4.25 8.102 -3.764 1 98.94 153 ALA B CA 1
ATOM 2533 C C . ALA B 1 153 ? 3.527 8.898 -2.68 1 98.94 153 ALA B C 1
ATOM 2535 O O . ALA B 1 153 ? 3.76 10.094 -2.518 1 98.94 153 ALA B O 1
ATOM 2536 N N . ALA B 1 154 ? 2.672 8.227 -2 1 98.88 154 ALA B N 1
ATOM 2537 C CA . ALA B 1 154 ? 1.967 8.883 -0.904 1 98.88 154 ALA B CA 1
ATOM 2538 C C . ALA B 1 154 ? 2.945 9.391 0.153 1 98.88 154 ALA B C 1
ATOM 2540 O O . ALA B 1 154 ? 2.832 10.523 0.622 1 98.88 154 ALA B O 1
ATOM 2541 N N . LEU B 1 155 ? 3.91 8.586 0.516 1 98.81 155 LEU B N 1
ATOM 2542 C CA . LEU B 1 155 ? 4.875 8.953 1.547 1 98.81 155 LEU B CA 1
ATOM 2543 C C . LEU B 1 155 ? 5.766 10.094 1.071 1 98.81 155 LEU B C 1
ATOM 2545 O O . LEU B 1 155 ? 6.176 10.945 1.868 1 98.81 155 LEU B O 1
ATOM 2549 N N . VAL B 1 156 ? 6.062 10.133 -0.231 1 98.81 156 VAL B N 1
ATOM 2550 C CA . VAL B 1 156 ? 6.824 11.242 -0.803 1 98.81 156 VAL B CA 1
ATOM 2551 C C . VAL B 1 156 ? 6.113 12.562 -0.513 1 98.81 156 VAL B C 1
ATOM 2553 O O . VAL B 1 156 ? 6.758 13.555 -0.159 1 98.81 156 VAL B O 1
ATOM 2556 N N . LEU B 1 157 ? 4.82 12.539 -0.571 1 98.25 157 LEU B N 1
ATOM 2557 C CA . LEU B 1 157 ? 4.039 13.773 -0.533 1 98.25 157 LEU B CA 1
ATOM 2558 C C . LEU B 1 157 ? 3.6 14.094 0.892 1 98.25 157 LEU B C 1
ATOM 2560 O O . LEU B 1 157 ? 3.527 15.266 1.276 1 98.25 157 LEU B O 1
ATOM 2564 N N . THR B 1 158 ? 3.309 13.086 1.675 1 96.38 158 THR B N 1
ATOM 2565 C CA . THR B 1 158 ? 2.84 13.312 3.039 1 96.38 158 THR B CA 1
ATOM 2566 C C . THR B 1 158 ? 4.016 13.562 3.979 1 96.38 158 THR B C 1
ATOM 2568 O O . THR B 1 158 ? 3.855 14.188 5.027 1 96.38 158 THR B O 1
ATOM 2571 N N . GLY B 1 159 ? 5.199 12.992 3.605 1 95.94 159 GLY B N 1
ATOM 2572 C CA . GLY B 1 159 ? 6.293 12.977 4.562 1 95.94 159 GLY B CA 1
ATOM 2573 C C . GLY B 1 159 ? 6.141 11.906 5.625 1 95.94 159 GLY B C 1
ATOM 2574 O O . GLY B 1 159 ? 5.219 11.094 5.566 1 95.94 159 GLY B O 1
ATOM 2575 N N . PRO B 1 160 ? 7.039 11.961 6.531 1 96.81 160 PRO B N 1
ATOM 2576 C CA . PRO B 1 160 ? 7.121 10.844 7.473 1 96.81 160 PRO B CA 1
ATOM 2577 C C . PRO B 1 160 ? 6.25 11.047 8.711 1 96.81 160 PRO B C 1
ATOM 2579 O O . PRO B 1 160 ? 6.098 10.133 9.523 1 96.81 160 PRO B O 1
ATOM 2582 N N . GLY B 1 161 ? 5.637 12.172 8.953 1 94.62 161 GLY B N 1
ATOM 2583 C CA . GLY B 1 161 ? 4.984 12.492 10.211 1 94.62 161 GLY B CA 1
ATOM 2584 C C . GLY B 1 161 ? 5.957 12.891 11.297 1 94.62 161 GLY B C 1
ATOM 2585 O O . GLY B 1 161 ? 7.152 13.07 11.039 1 94.62 161 GLY B O 1
ATOM 2586 N N . HIS B 1 162 ? 5.473 12.992 12.539 1 94.31 162 HIS B N 1
ATOM 2587 C CA . HIS B 1 162 ? 6.289 13.516 13.625 1 94.31 162 HIS B CA 1
ATOM 2588 C C . HIS B 1 162 ? 7.195 12.438 14.211 1 94.31 162 HIS B C 1
ATOM 2590 O O . HIS B 1 162 ? 8.227 12.742 14.812 1 94.31 162 HIS B O 1
ATOM 2596 N N . ILE B 1 163 ? 6.766 11.25 14.094 1 96.31 163 ILE B N 1
ATOM 2597 C CA . ILE B 1 163 ? 7.555 10.148 14.641 1 96.31 163 ILE B CA 1
ATOM 2598 C C . ILE B 1 163 ? 8.586 9.703 13.609 1 96.31 163 ILE B C 1
ATOM 2600 O O . ILE B 1 163 ? 8.477 8.609 13.047 1 96.31 163 ILE B O 1
ATOM 2604 N N . ALA B 1 164 ? 9.633 10.539 13.438 1 97.56 164 ALA B N 1
ATOM 2605 C CA . ALA B 1 164 ? 10.609 10.336 12.375 1 97.56 164 ALA B CA 1
ATOM 2606 C C . ALA B 1 164 ? 11.914 11.062 12.688 1 97.56 164 ALA B C 1
ATOM 2608 O O . ALA B 1 164 ? 11.914 12.109 13.336 1 97.56 164 ALA B O 1
ATOM 2609 N N . LEU B 1 165 ? 13.008 10.586 12.156 1 97.25 165 LEU B N 1
ATOM 2610 C CA . LEU B 1 165 ? 14.305 11.227 12.328 1 97.25 165 LEU B CA 1
ATOM 2611 C C . LEU B 1 165 ? 14.383 12.516 11.516 1 97.25 165 LEU B C 1
ATOM 2613 O O . LEU B 1 165 ? 15.258 13.359 11.758 1 97.25 165 LEU B O 1
ATOM 2617 N N . ASP B 1 166 ? 13.477 12.633 10.57 1 94.81 166 ASP B N 1
ATOM 2618 C CA . ASP B 1 166 ? 13.391 13.867 9.805 1 94.81 166 ASP B CA 1
ATOM 2619 C C . ASP B 1 166 ? 12.859 15.016 10.664 1 94.81 166 ASP B C 1
ATOM 2621 O O . ASP B 1 166 ? 12.945 16.188 10.273 1 94.81 166 ASP B O 1
ATOM 2625 N N . ASN B 1 167 ? 12.281 14.547 11.773 1 90.44 167 ASN B N 1
ATOM 2626 C CA . ASN B 1 167 ? 11.609 15.547 12.594 1 90.44 167 ASN B CA 1
ATOM 2627 C C . ASN B 1 167 ? 12.531 16.719 12.906 1 90.44 167 ASN B C 1
ATOM 2629 O O . ASN B 1 167 ? 13.609 16.531 13.469 1 90.44 167 ASN B O 1
ATOM 2633 N N . GLY B 1 168 ? 12.102 17.938 12.453 1 87.06 168 GLY B N 1
ATOM 2634 C CA . GLY B 1 168 ? 12.859 19.156 12.734 1 87.06 168 GLY B CA 1
ATOM 2635 C C . GLY B 1 168 ? 13.719 19.594 11.57 1 87.06 168 GLY B C 1
ATOM 2636 O O . GLY B 1 168 ? 14.227 20.719 11.562 1 87.06 168 GLY B O 1
ATOM 2637 N N . ARG B 1 169 ? 13.859 18.734 10.617 1 87.19 169 ARG B N 1
ATOM 2638 C CA . ARG B 1 169 ? 14.648 19.094 9.438 1 87.19 169 ARG B CA 1
ATOM 2639 C C . ARG B 1 169 ? 13.844 19.984 8.492 1 87.19 169 ARG B C 1
ATOM 2641 O O . ARG B 1 169 ? 12.617 20.062 8.602 1 87.19 169 ARG B O 1
ATOM 2648 N N . THR B 1 170 ? 14.516 20.625 7.602 1 83.88 170 THR B N 1
ATOM 2649 C CA . THR B 1 170 ? 13.906 21.625 6.723 1 83.88 170 THR B CA 1
ATOM 2650 C C . THR B 1 170 ? 12.852 20.969 5.828 1 83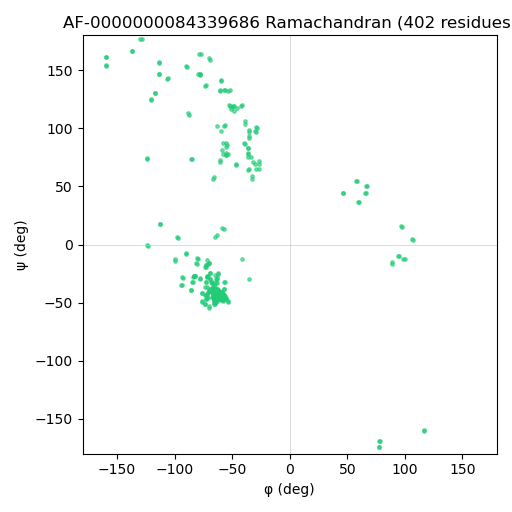.88 170 THR B C 1
ATOM 2652 O O . THR B 1 170 ? 11.773 21.531 5.633 1 83.88 170 THR B O 1
ATOM 2655 N N . TRP B 1 171 ? 13.164 19.812 5.281 1 86.12 171 TRP B N 1
ATOM 2656 C CA . TRP B 1 171 ? 12.227 19.172 4.367 1 86.12 171 TRP B CA 1
ATOM 2657 C C . TRP B 1 171 ? 11.031 18.594 5.129 1 86.12 171 TRP B C 1
ATOM 2659 O O . TRP B 1 171 ? 9.992 18.312 4.535 1 86.12 171 TRP B O 1
ATOM 2669 N N . HIS B 1 172 ? 11.141 18.391 6.359 1 86.81 172 HIS B N 1
ATOM 2670 C CA . HIS B 1 172 ? 10.023 17.953 7.199 1 86.81 172 HIS B CA 1
ATOM 2671 C C . HIS B 1 172 ? 9.102 19.125 7.523 1 86.81 172 HIS B C 1
ATOM 2673 O O . HIS B 1 172 ? 7.883 18.938 7.645 1 86.81 172 HIS B O 1
ATOM 2679 N N . ARG B 1 173 ? 9.695 20.297 7.566 1 81.44 173 ARG B N 1
ATOM 2680 C CA . ARG B 1 173 ? 8.93 21.484 7.941 1 81.44 173 ARG B CA 1
ATOM 2681 C C . ARG B 1 173 ? 8.164 22.047 6.742 1 81.44 173 ARG B C 1
ATOM 2683 O O . ARG B 1 173 ? 7.195 22.781 6.91 1 81.44 173 ARG B O 1
ATOM 2690 N N . ARG B 1 174 ? 8.734 21.766 5.57 1 83.38 174 ARG B N 1
ATOM 2691 C CA . ARG B 1 174 ? 8.086 22.172 4.332 1 83.38 174 ARG B CA 1
ATOM 2692 C C . ARG B 1 174 ? 7.859 20.984 3.406 1 83.38 174 ARG B C 1
ATOM 2694 O O . ARG B 1 174 ? 8.484 20.891 2.346 1 83.38 174 ARG B O 1
ATOM 2701 N N . PRO B 1 175 ? 6.977 20.266 3.742 1 83.38 175 PRO B N 1
ATOM 2702 C CA . PRO B 1 175 ? 6.848 18.984 3.057 1 83.38 175 PRO B CA 1
ATOM 2703 C C . PRO B 1 175 ? 6.344 19.125 1.623 1 83.38 175 PRO B C 1
ATOM 2705 O O . PRO B 1 175 ? 6.734 18.344 0.747 1 83.38 175 PRO B O 1
ATOM 2708 N N . ALA B 1 176 ? 5.637 20.109 1.354 1 91.12 176 ALA B N 1
ATOM 2709 C CA . ALA B 1 176 ? 5.004 20.188 0.04 1 91.12 176 ALA B CA 1
ATOM 2710 C C . ALA B 1 176 ? 6.039 20.438 -1.055 1 91.12 176 ALA B C 1
ATOM 2712 O O . ALA B 1 176 ? 6.152 19.656 -1.999 1 91.12 176 ALA B O 1
ATOM 2713 N N . PRO B 1 177 ? 6.883 21.484 -0.974 1 93.44 177 PRO B N 1
ATOM 2714 C CA . PRO B 1 177 ? 7.832 21.703 -2.068 1 93.44 177 PRO B CA 1
ATOM 2715 C C . PRO B 1 177 ? 8.859 20.578 -2.195 1 93.44 177 PRO B C 1
ATOM 2717 O O . PRO B 1 177 ? 9.195 20.172 -3.309 1 93.44 177 PRO B O 1
ATOM 2720 N N . TRP B 1 178 ? 9.336 20.078 -1.158 1 94.75 178 TRP B N 1
ATOM 2721 C CA . TRP B 1 178 ? 10.344 19.031 -1.197 1 94.75 178 TRP B CA 1
ATOM 2722 C C . TRP B 1 178 ? 9.734 17.703 -1.625 1 94.75 178 TRP B C 1
ATOM 2724 O O . TRP B 1 178 ? 10.375 16.906 -2.314 1 94.75 178 TRP B O 1
ATOM 2734 N N . GLY B 1 179 ? 8.508 17.469 -1.188 1 97.25 179 GLY B N 1
ATOM 2735 C CA . GLY B 1 179 ? 7.805 16.281 -1.646 1 97.25 179 GLY B CA 1
ATOM 2736 C C . GLY B 1 179 ? 7.531 16.281 -3.139 1 97.25 179 GLY B C 1
ATOM 2737 O O . GLY B 1 179 ? 7.754 15.281 -3.818 1 97.25 179 GLY B O 1
ATOM 2738 N N . VAL B 1 180 ? 7.094 17.375 -3.605 1 98 180 VAL B N 1
ATOM 2739 C CA . VAL B 1 180 ? 6.797 17.5 -5.027 1 98 180 VAL B CA 1
ATOM 2740 C C . VAL B 1 180 ? 8.078 17.359 -5.84 1 98 180 VAL B C 1
ATOM 2742 O O . VAL B 1 180 ? 8.109 16.656 -6.852 1 98 180 VAL B O 1
ATOM 2745 N N . LEU B 1 181 ? 9.117 17.984 -5.41 1 98.06 181 LEU B N 1
ATOM 2746 C CA . LEU B 1 181 ? 10.406 17.859 -6.082 1 98.06 181 LEU B CA 1
ATOM 2747 C C . LEU B 1 181 ? 10.875 16.406 -6.09 1 98.06 181 LEU B C 1
ATOM 2749 O O . LEU B 1 181 ? 11.297 15.891 -7.125 1 98.06 181 LEU B O 1
ATOM 2753 N N . ALA B 1 182 ? 10.805 15.773 -4.953 1 98.62 182 ALA B N 1
ATOM 2754 C CA . ALA B 1 182 ? 11.203 14.375 -4.852 1 98.62 182 ALA B CA 1
ATOM 2755 C C . ALA B 1 182 ? 10.344 13.492 -5.75 1 98.62 182 ALA B C 1
ATOM 2757 O O . ALA B 1 182 ? 10.844 12.539 -6.352 1 98.62 182 ALA B O 1
ATOM 2758 N N . LEU B 1 183 ? 9.055 13.812 -5.781 1 98.75 183 LEU B N 1
ATOM 2759 C CA . LEU B 1 183 ? 8.164 13.055 -6.648 1 98.75 183 LEU B CA 1
ATOM 2760 C C . LEU B 1 183 ? 8.586 13.172 -8.109 1 98.75 183 LEU B C 1
ATOM 2762 O O . LEU B 1 183 ? 8.656 12.172 -8.828 1 98.75 183 LEU B O 1
ATOM 2766 N N . ILE B 1 184 ? 8.859 14.367 -8.523 1 98.81 184 ILE B N 1
ATOM 2767 C CA . ILE B 1 184 ? 9.297 14.625 -9.898 1 98.81 184 ILE B CA 1
ATOM 2768 C C . ILE B 1 184 ? 10.594 13.859 -10.172 1 98.81 184 ILE B C 1
ATOM 2770 O O . ILE B 1 184 ? 10.734 13.211 -11.203 1 98.81 184 ILE B O 1
ATOM 2774 N N . ILE B 1 185 ? 11.5 13.875 -9.266 1 98.75 185 ILE B N 1
ATOM 2775 C CA . ILE B 1 185 ? 12.781 13.188 -9.414 1 98.75 185 ILE B CA 1
ATOM 2776 C C . ILE B 1 185 ? 12.547 11.688 -9.508 1 98.75 185 ILE B C 1
ATOM 2778 O O . ILE B 1 185 ? 13.094 11.023 -10.391 1 98.75 185 ILE B O 1
ATOM 2782 N N . GLY B 1 186 ? 11.75 11.125 -8.578 1 98.88 186 GLY B N 1
ATOM 2783 C CA . GLY B 1 186 ? 11.469 9.695 -8.594 1 98.88 186 GLY B CA 1
ATOM 2784 C C . GLY B 1 186 ? 10.844 9.227 -9.891 1 98.88 186 GLY B C 1
ATOM 2785 O O . GLY B 1 186 ? 11.266 8.211 -10.453 1 98.88 186 GLY B O 1
ATOM 2786 N N . VAL B 1 187 ? 9.836 9.945 -10.32 1 98.88 187 VAL B N 1
ATOM 2787 C CA . VAL B 1 187 ? 9.164 9.594 -11.57 1 98.88 187 VAL B CA 1
ATOM 2788 C C . VAL B 1 187 ? 10.133 9.727 -12.742 1 98.88 187 VAL B C 1
ATOM 2790 O O . VAL B 1 187 ? 10.219 8.844 -13.594 1 98.88 187 VAL B O 1
ATOM 2793 N N . ALA B 1 188 ? 10.883 10.828 -12.781 1 98.88 188 ALA B N 1
ATOM 2794 C CA . ALA B 1 188 ? 11.844 11.055 -13.859 1 98.88 188 ALA B CA 1
ATOM 2795 C C . ALA B 1 188 ? 12.898 9.953 -13.898 1 98.88 188 ALA B C 1
ATOM 2797 O O . ALA B 1 188 ? 13.18 9.391 -14.961 1 98.88 188 ALA B O 1
ATOM 2798 N N . VAL B 1 189 ? 13.453 9.625 -12.742 1 98.75 189 VAL B N 1
ATOM 2799 C CA . VAL B 1 189 ? 14.469 8.578 -12.68 1 98.75 189 VAL B CA 1
ATOM 2800 C C . VAL B 1 189 ? 13.867 7.242 -13.125 1 98.75 189 VAL B C 1
ATOM 2802 O O . VAL B 1 189 ? 14.469 6.52 -13.922 1 98.75 189 VAL B O 1
ATOM 2805 N N . GLY B 1 190 ? 12.664 6.871 -12.617 1 98.69 190 GLY B N 1
ATOM 2806 C CA . GLY B 1 190 ? 12.008 5.637 -13.023 1 98.69 190 GLY B CA 1
ATOM 2807 C C . GLY B 1 190 ? 11.781 5.555 -14.523 1 98.69 190 GLY B C 1
ATOM 2808 O O . GLY B 1 190 ? 12.109 4.543 -15.148 1 98.69 190 GLY B O 1
ATOM 2809 N N . VAL B 1 191 ? 11.297 6.605 -15.094 1 98.44 191 VAL B N 1
ATOM 2810 C CA . VAL B 1 191 ? 10.969 6.625 -16.516 1 98.44 191 VAL B CA 1
ATOM 2811 C C . VAL B 1 191 ? 12.25 6.641 -17.344 1 98.44 191 VAL B C 1
ATOM 2813 O O . VAL B 1 191 ? 12.367 5.914 -18.328 1 98.44 191 VAL B O 1
ATOM 2816 N N . LEU B 1 192 ? 13.242 7.441 -16.938 1 97.94 192 LEU B N 1
ATOM 2817 C CA . LEU B 1 192 ? 14.477 7.562 -17.719 1 97.94 192 LEU B CA 1
ATOM 2818 C C . LEU B 1 192 ? 15.25 6.25 -17.703 1 97.94 192 LEU B C 1
ATOM 2820 O O . LEU B 1 192 ? 15.82 5.852 -18.719 1 97.94 192 LEU B O 1
ATOM 2824 N N . VAL B 1 193 ? 15.305 5.609 -16.562 1 97.94 193 VAL B N 1
ATOM 2825 C CA . VAL B 1 193 ? 15.969 4.312 -16.516 1 97.94 193 VAL B CA 1
ATOM 2826 C C . VAL B 1 193 ? 15.258 3.33 -17.438 1 97.94 193 VAL B C 1
ATOM 2828 O O . VAL B 1 193 ? 15.906 2.602 -18.203 1 97.94 193 VAL B O 1
ATOM 2831 N N . TYR B 1 194 ? 13.922 3.289 -17.422 1 97.62 194 TYR B N 1
ATOM 2832 C CA . TYR B 1 194 ? 13.148 2.375 -18.25 1 97.62 194 TYR B CA 1
ATOM 2833 C C . TYR B 1 194 ? 13.375 2.662 -19.734 1 97.62 194 TYR B C 1
ATOM 2835 O O . TYR B 1 194 ? 13.602 1.741 -20.516 1 97.62 194 TYR B O 1
ATOM 2843 N N . VAL B 1 195 ? 13.43 3.93 -20.141 1 96.38 195 VAL B N 1
ATOM 2844 C CA . VAL B 1 195 ? 13.453 4.32 -21.547 1 96.38 195 VAL B CA 1
ATOM 2845 C C . VAL B 1 195 ? 14.883 4.293 -22.078 1 96.38 195 VAL B C 1
ATOM 2847 O O . VAL B 1 195 ? 15.141 3.818 -23.188 1 96.38 195 VAL B O 1
ATOM 2850 N N . LEU B 1 196 ? 15.852 4.723 -21.266 1 96 196 LEU B N 1
ATOM 2851 C CA . LEU B 1 196 ? 17.203 4.918 -21.766 1 96 196 LEU B CA 1
ATOM 2852 C C . LEU B 1 196 ? 18.047 3.674 -21.531 1 96 196 LEU B C 1
ATOM 2854 O O . LEU B 1 196 ? 19 3.414 -22.297 1 96 196 LEU B O 1
ATOM 2858 N N . MET B 1 197 ? 17.703 2.965 -20.531 1 95.56 197 MET B N 1
ATOM 2859 C CA . MET B 1 197 ? 18.594 1.856 -20.203 1 95.56 197 MET B CA 1
ATOM 2860 C C . MET B 1 197 ? 18.047 0.54 -20.75 1 95.56 197 MET B C 1
ATOM 2862 O O . MET B 1 197 ? 18.734 -0.482 -20.719 1 95.56 197 MET B O 1
ATOM 2866 N N . ARG B 1 198 ? 16.766 0.583 -21.172 1 90.06 198 ARG B N 1
ATOM 2867 C CA . ARG B 1 198 ? 16.234 -0.646 -21.75 1 90.06 198 ARG B CA 1
ATOM 2868 C C . ARG B 1 198 ? 16.516 -0.703 -23.25 1 90.06 198 ARG B C 1
ATOM 2870 O O . ARG B 1 198 ? 16.359 0.295 -23.953 1 90.06 198 ARG B O 1
ATOM 2877 N N . GLY B 1 199 ? 17.312 -1.585 -23.641 1 75.44 199 GLY B N 1
ATOM 2878 C CA . GLY B 1 199 ? 17.719 -1.759 -25.031 1 75.44 199 GLY B CA 1
ATOM 2879 C C . GLY B 1 199 ? 16.547 -1.906 -25.984 1 75.44 199 GLY B C 1
ATOM 2880 O O . GLY B 1 199 ? 15.43 -2.207 -25.547 1 75.44 199 GLY B O 1
ATOM 2881 N N . SER B 1 200 ? 16.422 -1.214 -27.156 1 55.78 200 SER B N 1
ATOM 2882 C CA . SER B 1 200 ? 15.453 -1.422 -28.234 1 55.78 200 SER B CA 1
ATOM 2883 C C . SER B 1 200 ? 15.148 -2.904 -28.422 1 55.78 200 SER B C 1
ATOM 2885 O O . SER B 1 200 ? 16.062 -3.717 -28.547 1 55.78 200 SER B O 1
ATOM 2887 N N . VAL B 1 201 ? 14.164 -3.395 -27.516 1 46.28 201 VAL B N 1
ATOM 2888 C CA . VAL B 1 201 ? 13.781 -4.758 -27.875 1 46.28 201 VAL B CA 1
ATOM 2889 C C . VAL B 1 201 ? 13.789 -4.91 -29.391 1 46.28 201 VAL B C 1
ATOM 2891 O O . VAL B 1 201 ? 13.164 -4.121 -30.109 1 46.28 201 VAL B O 1
ATOM 2894 N N . ALA B 1 202 ? 14.797 -5.297 -30 1 37.62 202 ALA B N 1
ATOM 2895 C CA . ALA B 1 202 ? 14.742 -5.645 -31.406 1 37.62 202 ALA B CA 1
ATOM 2896 C C . ALA B 1 202 ? 13.453 -6.383 -31.75 1 37.62 202 ALA B C 1
ATOM 2898 O O . ALA B 1 202 ? 13.141 -7.41 -31.141 1 37.62 202 ALA B O 1
ATOM 2899 N N . GLY B 1 203 ? 12.25 -5.68 -32.094 1 31.3 203 GLY B N 1
ATOM 2900 C CA . GLY B 1 203 ? 11.375 -6.41 -33 1 31.3 203 GLY B CA 1
ATOM 2901 C C . GLY B 1 203 ? 12.133 -7.23 -34.031 1 31.3 203 GLY B C 1
ATOM 2902 O O . GLY B 1 203 ? 13.289 -6.934 -34.344 1 31.3 203 GLY B O 1
#

Foldseek 3Di:
DDPPPPPPPPVPPPVPPPPPPVPVPPPPPDDDDDVVNLVVLLVLLLVLLVVLLVVLCCADPVPPPRNHVVVQLVVQVVLQFAPSSVVSNVSSVLSNVLSVCSNQLHVLLQSLLQLLLSLLLVVVSCVVVPEDDDPPVDPHHSVVSVVSNVSSLVCLQVGNHCNHPCHPPPCRVVVHVRSVVSNVVSNCNSVCSNPVGRPPPPD/DDPPPPPPPPVPPCPPPPPPPVPVPPPPPDDDDDVVNLVVLLVLLLVLLVVLLVVLCCADPVPPPRNHVVVQLVVQVVLQFAPSSVVSNVSSVLSNVLSVCSNQLHVLLQSLLQLLLSLLLVVVSCVVVPEDDDPPSDPHHSVVSVVSNVSSLVCLQVGNHCRHPCHPPPCRVVVHVRSVVSNVVSNCNSVCSNPVGRPPPPD

pLDDT: mean 87.94, std 19.95, range [31.3, 99.0]

Organism: Pseudonocardia thermophila (NCBI:txid1848)